Protein AF-0000000069312711 (afdb_homodimer)

Solvent-accessible surface area (backbone atoms only — not comparable to full-atom values): 31338 Å² total; per-residue (Å²): 134,88,83,74,84,72,93,67,92,68,82,70,70,79,72,73,56,77,57,66,75,49,67,66,52,65,76,65,59,74,67,68,59,68,72,44,31,37,38,30,35,39,81,20,32,42,20,50,87,80,37,57,34,79,58,25,58,61,29,51,54,53,41,48,70,72,67,34,45,67,28,40,35,42,68,50,41,45,65,21,69,67,58,50,42,54,50,43,45,71,50,60,45,86,81,57,69,86,30,56,40,35,10,49,51,50,38,29,49,51,37,58,78,65,70,60,33,56,45,74,39,49,28,78,57,30,46,68,62,40,82,79,74,56,86,91,51,74,64,45,29,35,36,37,29,42,24,65,95,50,43,28,37,70,52,49,34,52,50,42,44,51,41,43,74,42,75,68,71,27,46,39,35,24,28,44,65,45,37,54,45,81,52,98,89,39,73,38,68,28,34,18,21,58,53,48,6,47,24,67,43,53,69,48,70,66,47,64,36,14,68,39,32,58,68,31,54,64,66,61,47,62,87,92,61,55,43,56,25,27,34,28,40,19,14,38,63,57,46,37,23,51,22,34,35,73,67,47,21,43,11,35,37,24,45,62,32,83,31,48,71,86,81,42,53,86,91,59,56,83,91,60,74,41,78,33,73,31,55,30,53,48,42,53,52,49,50,58,60,67,74,99,135,89,75,72,81,70,85,77,75,74,74,72,70,72,76,76,61,78,64,66,72,53,70,66,56,65,77,66,61,74,67,68,61,67,73,44,30,37,39,32,35,40,80,21,31,41,19,52,88,83,37,57,34,78,56,26,58,62,30,51,54,53,41,48,70,73,66,34,44,68,28,40,35,42,68,50,42,44,65,22,70,68,58,49,44,54,50,44,45,71,52,59,46,86,81,58,71,86,30,56,40,35,11,49,51,50,39,29,48,51,36,58,77,67,70,58,35,55,46,76,39,48,28,77,57,30,47,70,61,39,82,80,73,55,85,91,50,73,64,46,28,34,36,37,30,43,23,64,95,50,42,29,38,70,53,50,34,52,51,44,44,50,41,44,73,42,74,69,70,28,45,40,36,25,28,44,66,46,39,54,45,81,52,99,89,40,73,39,68,28,37,20,20,58,53,49,6,46,24,66,45,52,68,48,70,65,47,65,36,15,68,39,33,57,67,32,53,64,68,61,48,64,87,93,62,52,43,57,26,29,33,29,40,19,16,39,64,58,44,35,22,49,22,36,35,72,69,45,20,43,11,36,37,24,46,62,33,82,32,49,69,88,81,41,53,86,92,60,57,82,92,57,75,39,77,33,72,32,54,30,53,47,41,53,52,48,50,59,60,66,75,98

Sequence (584 aa):
MVKRVMIRSVSVPIKAGPLLLRNIITKYSEMTPAVKAALIDLSGTLHVEDQPTDGAVEALERLRGLGVSIKFVTNTTKESVSSLYARLIKIGFHLDQNEIYSSLTAASRFVQSNALNPYYILTDDARKDFPVNDNARDYDSVVVGLAPERFSYEYLNEAFRILHNSKGAARLVAIHEGKFYKTNQGISLGPGCFVKGLEYSTGVKSVCIGKPNEYFFRSAMPDGLKPEECVMIGDDPNDDCFGAMAIGMKGFLVETGKFQPELYEKDALPKVSGIFKNFGAVVDHLSGMLNQMVKRVMIRSVSVPIKAGPLLLRNIITKYSEMTPAVKAALIDLSGTLHVEDQPTDGAVEALERLRGLGVSIKFVTNTTKESVSSLYARLIKIGFHLDQNEIYSSLTAASRFVQSNALNPYYILTDDARKDFPVNDNARDYDSVVVGLAPERFSYEYLNEAFRILHNSKGAARLVAIHEGKFYKTNQGISLGPGCFVKGLEYSTGVKSVCIGKPNEYFFRSAMPDGLKPEECVMIGDDPNDDCFGAMAIGMKGFLVETGKFQPELYEKDALPKVSGIFKNFGAVVDHLSGMLNQ

Structure (mmCIF, N/CA/C/O backbone):
data_AF-0000000069312711-model_v1
#
loop_
_entity.id
_entity.type
_entity.pdbx_description
1 polymer 'Uncharacterized protein'
#
loop_
_atom_site.group_PDB
_atom_site.id
_atom_site.type_symbol
_atom_site.label_atom_id
_atom_site.label_alt_id
_atom_site.label_comp_id
_atom_site.label_asym_id
_atom_site.label_entity_id
_atom_site.label_seq_id
_atom_site.pdbx_PDB_ins_code
_atom_site.Cartn_x
_atom_site.Ca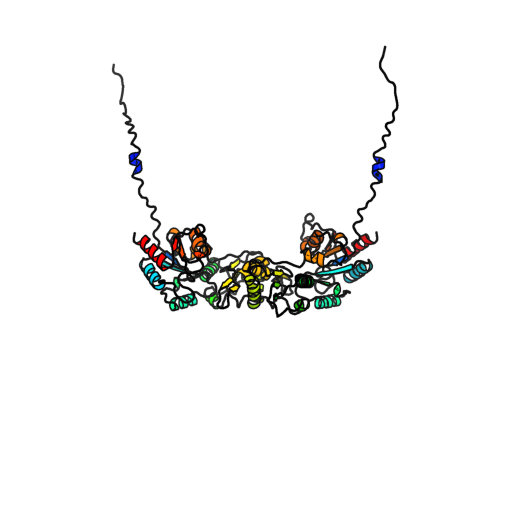rtn_y
_atom_site.Cartn_z
_atom_site.occupancy
_atom_site.B_iso_or_equiv
_atom_site.auth_seq_id
_atom_site.auth_comp_id
_atom_site.auth_asym_id
_atom_site.auth_atom_id
_atom_site.pdbx_PDB_model_num
ATOM 1 N N . MET A 1 1 ? -5.934 84.938 -62.031 1 22.67 1 MET A N 1
ATOM 2 C CA . MET A 1 1 ? -6.438 85.625 -60.844 1 22.67 1 MET A CA 1
ATOM 3 C C . MET A 1 1 ? -7.148 84.625 -59.906 1 22.67 1 MET A C 1
ATOM 5 O O . MET A 1 1 ? -8.055 83.938 -60.344 1 22.67 1 MET A O 1
ATOM 9 N N . VAL A 1 2 ? -6.59 84.375 -58.594 1 20.47 2 VAL A N 1
ATOM 10 C CA . VAL A 1 2 ? -6.332 83.188 -57.781 1 20.47 2 VAL A CA 1
ATOM 11 C C . VAL A 1 2 ? -7.555 82.875 -56.938 1 20.47 2 VAL A C 1
ATOM 13 O O . VAL A 1 2 ? -7.973 83.688 -56.094 1 20.47 2 VAL A O 1
ATOM 16 N N . LYS A 1 3 ? -8.68 82.312 -57.469 1 27.17 3 LYS A N 1
ATOM 17 C CA . LYS A 1 3 ? -10.047 82.438 -56.969 1 27.17 3 LYS A CA 1
ATOM 18 C C . LYS A 1 3 ? -10.148 82 -55.531 1 27.17 3 LYS A C 1
ATOM 20 O O . LYS A 1 3 ? -11.203 82.125 -54.875 1 27.17 3 LYS A O 1
ATOM 25 N N . ARG A 1 4 ? -9.367 81 -54.875 1 19.41 4 ARG A N 1
ATOM 26 C CA . ARG A 1 4 ? -9.82 79.875 -54.031 1 19.41 4 ARG A CA 1
ATOM 27 C C . ARG A 1 4 ? -10.078 80.375 -52.625 1 19.41 4 ARG A C 1
ATOM 29 O O . ARG A 1 4 ? -11.062 79.938 -52 1 19.41 4 ARG A O 1
ATOM 36 N N . VAL A 1 5 ? -9.234 81.125 -51.75 1 18.67 5 VAL A N 1
ATOM 37 C CA . VAL A 1 5 ? -8.75 80.312 -50.656 1 18.67 5 VAL A CA 1
ATOM 38 C C . VAL A 1 5 ? -9.82 80.25 -49.562 1 18.67 5 VAL A C 1
ATOM 40 O O . VAL A 1 5 ? -10.203 79.125 -49.156 1 18.67 5 VAL A O 1
ATOM 43 N N . MET A 1 6 ? -9.977 80.938 -48.312 1 20.8 6 MET A N 1
ATOM 44 C CA . MET A 1 6 ? -9.305 80.562 -47.062 1 20.8 6 MET A CA 1
ATOM 45 C C . MET A 1 6 ? -10.289 80.562 -45.906 1 20.8 6 MET A C 1
ATOM 47 O O . MET A 1 6 ? -9.984 80 -44.844 1 20.8 6 MET A O 1
ATOM 51 N N . ILE A 1 7 ? -11.633 81.125 -46 1 21.27 7 ILE A N 1
ATOM 52 C CA . ILE A 1 7 ? -11.781 81.562 -44.625 1 21.27 7 ILE A CA 1
ATOM 53 C C . ILE A 1 7 ? -11.797 80.375 -43.656 1 21.27 7 ILE A C 1
ATOM 55 O O . ILE A 1 7 ? -12.25 79.312 -44.031 1 21.27 7 ILE A O 1
ATOM 59 N N . ARG A 1 8 ? -11.508 80.625 -42.25 1 22.42 8 ARG A N 1
ATOM 60 C CA . ARG A 1 8 ? -10.805 80.5 -40.969 1 22.42 8 ARG A CA 1
ATOM 61 C C . ARG A 1 8 ? -11.742 79.938 -39.906 1 22.42 8 ARG A C 1
ATOM 63 O O . ARG A 1 8 ? -11.344 79.812 -38.75 1 22.42 8 ARG A O 1
ATOM 70 N N . SER A 1 9 ? -13.086 79.75 -40.156 1 21.84 9 SER A N 1
ATOM 71 C CA . SER A 1 9 ? -13.758 79.625 -38.875 1 21.84 9 SER A CA 1
ATOM 72 C C . SER A 1 9 ? -13.094 78.562 -37.969 1 21.84 9 SER A C 1
ATOM 74 O O . SER A 1 9 ? -12.695 77.5 -38.438 1 21.84 9 SER A O 1
ATOM 76 N N . VAL A 1 10 ? -12.641 78.875 -36.719 1 27.3 10 VAL A N 1
ATOM 77 C CA . VAL A 1 10 ? -11.812 78.625 -35.531 1 27.3 10 VAL A CA 1
ATOM 78 C C . VAL A 1 10 ? -12.469 77.562 -34.656 1 27.3 10 VAL A C 1
ATOM 80 O O . VAL A 1 10 ? -12.078 77.375 -33.5 1 27.3 10 VAL A O 1
ATOM 83 N N . SER A 1 11 ? -13.484 76.875 -35.094 1 26.83 11 SER A N 1
ATOM 84 C CA . SER A 1 11 ? -14.148 76.062 -34.062 1 26.83 11 SER A CA 1
ATOM 85 C C . SER A 1 11 ? -13.148 75.188 -33.312 1 26.83 11 SER A C 1
ATOM 87 O O . SER A 1 11 ? -12.438 74.375 -33.906 1 26.83 11 SER A O 1
ATOM 89 N N . VAL A 1 12 ? -12.562 75.75 -32.281 1 27.66 12 VAL A N 1
ATOM 90 C CA . VAL A 1 12 ? -11.562 75.062 -31.453 1 27.66 12 VAL A CA 1
ATOM 91 C C . VAL A 1 12 ? -12.156 73.812 -30.859 1 27.66 12 VAL A C 1
ATOM 93 O O . VAL A 1 12 ? -13.188 73.875 -30.188 1 27.66 12 VAL A O 1
ATOM 96 N N . PRO A 1 13 ? -12.242 72.75 -31.609 1 30.94 13 PRO A N 1
ATOM 97 C CA . PRO A 1 13 ? -12.758 71.562 -30.953 1 30.94 13 PRO A CA 1
ATOM 98 C C . PRO A 1 13 ? -12.109 71.312 -29.594 1 30.94 13 PRO A C 1
ATOM 100 O O . PRO A 1 13 ? -10.906 71.562 -29.438 1 30.94 13 PRO A O 1
ATOM 103 N N . ILE A 1 14 ? -12.703 71.688 -28.469 1 24.19 14 ILE A N 1
ATOM 104 C CA . ILE A 1 14 ? -12.172 71.438 -27.125 1 24.19 14 ILE A CA 1
ATOM 105 C C . ILE A 1 14 ? -11.586 70.062 -27.047 1 24.19 14 ILE A C 1
ATOM 107 O O . ILE A 1 14 ? -12.305 69.062 -27.234 1 24.19 14 ILE A O 1
ATOM 111 N N . LYS A 1 15 ? -10.336 69.875 -27.594 1 28.52 15 LYS A N 1
ATOM 112 C CA . LYS A 1 15 ? -9.438 68.75 -27.312 1 28.52 15 LYS A CA 1
ATOM 113 C C . LYS A 1 15 ? -9.383 68.438 -25.812 1 28.52 15 LYS A C 1
ATOM 115 O O . LYS A 1 15 ? -8.656 69.125 -25.078 1 28.52 15 LYS A O 1
ATOM 120 N N . ALA A 1 16 ? -10.727 68.438 -25.234 1 30.14 16 ALA A N 1
ATOM 121 C CA . ALA A 1 16 ? -10.547 68.062 -23.828 1 30.14 16 ALA A CA 1
ATOM 122 C C . ALA A 1 16 ? -9.594 66.938 -23.672 1 30.14 16 ALA A C 1
ATOM 124 O O . ALA A 1 16 ? -9.789 65.875 -24.266 1 30.14 16 ALA A O 1
ATOM 125 N N . GLY A 1 17 ? -8.359 67.125 -23.609 1 29.05 17 GLY A N 1
ATOM 126 C CA . GLY A 1 17 ? -7.234 66.188 -23.547 1 29.05 17 GLY A CA 1
ATOM 127 C C . GLY A 1 17 ? -7.465 65 -22.578 1 29.05 17 GLY A C 1
ATOM 128 O O . GLY A 1 17 ? -8.336 65.125 -21.719 1 29.05 17 GLY A O 1
ATOM 129 N N . PRO A 1 18 ? -7.008 63.75 -23.078 1 32.97 18 PRO A N 1
ATOM 130 C CA . PRO A 1 18 ? -7.055 62.5 -22.312 1 32.97 18 PRO A CA 1
ATOM 131 C C . PRO A 1 18 ? -6.695 62.719 -20.844 1 32.97 18 PRO A C 1
ATOM 133 O O . PRO A 1 18 ? -6.566 61.75 -20.094 1 32.97 18 PRO A O 1
ATOM 136 N N . LEU A 1 19 ? -6.418 63.969 -20.516 1 30.64 19 LEU A N 1
ATOM 137 C CA . LEU A 1 19 ? -5.836 64.188 -19.203 1 30.64 19 LEU A CA 1
ATOM 138 C C . LEU A 1 19 ? -6.812 63.781 -18.109 1 30.64 19 LEU A C 1
ATOM 140 O O . LEU A 1 19 ? -6.398 63.312 -17.047 1 30.64 19 LEU A O 1
ATOM 144 N N . LEU A 1 20 ? -8.031 64.25 -18.328 1 30.73 20 LEU A N 1
ATOM 145 C CA . LEU A 1 20 ? -8.844 64.125 -17.125 1 30.73 20 LEU A CA 1
ATOM 146 C C . LEU A 1 20 ? -9.055 62.688 -16.766 1 30.73 20 LEU A C 1
ATOM 148 O O . LEU A 1 20 ? -9.484 62.375 -15.641 1 30.73 20 LEU A O 1
ATOM 152 N N . LEU A 1 21 ? -9.266 61.938 -17.875 1 30.14 21 LEU A N 1
ATOM 153 C CA . LEU A 1 21 ? -9.555 60.562 -17.5 1 30.14 21 LEU A CA 1
ATOM 154 C C . LEU A 1 21 ? -8.398 59.969 -16.703 1 30.14 21 LEU A C 1
ATOM 156 O O . LEU A 1 21 ? -8.422 58.781 -16.359 1 30.14 21 LEU A O 1
ATOM 160 N N . ARG A 1 22 ? -7.301 60.688 -16.953 1 30.14 22 ARG A N 1
ATOM 161 C CA . ARG A 1 22 ? -6.129 60.062 -16.344 1 30.14 22 ARG A CA 1
ATOM 162 C C . ARG A 1 22 ? -6.316 59.875 -14.844 1 30.14 22 ARG A C 1
ATOM 164 O O . ARG A 1 22 ? -5.93 58.844 -14.273 1 30.14 22 ARG A O 1
ATOM 171 N N . ASN A 1 23 ? -6.469 61.125 -14.234 1 29.27 23 ASN A N 1
ATOM 172 C CA . ASN A 1 23 ? -6.031 61.125 -12.844 1 29.27 23 ASN A CA 1
ATOM 173 C C . ASN A 1 23 ? -7.016 60.344 -11.961 1 29.27 23 ASN A C 1
ATOM 175 O O . ASN A 1 23 ? -6.832 60.281 -10.742 1 29.27 23 ASN A O 1
ATOM 179 N N . ILE A 1 24 ? -8.305 60.469 -12.383 1 29.42 24 ILE A N 1
ATOM 180 C CA . ILE A 1 24 ? -9.086 59.781 -11.352 1 29.42 24 ILE A CA 1
ATOM 181 C C . ILE A 1 24 ? -8.711 58.312 -11.312 1 29.42 24 ILE A C 1
ATOM 183 O O . ILE A 1 24 ? -9.297 57.5 -12.031 1 29.42 24 ILE A O 1
ATOM 187 N N . ILE A 1 25 ? -7.738 57.938 -12.125 1 30.44 25 ILE A N 1
ATOM 188 C CA . ILE A 1 25 ? -7.391 56.562 -11.742 1 30.44 25 ILE A CA 1
ATOM 189 C C . ILE A 1 25 ? -7.426 56.438 -10.227 1 30.44 25 ILE A C 1
ATOM 191 O O . ILE A 1 25 ? -6.621 57.062 -9.516 1 30.44 25 ILE A O 1
ATOM 195 N N . THR A 1 26 ? -8.617 56.719 -9.664 1 30.31 26 THR A N 1
ATOM 196 C CA . THR A 1 26 ? -8.781 56.281 -8.281 1 30.31 26 THR A CA 1
ATOM 197 C C . THR A 1 26 ? -7.809 55.156 -7.941 1 30.31 26 THR A C 1
ATOM 199 O O . THR A 1 26 ? -7.754 54.156 -8.648 1 30.31 26 THR A O 1
ATOM 202 N N . LYS A 1 27 ? -6.703 55.531 -7.5 1 34.75 27 LYS A N 1
ATOM 203 C CA . LYS A 1 27 ? -5.895 54.594 -6.727 1 34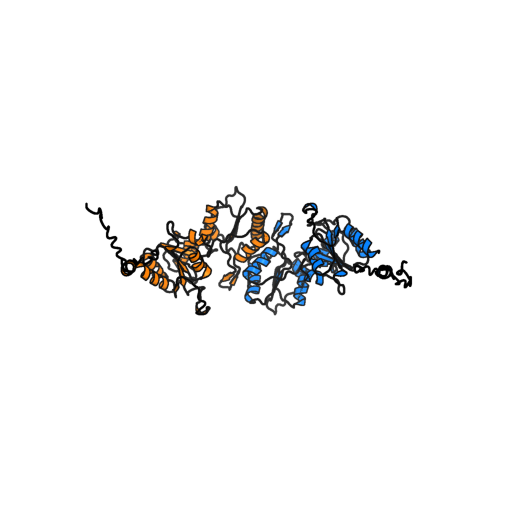.75 27 LYS A CA 1
ATOM 204 C C . LYS A 1 27 ? -6.77 53.594 -5.98 1 34.75 27 LYS A C 1
ATOM 206 O O . LYS A 1 27 ? -7.238 53.875 -4.875 1 34.75 27 LYS A O 1
ATOM 211 N N . TYR A 1 28 ? -7.895 53.188 -6.395 1 33.88 28 TYR A N 1
ATOM 212 C CA . TYR A 1 28 ? -8.242 51.906 -5.836 1 33.88 28 TYR A CA 1
ATOM 213 C C . TYR A 1 28 ? -7 51.031 -5.625 1 33.88 28 TYR A C 1
ATOM 215 O O . TYR A 1 28 ? -6.484 50.438 -6.574 1 33.88 28 TYR A O 1
ATOM 223 N N . SER A 1 29 ? -5.965 51.656 -5.199 1 34.34 29 SER A N 1
ATOM 224 C CA . SER A 1 29 ? -5.012 50.688 -4.648 1 34.34 29 SER A CA 1
ATOM 225 C C . SER A 1 29 ? -5.711 49.406 -4.199 1 34.34 29 SER A C 1
ATOM 227 O O . SER A 1 29 ? -6.617 49.438 -3.363 1 34.34 29 SER A O 1
ATOM 229 N N . GLU A 1 30 ? -6.25 48.656 -5.027 1 40.19 30 GLU A N 1
ATOM 230 C CA . GLU A 1 30 ? -6.641 47.312 -4.605 1 40.19 30 GLU A CA 1
ATOM 231 C C . GLU A 1 30 ? -6.043 46.969 -3.242 1 40.19 30 GLU A C 1
ATOM 233 O O . GLU A 1 30 ? -4.828 46.812 -3.111 1 40.19 30 GLU A O 1
ATOM 238 N N . MET A 1 31 ? -6.348 47.656 -2.221 1 42.12 31 MET A N 1
ATOM 239 C CA . MET A 1 31 ? -5.949 47.375 -0.845 1 42.12 31 MET A CA 1
ATOM 240 C C . MET A 1 31 ? -5.836 45.875 -0.615 1 42.12 31 MET A C 1
ATOM 242 O O . MET A 1 31 ? -6.824 45.156 -0.718 1 42.12 31 MET A O 1
ATOM 246 N N . THR A 1 32 ? -4.801 45.312 -1.032 1 55.19 32 THR A N 1
ATOM 247 C CA . THR A 1 32 ? -4.547 43.969 -0.559 1 55.19 32 THR A CA 1
ATOM 248 C C . THR A 1 32 ? -5.137 43.781 0.834 1 55.19 32 THR A C 1
ATOM 250 O O . THR A 1 32 ? -4.883 44.562 1.743 1 55.19 32 THR A O 1
ATOM 253 N N . PRO A 1 33 ? -6.277 43.062 0.912 1 63.12 33 PRO A N 1
ATOM 254 C CA . PRO A 1 33 ? -6.863 42.875 2.24 1 63.12 33 PRO A CA 1
ATOM 255 C C . PRO A 1 33 ? -5.812 42.719 3.336 1 63.12 33 PRO A C 1
ATOM 257 O O . PRO A 1 33 ? -4.762 42.125 3.109 1 63.12 33 PRO A O 1
ATOM 260 N N . ALA A 1 34 ? -5.988 43.562 4.34 1 85.31 34 ALA A N 1
ATOM 261 C CA . ALA A 1 34 ? -5.117 43.531 5.516 1 85.31 34 ALA A CA 1
ATOM 262 C C . ALA A 1 34 ? -5.023 42.125 6.082 1 85.31 34 ALA A C 1
ATOM 264 O O . ALA A 1 34 ? -6.035 41.406 6.199 1 85.31 34 ALA A O 1
ATOM 265 N N . VAL A 1 35 ? -3.828 41.625 6.273 1 94.44 35 VAL A N 1
ATOM 266 C CA . VAL A 1 35 ? -3.576 40.312 6.891 1 94.44 35 VAL A CA 1
ATOM 267 C C . VAL A 1 35 ? -4.117 40.312 8.32 1 94.44 35 VAL A C 1
ATOM 269 O O . VAL A 1 35 ? -3.738 41.156 9.133 1 94.44 35 VAL A O 1
ATOM 272 N N . LYS A 1 36 ? -5.031 39.375 8.531 1 96.94 36 LYS A N 1
ATOM 273 C CA . LYS A 1 36 ? -5.664 39.281 9.844 1 96.94 36 LYS A CA 1
ATOM 274 C C . LYS A 1 36 ? -5.25 38.031 10.586 1 96.94 36 LYS A C 1
ATOM 276 O O . LYS A 1 36 ? -5.371 37.938 11.805 1 96.94 36 LYS A O 1
ATOM 281 N N . ALA A 1 37 ? -4.801 37 9.891 1 98.25 37 ALA A N 1
ATOM 282 C CA . ALA A 1 37 ? -4.395 35.75 10.516 1 98.25 37 ALA A CA 1
ATOM 283 C C . ALA A 1 37 ? -3.203 35.125 9.781 1 98.25 37 ALA A C 1
ATOM 285 O O . ALA A 1 37 ? -3.029 35.344 8.578 1 98.25 37 ALA A O 1
ATOM 286 N N . ALA A 1 38 ? -2.432 34.469 10.523 1 98.56 38 ALA A N 1
ATOM 287 C CA . ALA A 1 38 ? -1.297 33.719 9.984 1 98.56 38 ALA A CA 1
ATOM 288 C C . ALA A 1 38 ? -1.359 32.25 10.383 1 98.56 38 ALA A C 1
ATOM 290 O O . ALA A 1 38 ? -1.431 31.922 11.57 1 98.56 38 ALA A O 1
ATOM 291 N N . LEU A 1 39 ? -1.479 31.375 9.398 1 98.69 39 LEU A N 1
ATOM 292 C CA . LEU A 1 39 ? -1.209 29.953 9.586 1 98.69 39 LEU A CA 1
ATOM 293 C C . LEU A 1 39 ? 0.284 29.672 9.477 1 98.69 39 LEU A C 1
ATOM 295 O O . LEU A 1 39 ? 0.921 30.031 8.492 1 98.69 39 LEU A O 1
ATOM 299 N N . ILE A 1 40 ? 0.843 29.094 10.508 1 98.69 40 ILE A N 1
ATOM 300 C CA . ILE A 1 40 ? 2.293 28.953 10.586 1 98.69 40 ILE A CA 1
ATOM 301 C C . ILE A 1 40 ? 2.656 27.469 10.719 1 98.69 40 ILE A C 1
ATOM 303 O O . ILE A 1 40 ? 2.23 26.812 11.672 1 98.69 40 ILE A O 1
ATOM 307 N N . ASP A 1 41 ? 3.393 26.953 9.82 1 97.88 41 ASP A N 1
ATOM 308 C CA . ASP A 1 41 ? 3.971 25.609 9.914 1 97.88 41 ASP A CA 1
ATOM 309 C C . ASP A 1 41 ? 4.938 25.516 11.094 1 97.88 41 ASP A C 1
ATOM 311 O O . ASP A 1 41 ? 5.395 26.531 11.617 1 97.88 41 ASP A O 1
ATOM 315 N N . LEU A 1 42 ? 5.195 24.312 11.508 1 96.38 42 LEU A N 1
ATOM 316 C CA . LEU A 1 42 ? 6.035 24.125 12.688 1 96.38 42 LEU A CA 1
ATOM 317 C C . LEU A 1 42 ? 7.426 23.641 12.289 1 96.38 42 LEU A C 1
ATOM 319 O O . LEU A 1 42 ? 8.32 24.438 12.031 1 96.38 42 LEU A O 1
ATOM 323 N N . SER A 1 43 ? 7.578 22.328 11.992 1 92.62 43 SER A N 1
ATOM 324 C CA . SER A 1 43 ? 8.883 21.75 11.68 1 92.62 43 SER A CA 1
ATOM 325 C C . SER A 1 43 ? 9.453 22.344 10.391 1 92.62 43 SER A C 1
ATOM 327 O O . SER A 1 43 ? 8.758 22.406 9.375 1 92.62 43 SER A O 1
ATOM 329 N N . GLY A 1 44 ? 10.68 22.859 10.477 1 94.19 44 GLY A N 1
ATOM 330 C CA . GLY A 1 44 ? 11.352 23.453 9.336 1 94.19 44 GLY A CA 1
ATOM 331 C C . GLY A 1 44 ? 11.031 24.922 9.156 1 94.19 44 GLY A C 1
ATOM 332 O O . GLY A 1 44 ? 11.656 25.609 8.336 1 94.19 44 GLY A O 1
ATOM 333 N N . THR A 1 45 ? 10.062 25.391 9.922 1 97.44 45 THR A N 1
ATOM 334 C CA . THR A 1 45 ? 9.633 26.781 9.844 1 97.44 45 THR A CA 1
ATOM 335 C C . THR A 1 45 ? 9.898 27.516 11.156 1 97.44 45 THR A C 1
ATOM 337 O O . THR A 1 45 ? 10.781 28.375 11.234 1 97.44 45 THR A O 1
ATOM 340 N N . LEU A 1 46 ? 9.289 27.109 12.266 1 97.81 46 LEU A N 1
ATOM 341 C CA . LEU A 1 46 ? 9.5 27.734 13.57 1 97.81 46 LEU A CA 1
ATOM 342 C C . LEU A 1 46 ? 10.664 27.062 14.305 1 97.81 46 LEU A C 1
ATOM 344 O O . LEU A 1 46 ? 11.344 27.703 15.109 1 97.81 46 LEU A O 1
ATOM 348 N N . HIS A 1 47 ? 10.828 25.75 13.984 1 96.19 47 HIS A N 1
ATOM 349 C CA . HIS A 1 47 ? 11.883 25.031 14.672 1 96.19 47 HIS A CA 1
ATOM 350 C C . HIS A 1 47 ? 12.438 23.906 13.797 1 96.19 47 HIS A C 1
ATOM 352 O O . HIS A 1 47 ? 11.781 23.484 12.844 1 96.19 47 HIS A O 1
ATOM 358 N N . VAL A 1 48 ? 13.586 23.469 14.023 1 91.25 48 VAL A N 1
ATOM 359 C CA . VAL A 1 48 ? 14.219 22.266 13.5 1 91.25 48 VAL A CA 1
ATOM 360 C C . VAL A 1 48 ? 14.633 21.359 14.656 1 91.25 48 VAL A C 1
ATOM 362 O O . VAL A 1 48 ? 15.367 21.766 15.555 1 91.25 48 VAL A O 1
ATOM 365 N N . GLU A 1 49 ? 14.086 20.188 14.625 1 88 49 GLU A N 1
ATOM 366 C CA . GLU A 1 49 ? 14.195 19.344 15.82 1 88 49 GLU A CA 1
ATOM 367 C C . GLU A 1 49 ? 13.727 20.094 17.062 1 88 49 GLU A C 1
ATOM 369 O O . GLU A 1 49 ? 12.617 20.641 17.078 1 88 49 GLU A O 1
ATOM 374 N N . ASP A 1 50 ? 14.492 20.141 18.094 1 92.31 50 ASP A N 1
ATOM 375 C CA . ASP A 1 50 ? 14.047 20.781 19.328 1 92.31 50 ASP A CA 1
ATOM 376 C C . ASP A 1 50 ? 14.688 22.156 19.5 1 92.31 50 ASP A C 1
ATOM 378 O O . ASP A 1 50 ? 14.852 22.641 20.625 1 92.31 50 ASP A O 1
ATOM 382 N N . GLN A 1 51 ? 15.039 22.766 18.375 1 95.62 51 GLN A N 1
ATOM 383 C CA . GLN A 1 51 ? 15.625 24.109 18.422 1 95.62 51 GLN A CA 1
ATOM 384 C C . GLN A 1 51 ? 14.82 25.094 17.562 1 95.62 51 GLN A C 1
ATOM 386 O O . GLN A 1 51 ? 14.461 24.781 16.422 1 95.62 51 GLN A O 1
ATOM 391 N N . PRO A 1 52 ? 14.547 26.234 18.141 1 97.5 52 PRO A N 1
ATOM 392 C CA . PRO A 1 52 ? 13.883 27.234 17.312 1 97.5 52 PRO A CA 1
ATOM 393 C C . PRO A 1 52 ? 14.758 27.719 16.156 1 97.5 52 PRO A C 1
ATOM 395 O O . PRO A 1 52 ? 15.984 27.75 16.281 1 97.5 52 PRO A O 1
ATOM 398 N N . THR A 1 53 ? 14.164 27.984 15.07 1 97.06 53 THR A N 1
ATOM 399 C CA . THR A 1 53 ? 14.93 28.641 14.016 1 97.06 53 THR A CA 1
ATOM 400 C C . THR A 1 53 ? 15.352 30.047 14.445 1 97.06 53 THR A C 1
ATOM 402 O O . THR A 1 53 ? 14.836 30.578 15.43 1 97.06 53 THR A O 1
ATOM 405 N N . ASP A 1 54 ? 16.234 30.625 13.703 1 96.94 54 ASP A N 1
ATOM 406 C CA . ASP A 1 54 ? 16.859 31.875 14.102 1 96.94 54 ASP A CA 1
ATOM 407 C C . ASP A 1 54 ? 15.812 32.969 14.289 1 96.94 54 ASP A C 1
ATOM 409 O O . ASP A 1 54 ? 15.078 33.312 13.352 1 96.94 54 ASP A O 1
ATOM 413 N N . GLY A 1 55 ? 15.695 33.5 15.539 1 97.25 55 GLY A N 1
ATOM 414 C CA . GLY A 1 55 ? 14.852 34.625 15.875 1 97.25 55 GLY A CA 1
ATOM 415 C C . GLY A 1 55 ? 13.375 34.281 15.914 1 97.25 55 GLY A C 1
ATOM 416 O O . GLY A 1 55 ? 12.531 35.156 16.062 1 97.25 55 GLY A O 1
ATOM 417 N N . ALA A 1 56 ? 13.039 33.031 15.867 1 98.5 56 ALA A N 1
ATOM 418 C CA . ALA A 1 56 ? 11.648 32.625 15.688 1 98.5 56 ALA A CA 1
ATOM 419 C C . ALA A 1 56 ? 10.812 32.969 16.922 1 98.5 56 ALA A C 1
ATOM 421 O O . ALA A 1 56 ? 9.672 33.406 16.797 1 98.5 56 ALA A O 1
ATOM 422 N N . VAL A 1 57 ? 11.367 32.781 18.094 1 98.31 57 VAL A N 1
ATOM 423 C CA . VAL A 1 57 ? 10.625 33 19.328 1 98.31 57 VAL A CA 1
ATOM 424 C C . VAL A 1 57 ? 10.25 34.5 19.422 1 98.31 57 VAL A C 1
ATOM 426 O O . VAL A 1 57 ? 9.078 34.812 19.641 1 98.31 57 VAL A O 1
ATOM 429 N N . GLU A 1 58 ? 11.227 35.344 19.188 1 98 58 GLU A N 1
ATOM 430 C CA . GLU A 1 58 ? 10.992 36.781 19.25 1 98 58 GLU A CA 1
ATOM 431 C C . GLU A 1 58 ? 10.062 37.219 18.125 1 98 58 GLU A C 1
ATOM 433 O O . GLU A 1 58 ? 9.211 38.094 18.312 1 98 58 GLU A O 1
ATOM 438 N N . ALA A 1 59 ? 10.266 36.656 16.984 1 98.38 59 ALA A N 1
ATOM 439 C CA . ALA A 1 59 ? 9.453 37.031 15.82 1 98.38 59 ALA A CA 1
ATOM 440 C C . ALA A 1 59 ? 7.984 36.688 16.062 1 98.38 59 ALA A C 1
ATOM 442 O O . ALA A 1 59 ? 7.094 37.438 15.648 1 98.38 59 ALA A O 1
ATOM 443 N N . LEU A 1 60 ? 7.723 35.562 16.719 1 98.44 60 LEU A N 1
ATOM 444 C CA . LEU A 1 60 ? 6.352 35.156 17.016 1 98.44 60 LEU A CA 1
ATOM 445 C C . LEU A 1 60 ? 5.676 36.188 17.922 1 98.44 60 LEU A C 1
ATOM 447 O O . LEU A 1 60 ? 4.512 36.531 17.719 1 98.44 60 LEU A O 1
ATOM 451 N N . GLU A 1 61 ? 6.379 36.656 18.875 1 97.38 61 GLU A N 1
ATOM 452 C CA . GLU A 1 61 ? 5.848 37.656 19.781 1 97.38 61 GLU A CA 1
ATOM 453 C C . GLU A 1 61 ? 5.578 38.969 19.031 1 97.38 61 GLU A C 1
ATOM 455 O O . GLU A 1 61 ? 4.578 39.656 19.297 1 97.38 61 GLU A O 1
ATOM 460 N N . ARG A 1 62 ? 6.488 39.312 18.156 1 96.94 62 ARG A N 1
ATOM 461 C CA . ARG A 1 62 ? 6.297 40.5 17.344 1 96.94 62 ARG A CA 1
ATOM 462 C C . ARG A 1 62 ? 5.051 40.406 16.469 1 96.94 62 ARG A C 1
ATOM 464 O O . ARG A 1 62 ? 4.289 41.344 16.344 1 96.94 62 ARG A O 1
ATOM 471 N N . LEU A 1 63 ? 4.844 39.281 15.922 1 97.38 63 LEU A N 1
ATOM 472 C CA . LEU A 1 63 ? 3.68 39.031 15.062 1 97.38 63 LEU A CA 1
ATOM 473 C C . LEU A 1 63 ? 2.387 39.188 15.859 1 97.38 63 LEU A C 1
ATOM 475 O O . LEU A 1 63 ? 1.424 39.781 15.383 1 97.38 63 LEU A O 1
ATOM 479 N N . ARG A 1 64 ? 2.369 38.594 17.031 1 96.06 64 ARG A N 1
ATOM 480 C CA . ARG A 1 64 ? 1.222 38.75 17.922 1 96.06 64 ARG A CA 1
ATOM 481 C C . ARG A 1 64 ? 0.942 40.219 18.219 1 96.06 64 ARG A C 1
ATOM 483 O O . ARG A 1 64 ? -0.216 40.625 18.281 1 96.06 64 ARG A O 1
ATOM 490 N N . GLY A 1 65 ? 1.986 40.906 18.391 1 95 65 GLY A N 1
ATOM 491 C CA . GLY A 1 65 ? 1.879 42.312 18.703 1 95 65 GLY A CA 1
ATOM 492 C C . GLY A 1 65 ? 1.262 43.125 17.578 1 95 65 GLY A C 1
ATOM 493 O O . GLY A 1 65 ? 0.754 44.219 17.797 1 95 65 GLY A O 1
ATOM 494 N N . LEU A 1 66 ? 1.24 42.656 16.375 1 94.31 66 LEU A N 1
ATOM 495 C CA . LEU A 1 66 ? 0.677 43.344 15.219 1 94.31 66 LEU A CA 1
ATOM 496 C C . LEU A 1 66 ? -0.831 43.125 15.141 1 94.31 66 LEU A C 1
ATOM 498 O O . LEU A 1 66 ? -1.492 43.656 14.242 1 94.31 66 LEU A O 1
ATOM 502 N N . GLY A 1 67 ? -1.354 42.344 16.078 1 94.25 67 GLY A N 1
ATOM 503 C CA . GLY A 1 67 ? -2.783 42.094 16.094 1 94.25 67 GLY A CA 1
ATOM 504 C C . GLY A 1 67 ? -3.189 40.969 15.148 1 94.25 67 GLY A C 1
ATOM 505 O O . GLY A 1 67 ? -4.367 40.844 14.805 1 94.25 67 GLY A O 1
ATOM 506 N N . VAL A 1 68 ? -2.309 40.188 14.688 1 95.88 68 VAL A N 1
ATOM 507 C CA . VAL A 1 68 ? -2.555 39.062 13.773 1 95.88 68 VAL A CA 1
ATOM 508 C C . VAL A 1 68 ? -2.891 37.812 14.57 1 95.88 68 VAL A C 1
ATOM 510 O O . VAL A 1 68 ? -2.172 37.438 15.508 1 95.88 68 VAL A O 1
ATOM 513 N N . SER A 1 69 ? -4.043 37.188 14.25 1 97.06 69 SER A N 1
ATOM 514 C CA . SER A 1 69 ? -4.379 35.875 14.852 1 97.06 69 SER A CA 1
ATOM 515 C C . SER A 1 69 ? -3.441 34.781 14.367 1 97.06 69 SER A C 1
ATOM 517 O O . SER A 1 69 ? -3.092 34.75 13.188 1 97.06 69 SER A O 1
ATOM 519 N N . ILE A 1 70 ? -3.074 33.938 15.32 1 97.88 70 ILE A N 1
ATOM 520 C CA . ILE A 1 70 ? -2.078 32.906 14.969 1 97.88 70 ILE A CA 1
ATOM 521 C C . ILE A 1 70 ? -2.691 31.531 15.086 1 97.88 70 ILE A C 1
ATOM 523 O O . ILE A 1 70 ? -3.406 31.234 16.047 1 97.88 70 ILE A O 1
ATOM 527 N N . LYS A 1 71 ? -2.449 30.672 14.094 1 98.06 71 LYS A N 1
ATOM 528 C CA . LYS A 1 71 ? -2.717 29.234 14.117 1 98.06 71 LYS A CA 1
ATOM 529 C C . LYS A 1 71 ? -1.478 28.438 13.719 1 98.06 71 LYS A C 1
ATOM 531 O O . LYS A 1 71 ? -0.903 28.672 12.648 1 98.06 71 LYS A O 1
ATOM 536 N N . PHE A 1 72 ? -1.058 27.609 14.602 1 98.19 72 PHE A N 1
ATOM 537 C CA . PHE A 1 72 ? 0.037 26.703 14.273 1 98.19 72 PHE A CA 1
ATOM 538 C C . PHE A 1 72 ? -0.482 25.469 13.547 1 98.19 72 PHE A C 1
ATOM 540 O O . PHE A 1 72 ? -1.288 24.703 14.102 1 98.19 72 PHE A O 1
ATOM 547 N N . VAL A 1 73 ? 0 25.234 12.32 1 97.31 73 VAL A N 1
ATOM 548 C CA . VAL A 1 73 ? -0.545 24.156 11.516 1 97.31 73 VAL A CA 1
ATOM 549 C C . VAL A 1 73 ? 0.558 23.141 11.195 1 97.31 73 VAL A C 1
ATOM 551 O O . VAL A 1 73 ? 1.677 23.531 10.852 1 97.31 73 VAL A O 1
ATOM 554 N N . THR A 1 74 ? 0.299 21.891 11.352 1 94.56 74 THR A N 1
ATOM 555 C CA . THR A 1 74 ? 1.291 20.859 11.109 1 94.56 74 THR A CA 1
ATOM 556 C C . THR A 1 74 ? 0.628 19.594 10.57 1 94.56 74 THR A C 1
ATOM 558 O O . THR A 1 74 ? -0.528 19.312 10.891 1 94.56 74 THR A O 1
ATOM 561 N N . ASN A 1 75 ? 1.328 18.828 9.703 1 89.62 75 ASN A N 1
ATOM 562 C CA . ASN A 1 75 ? 0.885 17.516 9.211 1 89.62 75 ASN A CA 1
ATOM 563 C C . ASN A 1 75 ? 1.313 16.391 10.148 1 89.62 75 ASN A C 1
ATOM 565 O O . ASN A 1 75 ? 1.321 15.227 9.75 1 89.62 75 ASN A O 1
ATOM 569 N N . THR A 1 76 ? 1.509 16.688 11.391 1 83.5 76 THR A N 1
ATOM 570 C CA . THR A 1 76 ? 1.879 15.602 12.289 1 83.5 76 THR A CA 1
ATOM 571 C C . THR A 1 76 ? 0.737 14.602 12.422 1 83.5 76 THR A C 1
ATOM 573 O O . THR A 1 76 ? -0.435 14.984 12.438 1 83.5 76 THR A O 1
ATOM 576 N N . THR A 1 77 ? 1.125 13.312 12.406 1 82.06 77 THR A N 1
ATOM 577 C CA . THR A 1 77 ? 0.117 12.266 12.5 1 82.06 77 THR A CA 1
ATOM 578 C C . THR A 1 77 ? 0.415 11.328 13.672 1 82.06 77 THR A C 1
ATOM 580 O O . THR A 1 77 ? -0.271 10.32 13.859 1 82.06 77 THR A O 1
ATOM 583 N N . LYS A 1 78 ? 1.367 11.68 14.484 1 83.62 78 LYS A N 1
ATOM 584 C CA . LYS A 1 78 ? 1.829 10.758 15.516 1 83.62 78 LYS A CA 1
ATOM 585 C C . LYS A 1 78 ? 1.545 11.305 16.906 1 83.62 78 LYS A C 1
ATOM 587 O O . LYS A 1 78 ? 1.192 10.547 17.812 1 83.62 78 LYS A O 1
ATOM 592 N N . GLU A 1 79 ? 1.694 12.664 17.125 1 89.38 79 GLU A N 1
ATOM 593 C CA . GLU A 1 79 ? 1.604 13.281 18.453 1 89.38 79 GLU A CA 1
ATOM 594 C C . GLU A 1 79 ? 0.3 14.062 18.609 1 89.38 79 GLU A C 1
ATOM 596 O O . GLU A 1 79 ? -0.119 14.773 17.688 1 89.38 79 GLU A O 1
ATOM 601 N N . SER A 1 80 ? -0.213 13.984 19.797 1 91.5 80 SER A N 1
ATOM 602 C CA . SER A 1 80 ? -1.435 14.719 20.109 1 91.5 80 SER A CA 1
ATOM 603 C C . SER A 1 80 ? -1.166 16.219 20.234 1 91.5 80 SER A C 1
ATOM 605 O O . SER A 1 80 ? -0.011 16.641 20.312 1 91.5 80 SER A O 1
ATOM 607 N N . VAL A 1 81 ? -2.23 16.922 20.297 1 93.06 81 VAL A N 1
ATOM 608 C CA . VAL A 1 81 ? -2.152 18.375 20.484 1 93.06 81 VAL A CA 1
ATOM 609 C C . VAL A 1 81 ? -1.462 18.688 21.812 1 93.06 81 VAL A C 1
ATOM 611 O O . VAL A 1 81 ? -0.602 19.578 21.875 1 93.06 81 VAL A O 1
ATOM 614 N N . SER A 1 82 ? -1.808 17.938 22.844 1 94.38 82 SER A N 1
ATOM 615 C CA . SER A 1 82 ? -1.215 18.172 24.156 1 94.38 82 SER A CA 1
ATOM 616 C C . SER A 1 82 ? 0.286 17.906 24.141 1 94.38 82 SER A C 1
ATOM 618 O O . SER A 1 82 ? 1.063 18.672 24.719 1 94.38 82 SER A O 1
ATOM 620 N N . SER A 1 83 ? 0.677 16.828 23.5 1 93.69 83 SER A N 1
ATOM 621 C CA . SER A 1 83 ? 2.094 16.5 23.406 1 93.69 83 SER A CA 1
ATOM 622 C C . SER A 1 83 ? 2.855 17.531 22.578 1 93.69 83 SER A C 1
ATOM 624 O O . SER A 1 83 ? 3.969 17.906 22.938 1 93.69 83 SER A O 1
ATOM 626 N N . LEU A 1 84 ? 2.281 17.953 21.547 1 93.5 84 LEU A N 1
ATOM 627 C CA . LEU A 1 84 ? 2.887 18.969 20.688 1 93.5 84 LEU A CA 1
ATOM 628 C C . LEU A 1 84 ? 3.006 20.312 21.422 1 93.5 84 LEU A C 1
ATOM 630 O O . LEU A 1 84 ? 4.031 20.984 21.328 1 93.5 84 LEU A O 1
ATOM 634 N N . TYR A 1 85 ? 1.974 20.688 22.156 1 96.62 85 TYR A N 1
ATOM 635 C CA . TYR A 1 85 ? 1.979 21.891 22.969 1 96.62 85 TYR A CA 1
ATOM 636 C C . TYR A 1 85 ? 3.143 21.875 23.953 1 96.62 85 TYR A C 1
ATOM 638 O O . TYR A 1 85 ? 3.916 22.828 24.031 1 96.62 85 TYR A O 1
ATOM 646 N N . ALA A 1 86 ? 3.26 20.781 24.672 1 96.5 86 ALA A N 1
ATOM 647 C CA . ALA A 1 86 ? 4.324 20.656 25.656 1 96.5 86 ALA A CA 1
ATOM 648 C C . ALA A 1 86 ? 5.699 20.781 25.016 1 96.5 86 ALA A C 1
ATOM 650 O O . ALA A 1 86 ? 6.598 21.422 25.562 1 96.5 86 ALA A O 1
ATOM 651 N N . ARG A 1 87 ? 5.844 20.219 23.875 1 95.25 87 ARG A N 1
ATOM 652 C CA . ARG A 1 87 ? 7.113 20.281 23.156 1 95.25 87 ARG A CA 1
ATOM 653 C C . ARG A 1 87 ? 7.434 21.703 22.719 1 95.25 87 ARG A C 1
ATOM 655 O O . ARG A 1 87 ? 8.57 22.156 22.859 1 95.25 87 ARG A O 1
ATOM 662 N N . LEU A 1 88 ? 6.457 22.422 22.188 1 97.06 88 LEU A N 1
ATOM 663 C CA . LEU A 1 88 ? 6.664 23.781 21.719 1 97.06 88 LEU A CA 1
ATOM 664 C C . LEU A 1 88 ? 7.004 24.719 22.875 1 97.06 88 LEU A C 1
ATOM 666 O O . LEU A 1 88 ? 7.852 25.594 22.75 1 97.06 88 LEU A O 1
ATOM 670 N N . ILE A 1 89 ? 6.398 24.469 24.047 1 97.81 89 ILE A N 1
ATOM 671 C CA . ILE A 1 89 ? 6.711 25.234 25.25 1 97.81 89 ILE A CA 1
ATOM 672 C C . ILE A 1 89 ? 8.148 24.953 25.672 1 97.81 89 ILE A C 1
ATOM 674 O O . ILE A 1 89 ? 8.898 25.875 26 1 97.81 89 ILE A O 1
ATOM 678 N N . LYS A 1 90 ? 8.508 23.734 25.578 1 97.5 90 LYS A N 1
ATOM 679 C CA . LYS A 1 90 ? 9.859 23.344 25.953 1 97.5 90 LYS A CA 1
ATOM 680 C C . LYS A 1 90 ? 10.891 23.984 25.031 1 97.5 90 LYS A C 1
ATOM 682 O O . LYS A 1 90 ? 11.992 24.344 25.453 1 97.5 90 LYS A O 1
ATOM 687 N N . ILE A 1 91 ? 10.586 24.094 23.781 1 96.5 91 ILE A N 1
ATOM 688 C CA . ILE A 1 91 ? 11.477 24.703 22.797 1 96.5 91 ILE A CA 1
ATOM 689 C C . ILE A 1 91 ? 11.641 26.188 23.109 1 96.5 91 ILE A C 1
ATOM 691 O O . ILE A 1 91 ? 12.68 26.781 22.797 1 96.5 91 ILE A O 1
ATOM 695 N N . GLY A 1 92 ? 10.555 26.844 23.688 1 97.31 92 GLY A N 1
ATOM 696 C CA . GLY A 1 92 ? 10.68 28.234 24.094 1 97.31 92 GLY A CA 1
ATOM 697 C C . GLY A 1 92 ? 9.578 29.125 23.562 1 97.31 92 GLY A C 1
ATOM 698 O O . GLY A 1 92 ? 9.578 30.344 23.797 1 97.31 92 GLY A O 1
ATOM 699 N N . PHE A 1 93 ? 8.672 28.484 22.906 1 98.06 93 PHE A N 1
ATOM 700 C CA . PHE A 1 93 ? 7.594 29.297 22.344 1 98.06 93 PHE A CA 1
ATOM 701 C C . PHE A 1 93 ? 6.5 29.531 23.375 1 98.06 93 PHE A C 1
ATOM 703 O O . PHE A 1 93 ? 6.32 28.719 24.297 1 98.06 93 PHE A O 1
ATOM 710 N N . HIS A 1 94 ? 5.82 30.656 23.203 1 96.5 94 HIS A N 1
ATOM 711 C CA . HIS A 1 94 ? 4.617 30.953 23.969 1 96.5 94 HIS A CA 1
ATOM 712 C C . HIS A 1 94 ? 3.369 30.891 23.094 1 96.5 94 HIS A C 1
ATOM 714 O O . HIS A 1 94 ? 3.264 31.609 22.109 1 96.5 94 HIS A O 1
ATOM 720 N N . LEU A 1 95 ? 2.51 30.016 23.469 1 96.81 95 LEU A N 1
ATOM 721 C CA . LEU A 1 95 ? 1.284 29.844 22.703 1 96.81 95 LEU A CA 1
ATOM 722 C C . LEU A 1 95 ? 0.187 29.219 23.547 1 96.81 95 LEU A C 1
ATOM 724 O O . LEU A 1 95 ? 0.442 28.781 24.672 1 96.81 95 LEU A O 1
ATOM 728 N N . ASP A 1 96 ? -1.034 29.312 23.062 1 96.69 96 ASP A N 1
ATOM 729 C CA . ASP A 1 96 ? -2.17 28.609 23.641 1 96.69 96 ASP A CA 1
ATOM 730 C C . ASP A 1 96 ? -2.426 27.297 22.906 1 96.69 96 ASP A C 1
ATOM 732 O O . ASP A 1 96 ? -2.299 27.219 21.688 1 96.69 96 ASP A O 1
ATOM 736 N N . GLN A 1 97 ? -2.779 26.297 23.656 1 96 97 GLN A N 1
ATOM 737 C CA . GLN A 1 97 ? -3.021 24.984 23.078 1 96 97 GLN A CA 1
ATOM 738 C C . GLN A 1 97 ? -4.059 25.062 21.953 1 96 97 GLN A C 1
ATOM 740 O O . GLN A 1 97 ? -3.973 24.328 20.969 1 96 97 GLN A O 1
ATOM 745 N N . ASN A 1 98 ? -5.027 25.922 22.031 1 95.25 98 ASN A N 1
ATOM 746 C CA . ASN A 1 98 ? -6.105 26.062 21.062 1 95.25 98 ASN A CA 1
ATOM 747 C C . ASN A 1 98 ? -5.617 26.672 19.766 1 95.25 98 ASN A C 1
ATOM 749 O O . ASN A 1 98 ? -6.34 26.688 18.766 1 95.25 98 ASN A O 1
ATOM 753 N N . GLU A 1 99 ? -4.383 27.141 19.734 1 97.06 99 GLU A N 1
ATOM 754 C CA . GLU A 1 99 ? -3.789 27.703 18.531 1 97.06 99 GLU A CA 1
ATOM 755 C C . GLU A 1 99 ? -3.18 26.609 17.656 1 97.06 99 GLU A C 1
ATOM 757 O O . GLU A 1 99 ? -2.797 26.875 16.516 1 97.06 99 GLU A O 1
ATOM 762 N N . ILE A 1 100 ? -3.139 25.453 18.219 1 96.38 100 ILE A N 1
ATOM 763 C CA . ILE A 1 100 ? -2.557 24.344 17.469 1 96.38 100 ILE A CA 1
ATOM 764 C C . ILE A 1 100 ? -3.641 23.656 16.641 1 96.38 100 ILE A C 1
ATOM 766 O O . ILE A 1 100 ? -4.711 23.328 17.156 1 96.38 100 ILE A O 1
ATOM 770 N N . TYR A 1 101 ? -3.379 23.531 15.367 1 95.44 101 TYR A N 1
ATOM 771 C CA . TYR A 1 101 ? -4.234 22.797 14.438 1 95.44 101 TYR A CA 1
ATOM 772 C C . TYR A 1 101 ? -3.424 21.797 13.625 1 95.44 101 TYR A C 1
ATOM 774 O O . TYR A 1 101 ? -2.691 22.172 12.711 1 95.44 101 TYR A O 1
ATOM 782 N N . SER A 1 102 ? -3.596 20.578 13.977 1 93.81 102 SER A N 1
ATOM 783 C CA . SER A 1 102 ? -2.842 19.516 13.336 1 93.81 102 SER A CA 1
ATOM 784 C C . SER A 1 102 ? -3.719 18.719 12.375 1 93.81 102 SER A C 1
ATOM 786 O O . SER A 1 102 ? -4.941 18.891 12.359 1 93.81 102 SER A O 1
ATOM 788 N N . SER A 1 103 ? -3.031 17.906 11.594 1 93.88 103 SER A N 1
ATOM 789 C CA . SER A 1 103 ? -3.781 16.984 10.75 1 93.88 103 SER A CA 1
ATOM 790 C C . SER A 1 103 ? -4.641 16.047 11.586 1 93.88 103 SER A C 1
ATOM 792 O O . SER A 1 103 ? -5.727 15.648 11.156 1 93.88 103 SER A O 1
ATOM 794 N N . LEU A 1 104 ? -4.211 15.773 12.797 1 95.12 104 LEU A N 1
ATOM 795 C CA . LEU A 1 104 ? -5.02 14.977 13.703 1 95.12 104 LEU A CA 1
ATOM 796 C C . LEU A 1 104 ? -6.297 15.711 14.086 1 95.12 104 LEU A C 1
ATOM 798 O O . LEU A 1 104 ? -7.387 15.133 14.07 1 95.12 104 LEU A O 1
ATOM 802 N N . THR A 1 105 ? -6.16 16.984 14.398 1 93.81 105 THR A N 1
ATOM 803 C CA . THR A 1 105 ? -7.316 17.797 14.742 1 93.81 105 THR A CA 1
ATOM 804 C C . THR A 1 105 ? -8.305 17.859 13.586 1 93.81 105 THR A C 1
ATOM 806 O O . THR A 1 105 ? -9.508 17.703 13.781 1 93.81 105 THR A O 1
ATOM 809 N N . ALA A 1 106 ? -7.754 18.125 12.453 1 94.12 106 ALA A N 1
ATOM 810 C CA . ALA A 1 106 ? -8.586 18.203 11.25 1 94.12 106 ALA A CA 1
ATOM 811 C C . ALA A 1 106 ? -9.328 16.891 11.016 1 94.12 106 ALA A C 1
ATOM 813 O O . ALA A 1 106 ? -10.523 16.891 10.703 1 94.12 106 ALA A O 1
ATOM 814 N N . ALA A 1 107 ? -8.633 15.789 11.164 1 96.06 107 ALA A N 1
ATOM 815 C CA . ALA A 1 107 ? -9.227 14.477 10.953 1 96.06 107 ALA A CA 1
ATOM 816 C C . ALA A 1 107 ? -10.305 14.188 12 1 96.06 107 ALA A C 1
ATOM 818 O O . ALA A 1 107 ? -11.359 13.633 11.68 1 96.06 107 ALA A O 1
ATOM 819 N N . SER A 1 108 ? -10 14.531 13.203 1 96.25 108 SER A N 1
ATOM 820 C CA . SER A 1 108 ? -10.984 14.367 14.273 1 96.25 108 SER A CA 1
ATOM 821 C C . SER A 1 108 ? -12.266 15.141 13.961 1 96.25 108 SER A C 1
ATOM 823 O O . SER A 1 108 ? -13.367 14.617 14.141 1 96.25 108 SER A O 1
ATOM 825 N N . ARG A 1 109 ? -12.117 16.359 13.539 1 93.94 109 ARG A N 1
ATOM 826 C CA . ARG A 1 109 ? -13.266 17.188 13.164 1 93.94 109 ARG A CA 1
ATOM 827 C C . ARG A 1 109 ? -14.031 16.547 12.008 1 93.94 109 ARG A C 1
ATOM 829 O O . ARG A 1 109 ? -15.258 16.578 11.977 1 93.94 109 ARG A O 1
ATOM 836 N N . PHE A 1 110 ? -13.297 16.062 11.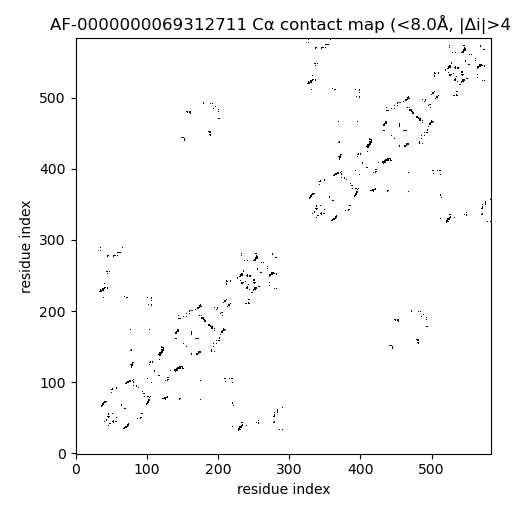055 1 94.5 110 PHE A N 1
ATOM 837 C CA . PHE A 1 110 ? -13.914 15.367 9.922 1 94.5 110 PHE A CA 1
ATOM 838 C C . PHE A 1 110 ? -14.773 14.203 10.398 1 94.5 110 PHE A C 1
ATOM 840 O O . PHE A 1 110 ? -15.906 14.039 9.953 1 94.5 110 PHE A O 1
ATOM 847 N N . VAL A 1 111 ? -14.25 13.398 11.312 1 96.94 111 VAL A N 1
ATOM 848 C CA . VAL A 1 111 ? -14.961 12.25 11.883 1 96.94 111 VAL A CA 1
ATOM 849 C C . VAL A 1 111 ? -16.234 12.727 12.57 1 96.94 111 VAL A C 1
ATOM 851 O O . VAL A 1 111 ? -17.312 12.164 12.359 1 96.94 111 VAL A O 1
ATOM 854 N N . GLN A 1 112 ? -16.109 13.781 13.328 1 96.12 112 GLN A N 1
ATOM 855 C CA . GLN A 1 112 ? -17.234 14.312 14.078 1 96.12 112 GLN A CA 1
ATOM 856 C C . GLN A 1 112 ? -18.281 14.906 13.156 1 96.12 112 GLN A C 1
ATOM 858 O O . GLN A 1 112 ? -19.469 14.609 13.281 1 96.12 112 GLN A O 1
ATOM 863 N N . SER A 1 113 ? -17.875 15.719 12.25 1 94.38 113 SER A N 1
ATOM 864 C CA . SER A 1 113 ? -18.797 16.438 11.367 1 94.38 113 SER A CA 1
ATOM 865 C C . SER A 1 113 ? -19.562 15.477 10.461 1 94.38 113 SER A C 1
ATOM 867 O O . SER A 1 113 ? -20.672 15.773 10.031 1 94.38 113 SER A O 1
ATOM 869 N N . ASN A 1 114 ? -19.016 14.328 10.188 1 95.25 114 ASN A N 1
ATOM 870 C CA . ASN A 1 114 ? -19.656 13.344 9.32 1 95.25 114 ASN A CA 1
ATOM 871 C C . ASN A 1 114 ? -20.281 12.203 10.125 1 95.25 114 ASN A C 1
ATOM 873 O O . ASN A 1 114 ? -20.719 11.203 9.555 1 95.25 114 ASN A O 1
ATOM 877 N N . ALA A 1 115 ? -20.266 12.289 11.438 1 96.56 115 ALA A N 1
ATOM 878 C CA . ALA A 1 115 ? -20.859 11.336 12.367 1 96.56 115 ALA A CA 1
ATOM 879 C C . ALA A 1 115 ? -20.344 9.922 12.109 1 96.56 115 ALA A C 1
ATOM 881 O O . ALA A 1 115 ? -21.109 8.969 12.055 1 96.56 115 ALA A O 1
ATOM 882 N N . LEU A 1 116 ? -19.047 9.82 11.898 1 97.69 116 LEU A N 1
ATOM 883 C CA . LEU A 1 116 ? -18.422 8.531 11.602 1 97.69 116 LEU A CA 1
ATOM 884 C C . LEU A 1 116 ? -18.125 7.766 12.883 1 97.69 116 LEU A C 1
ATOM 886 O O . LEU A 1 116 ? -17.984 8.359 13.953 1 97.69 116 LEU A O 1
ATOM 890 N N . ASN A 1 117 ? -18 6.422 12.781 1 98.56 117 ASN A N 1
ATOM 891 C CA . ASN A 1 117 ? -17.516 5.512 13.812 1 98.56 117 ASN A CA 1
ATOM 892 C C . ASN A 1 117 ? -16.344 4.676 13.312 1 98.56 117 ASN A C 1
ATOM 894 O O . ASN A 1 117 ? -16.5 3.49 13.023 1 98.56 117 ASN A O 1
ATOM 898 N N . PRO A 1 118 ? -15.172 5.266 13.359 1 98.56 118 PRO A N 1
ATOM 899 C CA . PRO A 1 118 ? -14.039 4.688 12.633 1 98.56 118 PRO A CA 1
ATOM 900 C C . PRO A 1 118 ? -13.336 3.582 13.414 1 98.56 118 PRO A C 1
ATOM 902 O O . PRO A 1 118 ? -13.344 3.596 14.648 1 98.56 118 PRO A O 1
ATOM 905 N N . TYR A 1 119 ? -12.758 2.592 12.688 1 98.75 119 TYR A N 1
ATOM 906 C CA . TYR A 1 119 ? -11.617 1.82 13.164 1 98.75 119 TYR A CA 1
ATOM 907 C C . TYR A 1 119 ? -10.328 2.633 13.062 1 98.75 119 TYR A C 1
ATOM 909 O O . TYR A 1 119 ? -9.953 3.08 11.977 1 98.75 119 TYR A O 1
ATOM 917 N N . TYR A 1 120 ? -9.672 2.865 14.195 1 98.5 120 TYR A N 1
ATOM 918 C CA . TYR A 1 120 ? -8.523 3.77 14.234 1 98.5 120 TYR A CA 1
ATOM 919 C C . TYR A 1 120 ? -7.215 2.996 14.156 1 98.5 120 TYR A C 1
ATOM 921 O O . TYR A 1 120 ? -6.965 2.104 14.969 1 98.5 120 TYR A O 1
ATOM 929 N N . ILE A 1 121 ? -6.441 3.34 13.156 1 98.38 121 ILE A N 1
ATOM 930 C CA . ILE A 1 121 ? -5.035 2.955 13.156 1 98.38 121 ILE A CA 1
ATOM 931 C C . ILE A 1 121 ? -4.172 4.156 13.523 1 98.38 121 ILE A C 1
ATOM 933 O O . ILE A 1 121 ? -3.602 4.812 12.648 1 98.38 121 ILE A O 1
ATOM 937 N N . LEU A 1 122 ? -4.078 4.395 14.773 1 97.38 122 LEU A N 1
ATOM 938 C CA . LEU A 1 122 ? -3.406 5.535 15.391 1 97.38 122 LEU A CA 1
ATOM 939 C C . LEU A 1 122 ? -2.578 5.094 16.594 1 97.38 122 LEU A C 1
ATOM 941 O O . LEU A 1 122 ? -2.855 4.055 17.188 1 97.38 122 LEU A O 1
ATOM 945 N N . THR A 1 123 ? -1.575 5.906 16.906 1 95.94 123 THR A N 1
ATOM 946 C CA . THR A 1 123 ? -0.914 5.699 18.203 1 95.94 123 THR A CA 1
ATOM 947 C C . THR A 1 123 ? -1.879 5.957 19.344 1 95.94 123 THR A C 1
ATOM 949 O O . THR A 1 123 ? -2.902 6.621 19.172 1 95.94 123 THR A O 1
ATOM 952 N N . ASP A 1 124 ? -1.48 5.469 20.531 1 95.19 124 ASP A N 1
ATOM 953 C CA . ASP A 1 124 ? -2.289 5.742 21.719 1 95.19 124 ASP A CA 1
ATOM 954 C C . ASP A 1 124 ? -2.369 7.242 21.984 1 95.19 124 ASP A C 1
ATOM 956 O O . ASP A 1 124 ? -3.416 7.746 22.406 1 95.19 124 ASP A O 1
ATOM 960 N N . ASP A 1 125 ? -1.256 7.895 21.781 1 94.44 125 ASP A N 1
ATOM 961 C CA . ASP A 1 125 ? -1.224 9.336 22.016 1 94.44 125 ASP A CA 1
ATOM 962 C C . ASP A 1 125 ? -2.129 10.07 21.031 1 94.44 125 ASP A C 1
ATOM 964 O O . ASP A 1 125 ? -2.926 10.922 21.422 1 94.44 125 ASP A O 1
ATOM 968 N N . ALA A 1 126 ? -2.053 9.789 19.75 1 94.12 126 ALA A N 1
ATOM 969 C CA . ALA A 1 126 ? -2.873 10.43 18.734 1 94.12 126 ALA A CA 1
ATOM 970 C C . ALA A 1 126 ? -4.355 10.164 18.969 1 94.12 126 ALA A C 1
ATOM 972 O O . ALA A 1 126 ? -5.199 11.016 18.688 1 94.12 126 ALA A O 1
ATOM 973 N N . ARG A 1 127 ? -4.672 8.984 19.516 1 95.5 127 ARG A N 1
ATOM 974 C CA . ARG A 1 127 ? -6.051 8.578 19.75 1 95.5 127 ARG A CA 1
ATOM 975 C C . ARG A 1 127 ? -6.746 9.523 20.719 1 95.5 127 ARG A C 1
ATOM 977 O O . ARG A 1 127 ? -7.965 9.695 20.656 1 95.5 127 ARG A O 1
ATOM 984 N N . LYS A 1 128 ? -6.02 10.188 21.516 1 93.62 128 LYS A N 1
ATOM 985 C CA . LYS A 1 128 ? -6.57 11.102 22.516 1 93.62 128 LYS A CA 1
ATOM 986 C C . LYS A 1 128 ? -7.297 12.266 21.859 1 93.62 128 LYS A C 1
ATOM 988 O O . LYS A 1 128 ? -8.172 12.883 22.469 1 93.62 128 LYS A O 1
ATOM 993 N N . ASP A 1 129 ? -6.988 12.602 20.641 1 94.12 129 ASP A N 1
ATOM 994 C CA . ASP A 1 129 ? -7.555 13.75 19.938 1 94.12 129 ASP A CA 1
ATOM 995 C C . ASP A 1 129 ? -8.867 13.383 19.25 1 94.12 129 ASP A C 1
ATOM 997 O O . ASP A 1 129 ? -9.523 14.234 18.656 1 94.12 129 ASP A O 1
ATOM 1001 N N . PHE A 1 130 ? -9.305 12.117 19.375 1 96.69 130 PHE A N 1
ATOM 1002 C CA . PHE A 1 130 ? -10.438 11.648 18.578 1 96.69 130 PHE A CA 1
ATOM 1003 C C . PHE A 1 130 ? -11.594 11.242 19.484 1 96.69 130 PHE A C 1
ATOM 1005 O O . PHE A 1 130 ? -11.383 10.867 20.641 1 96.69 130 PHE A O 1
ATOM 1012 N N . PRO A 1 131 ? -12.789 11.289 18.922 1 96.38 131 PRO A N 1
ATOM 1013 C CA . PRO A 1 131 ? -13.93 10.797 19.703 1 96.38 131 PRO A CA 1
ATOM 1014 C C . PRO A 1 131 ? -13.836 9.305 20.016 1 96.38 131 PRO A C 1
ATOM 1016 O O . PRO A 1 131 ? -13.281 8.539 19.219 1 96.38 131 PRO A O 1
ATOM 1019 N N . VAL A 1 132 ? -14.453 8.938 21.156 1 96.06 132 VAL A N 1
ATOM 1020 C CA . VAL A 1 132 ? -14.547 7.527 21.516 1 96.06 132 VAL A CA 1
ATOM 1021 C C . VAL A 1 132 ? -15.516 6.812 20.578 1 96.06 132 VAL A C 1
ATOM 1023 O O . VAL A 1 132 ? -16.453 7.422 20.078 1 96.06 132 VAL A O 1
ATOM 1026 N N . ASN A 1 133 ? -15.219 5.566 20.391 1 97.38 133 ASN A N 1
ATOM 1027 C CA . ASN A 1 133 ? -16.078 4.777 19.531 1 97.38 133 ASN A CA 1
ATOM 1028 C C . ASN A 1 133 ? -17.453 4.535 20.156 1 97.38 133 ASN A C 1
ATOM 1030 O O . ASN A 1 133 ? -17.562 4.41 21.375 1 97.38 133 ASN A O 1
ATOM 1034 N N . ASP A 1 134 ? -18.453 4.594 19.281 1 97.06 134 ASP A N 1
ATOM 1035 C CA . ASP A 1 134 ? -19.781 4.105 19.672 1 97.06 134 ASP A CA 1
ATOM 1036 C C . ASP A 1 134 ? -19.859 2.586 19.562 1 97.06 134 ASP A C 1
ATOM 1038 O O . ASP A 1 134 ? -20.031 2.045 18.469 1 97.06 134 ASP A O 1
ATOM 1042 N N . ASN A 1 135 ? -19.875 1.879 20.609 1 95.75 135 ASN A N 1
ATOM 1043 C CA . ASN A 1 135 ? -19.812 0.421 20.625 1 95.75 135 ASN A CA 1
ATOM 1044 C C . ASN A 1 135 ? -21.125 -0.204 20.172 1 95.75 135 ASN A C 1
ATOM 1046 O O . ASN A 1 135 ? -21.172 -1.4 19.875 1 95.75 135 ASN A O 1
ATOM 1050 N N . ALA A 1 136 ? -22.141 0.56 20.031 1 95.69 136 ALA A N 1
ATOM 1051 C CA . ALA A 1 136 ? -23.453 0.068 19.594 1 95.69 136 ALA A CA 1
ATOM 1052 C C . ALA A 1 136 ? -23.531 0.035 18.062 1 95.69 136 ALA A C 1
ATOM 1054 O O . ALA A 1 136 ? -24.484 -0.521 17.5 1 95.69 136 ALA A O 1
ATOM 1055 N N . ARG A 1 137 ? -22.578 0.647 17.453 1 95.12 137 ARG A N 1
ATOM 1056 C CA . ARG A 1 137 ? -22.562 0.736 16 1 95.12 137 ARG A CA 1
ATOM 1057 C C . ARG A 1 137 ? -21.375 -0.032 15.43 1 95.12 137 ARG A C 1
ATOM 1059 O O . ARG A 1 137 ? -20.312 -0.104 16.047 1 95.12 137 ARG A O 1
ATOM 1066 N N . ASP A 1 138 ? -21.547 -0.587 14.195 1 96.25 138 ASP A N 1
ATOM 1067 C CA . ASP A 1 138 ? -20.422 -1.142 13.453 1 96.25 138 ASP A CA 1
ATOM 1068 C C . ASP A 1 138 ? -19.469 -0.038 12.984 1 96.25 138 ASP A C 1
ATOM 1070 O O . ASP A 1 138 ? -19.875 1.121 12.859 1 96.25 138 ASP A O 1
ATOM 1074 N N . TYR A 1 139 ? -18.281 -0.434 12.82 1 98.12 139 TYR A N 1
ATOM 1075 C CA . TYR A 1 139 ? -17.359 0.499 12.172 1 98.12 139 TYR A CA 1
ATOM 1076 C C . TYR A 1 139 ? -17.828 0.837 10.766 1 98.12 139 TYR A C 1
ATOM 1078 O O . TYR A 1 139 ? -18.297 -0.037 10.031 1 98.12 139 TYR A O 1
ATOM 1086 N N . ASP A 1 140 ? -17.703 2.105 10.398 1 98.06 140 ASP A N 1
ATOM 1087 C CA . ASP A 1 140 ? -18.141 2.539 9.078 1 98.06 140 ASP A CA 1
ATOM 1088 C C . ASP A 1 140 ? -17.031 3.277 8.344 1 98.06 140 ASP A C 1
ATOM 1090 O O . ASP A 1 140 ? -17.266 3.879 7.293 1 98.06 140 ASP A O 1
ATOM 1094 N N . SER A 1 141 ? -15.844 3.273 8.875 1 98.62 141 SER A N 1
ATOM 1095 C CA . SER A 1 141 ? -14.688 3.973 8.32 1 98.62 141 SER A CA 1
ATOM 1096 C C . SER A 1 141 ? -13.391 3.508 8.977 1 98.62 141 SER A C 1
ATOM 1098 O O . SER A 1 141 ? -13.422 2.791 9.984 1 98.62 141 SER A O 1
ATOM 1100 N N . VAL A 1 142 ? -12.336 3.848 8.32 1 98.81 142 VAL A N 1
ATOM 1101 C CA . VAL A 1 142 ? -10.984 3.611 8.828 1 98.81 142 VAL A CA 1
ATOM 1102 C C . VAL A 1 142 ? -10.188 4.914 8.812 1 98.81 142 VAL A C 1
ATOM 1104 O O . VAL A 1 142 ? -10.18 5.625 7.801 1 98.81 142 VAL A O 1
ATOM 1107 N N . VAL A 1 143 ? -9.602 5.277 9.906 1 98.5 143 VAL A N 1
ATOM 1108 C CA . VAL A 1 143 ? -8.719 6.434 10.008 1 98.5 143 VAL A CA 1
ATOM 1109 C C . VAL A 1 143 ? -7.273 5.965 10.195 1 98.5 143 VAL A C 1
ATOM 1111 O O . VAL A 1 143 ? -6.98 5.199 11.109 1 98.5 143 VAL A O 1
ATOM 1114 N N . VAL A 1 144 ? -6.426 6.414 9.328 1 98.5 144 VAL A N 1
ATOM 1115 C CA . VAL A 1 144 ? -5.043 5.945 9.359 1 98.5 144 VAL A CA 1
ATOM 1116 C C . VAL A 1 144 ? -4.102 7.125 9.586 1 98.5 144 VAL A C 1
ATOM 1118 O O . VAL A 1 144 ? -4.117 8.094 8.828 1 98.5 144 VAL A O 1
ATOM 1121 N N . GLY A 1 145 ? -3.326 7.117 10.625 1 97 145 GLY A N 1
ATOM 1122 C CA . GLY A 1 145 ? -2.191 7.992 10.883 1 97 145 GLY A CA 1
ATOM 1123 C C . GLY A 1 145 ? -0.862 7.258 10.883 1 97 145 GLY A C 1
ATOM 1124 O O . GLY A 1 145 ? -0.765 6.137 10.383 1 97 145 GLY A O 1
ATOM 1125 N N . LEU A 1 146 ? 0.161 7.934 11.312 1 95.94 146 LEU A N 1
ATOM 1126 C CA . LEU A 1 146 ? 1.439 7.25 11.484 1 95.94 146 LEU A CA 1
ATOM 1127 C C . LEU A 1 146 ? 1.473 6.484 12.805 1 95.94 146 LEU A C 1
ATOM 1129 O O . LEU A 1 146 ? 1.565 7.082 13.875 1 95.94 146 LEU A O 1
ATOM 1133 N N . ALA A 1 147 ? 1.406 5.227 12.703 1 96.94 147 ALA A N 1
ATOM 1134 C CA . ALA A 1 147 ? 1.345 4.363 13.883 1 96.94 147 ALA A CA 1
ATOM 1135 C C . ALA A 1 147 ? 2.123 3.07 13.656 1 96.94 147 ALA A C 1
ATOM 1137 O O . ALA A 1 147 ? 1.531 1.996 13.531 1 96.94 147 ALA A O 1
ATOM 1138 N N . PRO A 1 148 ? 3.449 3.131 13.688 1 96.31 148 PRO A N 1
ATOM 1139 C CA . PRO A 1 148 ? 4.266 1.947 13.414 1 96.31 148 PRO A CA 1
ATOM 1140 C C . PRO A 1 148 ? 3.838 0.735 14.242 1 96.31 148 PRO A C 1
ATOM 1142 O O . PRO A 1 148 ? 3.789 -0.383 13.719 1 96.31 148 PRO A O 1
ATOM 1145 N N . GLU A 1 149 ? 3.477 0.92 15.492 1 96.12 149 GLU A N 1
ATOM 1146 C CA . GLU A 1 149 ? 3.129 -0.183 16.375 1 96.12 149 GLU A CA 1
ATOM 1147 C C . GLU A 1 149 ? 1.798 -0.814 15.984 1 96.12 149 GLU A C 1
ATOM 1149 O O . GLU A 1 149 ? 1.454 -1.899 16.453 1 96.12 149 GLU A O 1
ATOM 1154 N N . ARG A 1 150 ? 1.067 -0.162 15.047 1 97 150 ARG A N 1
ATOM 1155 C CA . ARG A 1 150 ? -0.229 -0.683 14.625 1 97 150 ARG A CA 1
ATOM 1156 C C . ARG A 1 150 ? -0.205 -1.086 13.156 1 97 150 ARG A C 1
ATOM 1158 O O . ARG A 1 150 ? -1.231 -1.481 12.594 1 97 150 ARG A O 1
ATOM 1165 N N . PHE A 1 151 ? 0.902 -0.935 12.539 1 98 151 PHE A N 1
ATOM 1166 C CA . PHE A 1 151 ? 1.056 -1.395 11.164 1 98 151 PHE A CA 1
ATOM 1167 C C . PHE A 1 151 ? 1.502 -2.852 11.125 1 98 151 PHE A C 1
ATOM 1169 O O . PHE A 1 151 ? 2.641 -3.148 10.758 1 98 151 PHE A O 1
ATOM 1176 N N . SER A 1 152 ? 0.595 -3.699 11.453 1 98.06 152 SER A N 1
ATOM 1177 C CA . SER A 1 152 ? 0.747 -5.148 11.398 1 98.06 152 SER A CA 1
ATOM 1178 C C . SER A 1 152 ? -0.383 -5.793 10.602 1 98.06 152 SER A C 1
ATOM 1180 O O . SER A 1 152 ? -1.404 -5.156 10.336 1 98.06 152 SER A O 1
ATOM 1182 N N . TYR A 1 153 ? -0.137 -7.055 10.258 1 98.38 153 TYR A N 1
ATOM 1183 C CA . TYR A 1 153 ? -1.138 -7.754 9.461 1 98.38 153 TYR A CA 1
ATOM 1184 C C . TYR A 1 153 ? -2.492 -7.754 10.156 1 98.38 153 TYR A C 1
ATOM 1186 O O . TYR A 1 153 ? -3.527 -7.562 9.516 1 98.38 153 TYR A O 1
ATOM 1194 N N . GLU A 1 154 ? -2.512 -7.992 11.43 1 97.69 154 GLU A N 1
ATOM 1195 C CA . GLU A 1 154 ? -3.752 -8.078 12.195 1 97.69 154 GLU A CA 1
ATOM 1196 C C . GLU A 1 154 ? -4.57 -6.801 12.07 1 97.69 154 GLU A C 1
ATOM 1198 O O . GLU A 1 154 ? -5.75 -6.844 11.711 1 97.69 154 GLU A O 1
ATOM 1203 N N . TYR A 1 155 ? -3.98 -5.68 12.312 1 98.44 155 TYR A N 1
ATOM 1204 C CA . TYR A 1 155 ? -4.684 -4.398 12.258 1 98.44 155 TYR A CA 1
ATOM 1205 C C . TYR A 1 155 ? -5.07 -4.047 10.828 1 98.44 155 TYR A C 1
ATOM 1207 O O . TYR A 1 155 ? -6.191 -3.602 10.57 1 98.44 155 TYR A O 1
ATOM 1215 N N . LEU A 1 156 ? -4.152 -4.266 9.922 1 98.75 156 LEU A N 1
ATOM 1216 C CA . LEU A 1 156 ? -4.41 -3.92 8.523 1 98.75 156 LEU A CA 1
ATOM 1217 C C . LEU A 1 156 ? -5.48 -4.824 7.926 1 98.75 156 LEU A C 1
ATOM 1219 O O . LEU A 1 156 ? -6.293 -4.379 7.109 1 98.75 156 LEU A O 1
ATOM 1223 N N . ASN A 1 157 ? -5.449 -6.102 8.328 1 98.5 157 ASN A N 1
ATOM 1224 C CA . ASN A 1 157 ? -6.484 -7.016 7.848 1 98.5 157 ASN A CA 1
ATOM 1225 C C . ASN A 1 157 ? -7.863 -6.617 8.367 1 98.5 157 ASN A C 1
ATOM 1227 O O . ASN A 1 157 ? -8.859 -6.742 7.648 1 98.5 157 ASN A O 1
ATOM 1231 N N . GLU A 1 158 ? -7.988 -6.199 9.617 1 98.12 158 GLU A N 1
ATOM 1232 C CA . GLU A 1 158 ? -9.258 -5.707 10.148 1 98.12 158 GLU A CA 1
ATOM 1233 C C . GLU A 1 158 ? -9.734 -4.477 9.383 1 98.12 158 GLU A C 1
ATOM 1235 O O . GLU A 1 158 ? -10.906 -4.387 9.008 1 98.12 158 GLU A O 1
ATOM 1240 N N . ALA A 1 159 ? -8.828 -3.562 9.125 1 98.75 159 ALA A N 1
ATOM 1241 C CA . ALA A 1 159 ? -9.156 -2.385 8.328 1 98.75 159 ALA A CA 1
ATOM 1242 C C . ALA A 1 159 ? -9.672 -2.785 6.945 1 98.75 159 ALA A C 1
ATOM 1244 O O . ALA A 1 159 ? -10.688 -2.262 6.48 1 98.75 159 ALA A O 1
ATOM 1245 N N . PHE A 1 160 ? -9.016 -3.707 6.359 1 98.62 160 PHE A N 1
ATOM 1246 C CA . PHE A 1 160 ? -9.383 -4.223 5.047 1 98.62 160 PHE A CA 1
ATOM 1247 C C . PHE A 1 160 ? -10.797 -4.797 5.066 1 98.62 160 PHE A C 1
ATOM 1249 O O . PHE A 1 160 ? -11.609 -4.488 4.195 1 98.62 160 PHE A O 1
ATOM 1256 N N . ARG A 1 161 ? -11.102 -5.609 6.012 1 97.5 161 ARG A N 1
ATOM 1257 C CA . ARG A 1 161 ? -12.406 -6.258 6.09 1 97.5 161 ARG A CA 1
ATOM 1258 C C . ARG A 1 161 ? -13.516 -5.227 6.25 1 97.5 161 ARG A C 1
ATOM 1260 O O . ARG A 1 161 ? -14.57 -5.344 5.625 1 97.5 161 ARG A O 1
ATOM 1267 N N . ILE A 1 162 ? -13.289 -4.242 7.086 1 98 162 ILE A N 1
ATOM 1268 C CA . ILE A 1 162 ? -14.273 -3.184 7.309 1 98 162 ILE A CA 1
ATOM 1269 C C . ILE A 1 162 ? -14.555 -2.463 5.992 1 98 162 ILE A C 1
ATOM 1271 O O . ILE A 1 162 ? -15.719 -2.271 5.625 1 98 162 ILE A O 1
ATOM 1275 N N . LEU A 1 163 ? -13.539 -2.105 5.289 1 98.31 163 LEU A N 1
ATOM 1276 C CA . LEU A 1 163 ? -13.68 -1.378 4.035 1 98.31 163 LEU A CA 1
ATOM 1277 C C . LEU A 1 163 ? -14.32 -2.258 2.967 1 98.31 163 LEU A C 1
ATOM 1279 O O . LEU A 1 163 ? -15.219 -1.812 2.25 1 98.31 163 LEU A O 1
ATOM 1283 N N . HIS A 1 164 ? -13.82 -3.469 2.906 1 95.75 164 HIS A N 1
ATOM 1284 C CA . HIS A 1 164 ? -14.305 -4.391 1.885 1 95.75 164 HIS A CA 1
ATOM 1285 C C . HIS A 1 164 ? -15.766 -4.75 2.111 1 95.75 164 HIS A C 1
ATOM 1287 O O . HIS A 1 164 ? -16.562 -4.766 1.165 1 95.75 164 HIS A O 1
ATOM 1293 N N . ASN A 1 165 ? -16.125 -5.078 3.285 1 92.88 165 ASN A N 1
ATOM 1294 C CA . ASN A 1 165 ? -17.469 -5.551 3.623 1 92.88 165 ASN A CA 1
ATOM 1295 C C . ASN A 1 165 ? -18.5 -4.445 3.477 1 92.88 165 ASN A C 1
ATOM 1297 O O . ASN A 1 165 ? -19.703 -4.719 3.389 1 92.88 165 ASN A O 1
ATOM 1301 N N . SER A 1 166 ? -18.094 -3.236 3.447 1 93.44 166 SER A N 1
ATOM 1302 C CA . SER A 1 166 ? -19.016 -2.107 3.344 1 93.44 166 SER A CA 1
ATOM 1303 C C . SER A 1 166 ? -19.484 -1.911 1.909 1 93.44 166 SER A C 1
ATOM 1305 O O . SER A 1 166 ? -20.438 -1.168 1.661 1 93.44 166 SER A O 1
ATOM 1307 N N . LYS A 1 167 ? -18.875 -2.605 0.963 1 88.81 167 LYS A N 1
ATOM 1308 C CA . LYS A 1 167 ? -19.219 -2.514 -0.454 1 88.81 167 LYS A CA 1
ATOM 1309 C C . LYS A 1 167 ? -19.203 -1.062 -0.926 1 88.81 167 LYS A C 1
ATOM 1311 O O . LYS A 1 167 ? -20.156 -0.611 -1.57 1 88.81 167 LYS A O 1
ATOM 1316 N N . GLY A 1 168 ? -18.219 -0.298 -0.43 1 87.56 168 GLY A N 1
ATOM 1317 C CA . GLY A 1 168 ? -17.984 1.061 -0.9 1 87.56 168 GLY A CA 1
ATOM 1318 C C . GLY A 1 168 ? -18.594 2.113 0.008 1 87.56 168 GLY A C 1
ATOM 1319 O O . GLY A 1 168 ? -18.375 3.311 -0.182 1 87.56 168 GLY A O 1
ATOM 1320 N N . ALA A 1 169 ? -19.312 1.747 1.015 1 92.75 169 ALA A N 1
ATOM 1321 C CA . ALA A 1 169 ? -19.984 2.699 1.894 1 92.75 169 ALA A CA 1
ATOM 1322 C C . ALA A 1 169 ? -19.031 3.25 2.945 1 92.75 169 ALA A C 1
ATOM 1324 O O . ALA A 1 169 ? -19.156 4.395 3.381 1 92.75 169 ALA A O 1
ATOM 1325 N N . ALA A 1 170 ? -18.078 2.428 3.32 1 96.25 170 ALA A N 1
ATOM 1326 C CA . ALA A 1 170 ? -17.141 2.863 4.352 1 96.25 170 ALA A CA 1
ATOM 1327 C C . ALA A 1 170 ? -16.109 3.842 3.781 1 96.25 170 ALA A C 1
ATOM 1329 O O . ALA A 1 170 ? -15.742 3.75 2.609 1 96.25 170 ALA A O 1
ATOM 1330 N N . ARG A 1 171 ? -15.617 4.754 4.609 1 96.94 171 ARG A N 1
ATOM 1331 C CA . ARG A 1 171 ? -14.633 5.758 4.207 1 96.94 171 ARG A CA 1
ATOM 1332 C C . ARG A 1 171 ? -13.25 5.402 4.727 1 96.94 171 ARG A C 1
ATOM 1334 O O . ARG A 1 171 ? -13.102 4.91 5.848 1 96.94 171 ARG A O 1
ATOM 1341 N N . LEU A 1 172 ? -12.312 5.586 3.875 1 98.5 172 LEU A N 1
ATOM 1342 C CA . LEU A 1 172 ? -10.906 5.531 4.266 1 98.5 172 LEU A CA 1
ATOM 1343 C C . LEU A 1 172 ? -10.328 6.934 4.426 1 98.5 172 LEU A C 1
ATOM 1345 O O . LEU A 1 172 ? -10.227 7.684 3.449 1 98.5 172 LEU A O 1
ATOM 1349 N N . VAL A 1 173 ? -10.016 7.297 5.676 1 97.75 173 VAL A N 1
ATOM 1350 C CA . VAL A 1 173 ? -9.523 8.633 5.996 1 97.75 173 VAL A CA 1
ATOM 1351 C C . VAL A 1 173 ? -8.031 8.562 6.312 1 97.75 173 VAL A C 1
ATOM 1353 O O . VAL A 1 173 ? -7.621 7.938 7.293 1 97.75 173 VAL A O 1
ATOM 1356 N N . ALA A 1 174 ? -7.254 9.156 5.492 1 97.62 174 ALA A N 1
ATOM 1357 C CA . ALA A 1 174 ? -5.82 9.273 5.734 1 97.62 174 ALA A CA 1
ATOM 1358 C C . ALA A 1 174 ? -5.477 10.633 6.34 1 97.62 174 ALA A C 1
ATOM 1360 O O . ALA A 1 174 ? -5.711 11.672 5.723 1 97.62 174 ALA A O 1
ATOM 1361 N N . ILE A 1 175 ? -4.879 10.539 7.496 1 96.19 175 ILE A N 1
ATOM 1362 C CA . ILE A 1 175 ? -4.477 11.805 8.109 1 96.19 175 ILE A CA 1
ATOM 1363 C C . ILE A 1 175 ? -3.4 12.469 7.254 1 96.19 175 ILE A C 1
ATOM 1365 O O . ILE A 1 175 ? -3.426 13.68 7.047 1 96.19 175 ILE A O 1
ATOM 1369 N N . HIS A 1 176 ? -2.527 11.742 6.781 1 92.62 176 HIS A N 1
ATOM 1370 C CA . HIS A 1 176 ? -1.548 12.094 5.762 1 92.62 176 HIS A CA 1
ATOM 1371 C C . HIS A 1 176 ? -1.075 10.859 5 1 92.62 176 HIS A C 1
ATOM 1373 O O . HIS A 1 176 ? -1.185 9.742 5.5 1 92.62 176 HIS A O 1
ATOM 1379 N N . GLU A 1 177 ? -0.567 11.133 3.732 1 93.94 177 GLU A N 1
ATOM 1380 C CA . GLU A 1 177 ? -0.159 10.016 2.889 1 93.94 177 GLU A CA 1
ATOM 1381 C C . GLU A 1 177 ? 1.333 10.078 2.572 1 93.94 177 GLU A C 1
ATOM 1383 O O . GLU A 1 177 ? 1.759 9.688 1.483 1 93.94 177 GLU A O 1
ATOM 1388 N N . GLY A 1 178 ? 2.053 10.602 3.498 1 91.12 178 GLY A N 1
ATOM 1389 C CA . GLY A 1 178 ? 3.488 10.719 3.293 1 91.12 178 GLY A CA 1
ATOM 1390 C C . GLY A 1 178 ? 4.152 9.391 2.992 1 91.12 178 GLY A C 1
ATOM 1391 O O . GLY A 1 178 ? 3.811 8.367 3.594 1 91.12 178 GLY A O 1
ATOM 1392 N N . LYS A 1 179 ? 5.121 9.359 2.105 1 94.19 179 LYS A N 1
ATOM 1393 C CA . LYS A 1 179 ? 5.824 8.156 1.679 1 94.19 179 LYS A CA 1
ATOM 1394 C C . LYS A 1 179 ? 6.789 7.672 2.756 1 94.19 179 LYS A C 1
ATOM 1396 O O . LYS A 1 179 ? 6.898 6.469 3.008 1 94.19 179 LYS A O 1
ATOM 1401 N N . PHE A 1 180 ? 7.535 8.555 3.299 1 92.5 180 PHE A N 1
ATOM 1402 C CA . PHE A 1 180 ? 8.516 8.273 4.34 1 92.5 180 PHE A CA 1
ATOM 1403 C C . PHE A 1 180 ? 8.766 9.5 5.203 1 92.5 180 PHE A C 1
ATOM 1405 O O . PHE A 1 180 ? 8.25 10.586 4.91 1 92.5 180 PHE A O 1
ATOM 1412 N N . TYR A 1 181 ? 9.391 9.359 6.336 1 86 181 TYR A N 1
ATOM 1413 C CA . TYR A 1 181 ? 9.773 10.438 7.246 1 86 181 TYR A CA 1
ATOM 1414 C C . TYR A 1 181 ? 11.156 10.188 7.828 1 86 181 TYR A C 1
ATOM 1416 O O . TYR A 1 181 ? 11.648 9.055 7.836 1 86 181 TYR A O 1
ATOM 1424 N N . LYS A 1 182 ? 11.805 11.188 8.094 1 81.88 182 LYS A N 1
ATOM 1425 C CA . LYS A 1 182 ? 13.164 11.109 8.617 1 81.88 182 LYS A CA 1
ATOM 1426 C C . LYS A 1 182 ? 13.164 10.812 10.117 1 81.88 182 LYS A C 1
ATOM 1428 O O . LYS A 1 182 ? 12.359 11.367 10.867 1 81.88 182 LYS A O 1
ATOM 1433 N N . THR A 1 183 ? 14.008 9.875 10.539 1 83 183 THR A N 1
ATOM 1434 C CA . THR A 1 183 ? 14.266 9.562 11.938 1 83 183 THR A CA 1
ATOM 1435 C C . THR A 1 183 ? 15.758 9.633 12.234 1 83 183 THR A C 1
ATOM 1437 O O . THR A 1 183 ? 16.562 9.938 11.352 1 83 183 THR A O 1
ATOM 1440 N N . ASN A 1 184 ? 16.078 9.469 13.516 1 80.5 184 ASN A N 1
ATOM 1441 C CA . ASN A 1 184 ? 17.484 9.445 13.922 1 80.5 184 ASN A CA 1
ATOM 1442 C C . ASN A 1 184 ? 18.219 8.25 13.32 1 80.5 184 ASN A C 1
ATOM 1444 O O . ASN A 1 184 ? 19.453 8.242 13.266 1 80.5 184 ASN A O 1
ATOM 1448 N N . GLN A 1 185 ? 17.516 7.305 12.805 1 86 185 GLN A N 1
ATOM 1449 C CA . GLN A 1 185 ? 18.109 6.102 12.227 1 86 185 GLN A CA 1
ATOM 1450 C C . GLN A 1 185 ? 18.062 6.148 10.695 1 86 185 GLN A C 1
ATOM 1452 O O . GLN A 1 185 ? 18.406 5.172 10.031 1 86 185 GLN A O 1
ATOM 1457 N N . GLY A 1 186 ? 17.672 7.297 10.219 1 86.5 186 GLY A N 1
ATOM 1458 C CA . GLY A 1 186 ? 17.5 7.43 8.781 1 86.5 186 GLY A CA 1
ATOM 1459 C C . GLY A 1 186 ? 16.062 7.602 8.359 1 86.5 186 GLY A C 1
ATOM 1460 O O . GLY A 1 186 ? 15.25 8.156 9.102 1 86.5 186 GLY A O 1
ATOM 1461 N N . ILE A 1 187 ? 15.766 7.152 7.164 1 91.75 187 ILE A N 1
ATOM 1462 C CA . ILE A 1 187 ? 14.406 7.332 6.664 1 91.75 187 ILE A CA 1
ATOM 1463 C C . ILE A 1 187 ? 13.562 6.109 7.016 1 91.75 187 ILE A C 1
ATOM 1465 O O . ILE A 1 187 ? 14.055 4.98 7.012 1 91.75 187 ILE A O 1
ATOM 1469 N N . SER A 1 188 ? 12.328 6.371 7.359 1 95.06 188 SER A N 1
ATOM 1470 C CA . SER A 1 188 ? 11.398 5.312 7.734 1 95.06 188 SER A CA 1
ATOM 1471 C C . SER A 1 188 ? 10.102 5.418 6.941 1 95.06 188 SER A C 1
ATOM 1473 O O . SER A 1 188 ? 9.727 6.5 6.488 1 95.06 188 SER A O 1
ATOM 1475 N N . LEU A 1 189 ? 9.508 4.328 6.871 1 96.44 189 LEU A N 1
ATOM 1476 C CA . LEU A 1 189 ? 8.281 4.164 6.098 1 96.44 189 LEU A CA 1
ATOM 1477 C C . LEU A 1 189 ? 7.16 5.027 6.668 1 96.44 189 LEU A C 1
ATOM 1479 O O . LEU A 1 189 ? 6.953 5.059 7.883 1 96.44 189 LEU A O 1
ATOM 1483 N N . GLY A 1 190 ? 6.469 5.766 5.797 1 95.94 190 GLY A N 1
ATOM 1484 C CA . GLY A 1 190 ? 5.34 6.59 6.203 1 95.94 190 GLY A CA 1
ATOM 1485 C C . GLY A 1 190 ? 4.008 5.871 6.098 1 95.94 190 GLY A C 1
ATOM 1486 O O . GLY A 1 190 ? 3.949 4.727 5.641 1 95.94 190 GLY A O 1
ATOM 1487 N N . PRO A 1 191 ? 2.955 6.59 6.527 1 96.69 191 PRO A N 1
ATOM 1488 C CA . PRO A 1 191 ? 1.637 5.953 6.523 1 96.69 191 PRO A CA 1
ATOM 1489 C C . PRO A 1 191 ? 1.095 5.723 5.113 1 96.69 191 PRO A C 1
ATOM 1491 O O . PRO A 1 191 ? 0.18 4.918 4.926 1 96.69 191 PRO A O 1
ATOM 1494 N N . GLY A 1 192 ? 1.615 6.453 4.109 1 97.31 192 GLY A N 1
ATOM 1495 C CA . GLY A 1 192 ? 1.14 6.328 2.742 1 97.31 192 GLY A CA 1
ATOM 1496 C C . GLY A 1 192 ? 1.202 4.902 2.219 1 97.31 192 GLY A C 1
ATOM 1497 O O . GLY A 1 192 ? 0.345 4.484 1.438 1 97.31 192 GLY A O 1
ATOM 1498 N N . CYS A 1 193 ? 2.225 4.18 2.572 1 98.56 193 CYS A N 1
ATOM 1499 C CA . CYS A 1 193 ? 2.383 2.781 2.188 1 98.56 193 CYS A CA 1
ATOM 1500 C C . CYS A 1 193 ? 1.127 1.98 2.508 1 98.56 193 CYS A C 1
ATOM 1502 O O . CYS A 1 193 ? 0.607 1.263 1.65 1 98.56 193 CYS A O 1
ATOM 1504 N N . PHE A 1 194 ? 0.609 2.166 3.645 1 98.75 194 PHE A N 1
ATOM 1505 C CA . PHE A 1 194 ? -0.492 1.356 4.152 1 98.75 194 PHE A CA 1
ATOM 1506 C C . PHE A 1 194 ? -1.827 1.86 3.617 1 98.75 194 PHE A C 1
ATOM 1508 O O . PHE A 1 194 ? -2.713 1.065 3.295 1 98.75 194 PHE A O 1
ATOM 1515 N N . VAL A 1 195 ? -1.935 3.182 3.451 1 98.56 195 VAL A N 1
ATOM 1516 C CA . VAL A 1 195 ? -3.139 3.773 2.875 1 98.56 195 VAL A CA 1
ATOM 1517 C C . VAL A 1 195 ? -3.309 3.295 1.435 1 98.56 195 VAL A C 1
ATOM 1519 O O . VAL A 1 195 ? -4.383 2.82 1.056 1 98.56 195 VAL A O 1
ATOM 1522 N N . LYS A 1 196 ? -2.232 3.359 0.688 1 98.69 196 LYS A N 1
ATOM 1523 C CA . LYS A 1 196 ? -2.305 2.977 -0.719 1 98.69 196 LYS A CA 1
ATOM 1524 C C . LYS A 1 196 ? -2.508 1.473 -0.87 1 98.69 196 LYS A C 1
ATOM 1526 O O . LYS A 1 196 ? -3.178 1.021 -1.802 1 98.69 196 LYS A O 1
ATOM 1531 N N . GLY A 1 197 ? -1.852 0.748 0.016 1 98.75 197 GLY A N 1
ATOM 1532 C CA . GLY A 1 197 ? -2.121 -0.681 0.037 1 98.75 197 GLY A CA 1
ATOM 1533 C C . GLY A 1 197 ? -3.588 -1.009 0.246 1 98.75 197 GLY A C 1
ATOM 1534 O O . GLY A 1 197 ? -4.148 -1.842 -0.467 1 98.75 197 GLY A O 1
ATOM 1535 N N . LEU A 1 198 ? -4.219 -0.351 1.201 1 98.81 198 LEU A N 1
ATOM 1536 C CA . LEU A 1 198 ? -5.633 -0.571 1.481 1 98.81 198 LEU A CA 1
ATOM 1537 C C . LEU A 1 198 ? -6.496 -0.138 0.301 1 98.81 198 LEU A C 1
ATOM 1539 O O . LEU A 1 198 ? -7.469 -0.812 -0.043 1 98.81 198 LEU A O 1
ATOM 1543 N N . GLU A 1 199 ? -6.141 1.012 -0.332 1 98.69 199 GLU A N 1
ATOM 1544 C CA . GLU A 1 199 ? -6.855 1.434 -1.532 1 98.69 199 GLU A CA 1
ATOM 1545 C C . GLU A 1 199 ? -6.832 0.344 -2.602 1 98.69 199 GLU A C 1
ATOM 1547 O O . GLU A 1 199 ? -7.863 0.04 -3.207 1 98.69 199 GLU A O 1
ATOM 1552 N N . TYR A 1 200 ? -5.684 -0.177 -2.777 1 98.25 200 TYR A N 1
ATOM 1553 C CA . TYR A 1 200 ? -5.508 -1.205 -3.799 1 98.25 200 TYR A CA 1
ATOM 1554 C C . TYR A 1 200 ? -6.395 -2.412 -3.514 1 98.25 200 TYR A C 1
ATOM 1556 O O . TYR A 1 200 ? -7.105 -2.891 -4.402 1 98.25 200 TYR A O 1
ATOM 1564 N N . SER A 1 201 ? -6.371 -2.883 -2.305 1 97.44 201 SER A N 1
ATOM 1565 C CA . SER A 1 201 ? -7 -4.152 -1.955 1 97.44 201 SER A CA 1
ATOM 1566 C C . SER A 1 201 ? -8.516 -4.02 -1.885 1 97.44 201 SER A C 1
ATOM 1568 O O . SER A 1 201 ? -9.242 -5.004 -2.043 1 97.44 201 SER A O 1
ATOM 1570 N N . THR A 1 202 ? -9.062 -2.783 -1.649 1 97.56 202 THR A N 1
ATOM 1571 C CA . THR A 1 202 ? -10.484 -2.623 -1.381 1 97.56 202 THR A CA 1
ATOM 1572 C C . THR A 1 202 ? -11.172 -1.871 -2.52 1 97.56 202 THR A C 1
ATOM 1574 O O . THR A 1 202 ? -12.391 -1.922 -2.656 1 97.56 202 THR A O 1
ATOM 1577 N N . GLY A 1 203 ? -10.359 -1.083 -3.232 1 96.81 203 GLY A N 1
ATOM 1578 C CA . GLY A 1 203 ? -10.93 -0.199 -4.238 1 96.81 203 GLY A CA 1
ATOM 1579 C C . GLY A 1 203 ? -11.461 1.101 -3.66 1 96.81 203 GLY A C 1
ATOM 1580 O O . GLY A 1 203 ? -11.945 1.962 -4.395 1 96.81 203 GLY A O 1
ATOM 1581 N N . VAL A 1 204 ? -11.414 1.272 -2.375 1 97.44 204 VAL A N 1
ATOM 1582 C CA . VAL A 1 204 ? -11.875 2.492 -1.721 1 97.44 204 VAL A CA 1
ATOM 1583 C C . VAL A 1 204 ? -10.781 3.555 -1.77 1 97.44 204 VAL A C 1
ATOM 1585 O O . VAL A 1 204 ? -9.656 3.314 -1.333 1 97.44 204 VAL A O 1
ATOM 1588 N N . LYS A 1 205 ? -11.086 4.695 -2.34 1 97.12 205 LYS A N 1
ATOM 1589 C CA . LYS A 1 205 ? -10.125 5.797 -2.371 1 97.12 205 LYS A CA 1
ATOM 1590 C C . LYS A 1 205 ? -10.102 6.543 -1.039 1 97.12 205 LYS A C 1
ATOM 1592 O O . LYS A 1 205 ? -11.148 6.773 -0.432 1 97.12 205 LYS A O 1
ATOM 1597 N N . SER A 1 206 ? -8.945 6.918 -0.628 1 97.19 206 SER A N 1
ATOM 1598 C CA . SER A 1 206 ? -8.805 7.625 0.64 1 97.19 206 SER A CA 1
ATOM 1599 C C . SER A 1 206 ? -9.133 9.109 0.484 1 97.19 206 SER A C 1
ATOM 1601 O O . SER A 1 206 ? -8.969 9.672 -0.598 1 97.19 206 SER A O 1
ATOM 1603 N N . VAL A 1 207 ? -9.672 9.641 1.567 1 95.25 207 VAL A N 1
ATOM 1604 C CA . VAL A 1 207 ? -9.727 11.094 1.73 1 95.25 207 VAL A CA 1
ATOM 1605 C C . VAL A 1 207 ? -8.523 11.57 2.539 1 95.25 207 VAL A C 1
ATOM 1607 O O . VAL A 1 207 ? -8.375 11.211 3.709 1 95.25 207 VAL A O 1
ATOM 1610 N N . CYS A 1 208 ? -7.699 12.273 1.968 1 94 208 CYS A N 1
ATOM 1611 C CA . CYS A 1 208 ? -6.547 12.828 2.672 1 94 208 CYS A CA 1
ATOM 1612 C C . CYS A 1 208 ? -6.91 14.133 3.359 1 94 208 CYS A C 1
ATOM 1614 O O . CYS A 1 208 ? -7.41 15.062 2.719 1 94 208 CYS A O 1
ATOM 1616 N N . ILE A 1 209 ? -6.602 14.289 4.633 1 94.81 209 ILE A N 1
ATOM 1617 C CA . ILE A 1 209 ? -7.102 15.391 5.449 1 94.81 209 ILE A CA 1
ATOM 1618 C C . ILE A 1 209 ? -6.031 16.469 5.566 1 94.81 209 ILE A C 1
ATOM 1620 O O . ILE A 1 209 ? -6.332 17.672 5.477 1 94.81 209 ILE A O 1
ATOM 1624 N N . GLY A 1 210 ? -4.82 16.203 5.664 1 93.88 210 GLY A N 1
ATOM 1625 C CA . GLY A 1 210 ? -3.756 17.156 5.945 1 93.88 210 GLY A CA 1
ATOM 1626 C C . GLY A 1 210 ? -3.377 17.984 4.738 1 93.88 210 GLY A C 1
ATOM 1627 O O . GLY A 1 210 ? -4.059 17.953 3.711 1 93.88 210 GLY A O 1
ATOM 1628 N N . LYS A 1 211 ? -2.342 18.922 4.996 1 93.88 211 LYS A N 1
ATOM 1629 C CA . LYS A 1 211 ? -1.777 19.703 3.9 1 93.88 211 LYS A CA 1
ATOM 1630 C C . LYS A 1 211 ? -1.271 18.797 2.781 1 93.88 211 LYS A C 1
ATOM 1632 O O . LYS A 1 211 ? -0.787 17.688 3.039 1 93.88 211 LYS A O 1
ATOM 1637 N N . PRO A 1 212 ? -1.61 19.25 1.487 1 94.44 212 PRO A N 1
ATOM 1638 C CA . PRO A 1 212 ? -2.088 20.547 0.966 1 94.44 212 PRO A CA 1
ATOM 1639 C C . PRO A 1 212 ? -3.592 20.547 0.703 1 94.44 212 PRO A C 1
ATOM 1641 O O . PRO A 1 212 ? -4.082 21.375 -0.066 1 94.44 212 PRO A O 1
ATOM 1644 N N . ASN A 1 213 ? -4.27 19.625 1.265 1 91.5 213 ASN A N 1
ATOM 1645 C CA . ASN A 1 213 ? -5.707 19.547 1.033 1 91.5 213 ASN A CA 1
ATOM 1646 C C . ASN A 1 213 ? -6.414 20.828 1.462 1 91.5 213 ASN A C 1
ATOM 1648 O O . ASN A 1 213 ? -6.125 21.375 2.529 1 91.5 213 ASN A O 1
ATOM 1652 N N . GLU A 1 214 ? -7.363 21.266 0.604 1 93.75 214 GLU A N 1
ATOM 1653 C CA . GLU A 1 214 ? -8.062 22.5 0.886 1 93.75 214 GLU A CA 1
ATOM 1654 C C . GLU A 1 214 ? -8.852 22.422 2.191 1 93.75 214 GLU A C 1
ATOM 1656 O O . GLU A 1 214 ? -8.992 23.406 2.91 1 93.75 214 GLU A O 1
ATOM 1661 N N . TYR A 1 215 ? -9.391 21.266 2.482 1 90.19 215 TYR A N 1
ATOM 1662 C CA . TYR A 1 215 ? -10.148 21.078 3.715 1 90.19 215 TYR A CA 1
ATOM 1663 C C . TYR A 1 215 ? -9.312 21.469 4.934 1 90.19 215 TYR A C 1
ATOM 1665 O O . TYR A 1 215 ? -9.828 22.078 5.875 1 90.19 215 TYR A O 1
ATOM 1673 N N . PHE A 1 216 ? -8.133 21.094 4.891 1 95.31 216 PHE A N 1
ATOM 1674 C CA . PHE A 1 216 ? -7.25 21.391 6.008 1 95.31 216 PHE A CA 1
ATOM 1675 C C . PHE A 1 216 ? -7.164 22.906 6.238 1 95.31 216 PHE A C 1
ATOM 1677 O O . PHE A 1 216 ? -7.406 23.375 7.348 1 95.31 216 PHE A O 1
ATOM 1684 N N . PHE A 1 217 ? -6.883 23.641 5.23 1 96.69 217 PHE A N 1
ATOM 1685 C CA . PHE A 1 217 ? -6.664 25.078 5.34 1 96.69 217 PHE A CA 1
ATOM 1686 C C . PHE A 1 217 ? -7.957 25.797 5.699 1 96.69 217 PHE A C 1
ATOM 1688 O O . PHE A 1 217 ? -7.965 26.672 6.566 1 96.69 217 PHE A O 1
ATOM 1695 N N . ARG A 1 218 ? -9.016 25.422 5.074 1 94.56 218 ARG A N 1
ATOM 1696 C CA . ARG A 1 218 ? -10.305 26.062 5.355 1 94.56 218 ARG A CA 1
ATOM 1697 C C . ARG A 1 218 ? -10.734 25.812 6.797 1 94.56 218 ARG A C 1
ATOM 1699 O O . ARG A 1 218 ? -11.297 26.688 7.441 1 94.56 218 ARG A O 1
ATOM 1706 N N . SER A 1 219 ? -10.406 24.656 7.254 1 93.38 219 SER A N 1
ATOM 1707 C CA . SER A 1 219 ? -10.797 24.297 8.609 1 93.38 219 SER A CA 1
ATOM 1708 C C . SER A 1 219 ? -9.891 24.953 9.648 1 93.38 219 SER A C 1
ATOM 1710 O O . SER A 1 219 ? -10.297 25.172 10.789 1 93.38 219 SER A O 1
ATOM 1712 N N . ALA A 1 220 ? -8.711 25.25 9.305 1 95.81 220 ALA A N 1
ATOM 1713 C CA . ALA A 1 220 ? -7.738 25.828 10.227 1 95.81 220 ALA A CA 1
ATOM 1714 C C . ALA A 1 220 ? -7.949 27.328 10.375 1 95.81 220 ALA A C 1
ATOM 1716 O O . ALA A 1 220 ? -7.516 27.938 11.359 1 95.81 220 ALA A O 1
ATOM 1717 N N . MET A 1 221 ? -8.578 27.922 9.453 1 95.56 221 MET A N 1
ATOM 1718 C CA . MET A 1 221 ? -8.781 29.359 9.453 1 95.56 221 MET A CA 1
ATOM 1719 C C . MET A 1 221 ? -9.695 29.781 10.602 1 95.56 221 MET A C 1
ATOM 1721 O O . MET A 1 221 ? -10.664 29.094 10.914 1 95.56 221 MET A O 1
ATOM 1725 N N . PRO A 1 222 ? -9.336 30.922 11.164 1 94.69 222 PRO A N 1
ATOM 1726 C CA . PRO A 1 222 ? -10.281 31.469 12.141 1 94.69 222 PRO A CA 1
ATOM 1727 C C . PRO A 1 222 ? -11.664 31.734 11.547 1 94.69 222 PRO A C 1
ATOM 1729 O O . PRO A 1 222 ? -11.773 32.125 10.391 1 94.69 222 PRO A O 1
ATOM 1732 N N . ASP A 1 223 ? -12.641 31.531 12.367 1 92.38 223 ASP A N 1
ATOM 1733 C CA . ASP A 1 223 ? -14.023 31.734 11.93 1 92.38 223 ASP A CA 1
ATOM 1734 C C . ASP A 1 223 ? -14.242 33.156 11.453 1 92.38 223 ASP A C 1
ATOM 1736 O O . ASP A 1 223 ? -13.742 34.125 12.062 1 92.38 223 ASP A O 1
ATOM 1740 N N . GLY A 1 224 ? -14.844 33.312 10.32 1 93.75 224 GLY A N 1
ATOM 1741 C CA . GLY A 1 224 ? -15.258 34.625 9.852 1 93.75 224 GLY A CA 1
ATOM 1742 C C . GLY A 1 224 ? -14.258 35.281 8.93 1 93.75 224 GLY A C 1
ATOM 1743 O O . GLY A 1 224 ? -14.547 36.312 8.312 1 93.75 224 GLY A O 1
ATOM 1744 N N . LEU A 1 225 ? -13.141 34.719 8.836 1 96.38 225 LEU A N 1
ATOM 1745 C CA . LEU A 1 225 ? -12.141 35.312 7.965 1 96.38 225 LEU A CA 1
ATOM 1746 C C . LEU A 1 225 ? -12.18 34.688 6.574 1 96.38 225 LEU A C 1
ATOM 1748 O O . LEU A 1 225 ? -12.562 33.531 6.422 1 96.38 225 LEU A O 1
ATOM 1752 N N . LYS A 1 226 ? -11.82 35.469 5.617 1 96.75 226 LYS A N 1
ATOM 1753 C CA . LYS A 1 226 ? -11.664 35 4.246 1 96.75 226 LYS A CA 1
ATOM 1754 C C . LYS A 1 226 ? -10.219 34.594 3.969 1 96.75 226 LYS A C 1
ATOM 1756 O O . LYS A 1 226 ? -9.289 35.125 4.574 1 96.75 226 LYS A O 1
ATOM 1761 N N . PRO A 1 227 ? -10.031 33.656 3.049 1 97.69 227 PRO A N 1
ATOM 1762 C CA . PRO A 1 227 ? -8.672 33.188 2.74 1 97.69 227 PRO A CA 1
ATOM 1763 C C . PRO A 1 227 ? -7.734 34.344 2.391 1 97.69 227 PRO A C 1
ATOM 1765 O O . PRO A 1 227 ? -6.559 34.344 2.764 1 97.69 227 PRO A O 1
ATOM 1768 N N . GLU A 1 228 ? -8.234 35.375 1.803 1 96.69 228 GLU A N 1
ATOM 1769 C CA . GLU A 1 228 ? -7.422 36.531 1.359 1 96.69 228 GLU A CA 1
ATOM 1770 C C . GLU A 1 228 ? -6.902 37.312 2.545 1 96.69 228 GLU A C 1
ATOM 1772 O O . GLU A 1 228 ? -5.969 38.125 2.404 1 96.69 228 GLU A O 1
ATOM 1777 N N . GLU A 1 229 ? -7.547 37.125 3.648 1 97.12 229 GLU A N 1
ATOM 1778 C CA . GLU A 1 229 ? -7.148 37.812 4.863 1 97.12 229 GLU A CA 1
ATOM 1779 C C . GLU A 1 229 ? -6.137 37 5.664 1 97.12 229 GLU A C 1
ATOM 1781 O O . GLU A 1 229 ? -5.684 37.438 6.727 1 97.12 229 GLU A O 1
ATOM 1786 N N . CYS A 1 230 ? -5.773 35.812 5.199 1 97.88 230 CYS A N 1
ATOM 1787 C CA . CYS A 1 230 ? -4.875 34.906 5.891 1 97.88 230 CYS A CA 1
ATOM 1788 C C . CYS A 1 230 ? -3.609 34.656 5.078 1 97.88 230 CYS A C 1
ATOM 1790 O O . CYS A 1 230 ? -3.623 34.781 3.852 1 97.88 230 CYS A O 1
ATOM 1792 N N . VAL A 1 231 ? -2.51 34.406 5.754 1 98.31 231 VAL A N 1
ATOM 1793 C CA . VAL A 1 231 ? -1.265 34 5.105 1 98.31 231 VAL A CA 1
ATOM 1794 C C . VAL A 1 231 ? -0.81 32.656 5.645 1 98.31 231 VAL A C 1
ATOM 1796 O O . VAL A 1 231 ? -1.093 32.312 6.797 1 98.31 231 VAL A O 1
ATOM 1799 N N . MET A 1 232 ? -0.219 31.844 4.832 1 98.81 232 MET A N 1
ATOM 1800 C CA . MET A 1 232 ? 0.467 30.625 5.215 1 98.81 232 MET A CA 1
ATOM 1801 C C . MET A 1 232 ? 1.979 30.812 5.18 1 98.81 232 MET A C 1
ATOM 1803 O O . MET A 1 232 ? 2.527 31.281 4.18 1 98.81 232 MET A O 1
ATOM 1807 N N . ILE A 1 233 ? 2.619 30.578 6.234 1 98.75 233 ILE A N 1
ATOM 1808 C CA . ILE A 1 233 ? 4.074 30.609 6.328 1 98.75 233 ILE A CA 1
ATOM 1809 C C . ILE A 1 233 ? 4.617 29.203 6.531 1 98.75 233 ILE A C 1
ATOM 1811 O O . ILE A 1 233 ? 4.266 28.531 7.504 1 98.75 233 ILE A O 1
ATOM 1815 N N . GLY A 1 234 ? 5.414 28.719 5.641 1 98.25 234 GLY A N 1
ATOM 1816 C CA . GLY A 1 234 ? 5.93 27.375 5.793 1 98.25 234 GLY A CA 1
ATOM 1817 C C . GLY A 1 234 ? 7.168 27.109 4.957 1 98.25 234 GLY A C 1
ATOM 1818 O O . GLY A 1 234 ? 7.629 27.984 4.227 1 98.25 234 GLY A O 1
ATOM 1819 N N . ASP A 1 235 ? 7.734 25.891 5.055 1 97.06 235 ASP A N 1
ATOM 1820 C CA . ASP A 1 235 ? 8.992 25.562 4.395 1 97.06 235 ASP A CA 1
ATOM 1821 C C . ASP A 1 235 ? 8.773 24.578 3.248 1 97.06 235 ASP A C 1
ATOM 1823 O O . ASP A 1 235 ? 9.734 24.125 2.623 1 97.06 235 ASP A O 1
ATOM 1827 N N . ASP A 1 236 ? 7.543 24.203 2.934 1 94.94 236 ASP A N 1
ATOM 1828 C CA . ASP A 1 236 ? 7.207 23.281 1.842 1 94.94 236 ASP A CA 1
ATOM 1829 C C . ASP A 1 236 ? 6.398 24 0.762 1 94.94 236 ASP A C 1
ATOM 1831 O O . ASP A 1 236 ? 5.254 24.406 0.996 1 94.94 236 ASP A O 1
ATOM 1835 N N . PRO A 1 237 ? 6.996 24.125 -0.422 1 96.12 237 PRO A N 1
ATOM 1836 C CA . PRO A 1 237 ? 6.27 24.844 -1.47 1 96.12 237 PRO A CA 1
ATOM 1837 C C . PRO A 1 237 ? 4.914 24.219 -1.789 1 96.12 237 PRO A C 1
ATOM 1839 O O . PRO A 1 237 ? 3.934 24.922 -2.008 1 96.12 237 PRO A O 1
ATOM 1842 N N . ASN A 1 238 ? 4.863 22.969 -1.831 1 93.88 238 ASN A N 1
ATOM 1843 C CA . ASN A 1 238 ? 3.639 22.281 -2.213 1 93.88 238 ASN A CA 1
ATOM 1844 C C . ASN A 1 238 ? 2.639 22.234 -1.061 1 93.88 238 ASN A C 1
ATOM 1846 O O . ASN A 1 238 ? 1.538 22.781 -1.165 1 93.88 238 ASN A O 1
ATOM 1850 N N . ASP A 1 239 ? 3.033 21.609 0.083 1 93.81 239 ASP A N 1
ATOM 1851 C CA . ASP A 1 239 ? 2.102 21.328 1.171 1 93.81 239 ASP A CA 1
ATOM 1852 C C . ASP A 1 239 ? 1.655 22.609 1.862 1 93.81 239 ASP A C 1
ATOM 1854 O O . ASP A 1 239 ? 0.498 22.734 2.27 1 93.81 239 ASP A O 1
ATOM 1858 N N . ASP A 1 240 ? 2.553 23.562 1.979 1 96.94 240 ASP A N 1
ATOM 1859 C CA . ASP A 1 240 ? 2.236 24.797 2.699 1 96.94 240 ASP A CA 1
ATOM 1860 C C . ASP A 1 240 ? 1.726 25.875 1.747 1 96.94 240 ASP A C 1
ATOM 1862 O O . ASP A 1 240 ? 0.573 26.297 1.843 1 96.94 240 ASP A O 1
ATOM 1866 N N . CYS A 1 241 ? 2.512 26.188 0.775 1 97.75 241 CYS A N 1
ATOM 1867 C CA . CYS A 1 241 ? 2.244 27.406 0.016 1 97.75 241 CYS A CA 1
ATOM 1868 C C . CYS A 1 241 ? 1.233 27.156 -1.094 1 97.75 241 CYS A C 1
ATOM 1870 O O . CYS A 1 241 ? 0.164 27.766 -1.12 1 97.75 241 CYS A O 1
ATOM 1872 N N . PHE A 1 242 ? 1.48 26.203 -1.968 1 97.31 242 PHE A N 1
ATOM 1873 C CA . PHE A 1 242 ? 0.562 25.969 -3.074 1 97.31 242 PHE A CA 1
ATOM 1874 C C . PHE A 1 242 ? -0.805 25.531 -2.561 1 97.31 242 PHE A C 1
ATOM 1876 O O . PHE A 1 242 ? -1.835 25.953 -3.088 1 97.31 242 PHE A O 1
ATOM 1883 N N . GLY A 1 243 ? -0.819 24.719 -1.503 1 96.5 243 GLY A N 1
ATOM 1884 C CA . GLY A 1 243 ? -2.082 24.312 -0.902 1 96.5 243 GLY A CA 1
ATOM 1885 C C . GLY A 1 243 ? -2.895 25.484 -0.386 1 96.5 243 GLY A C 1
ATOM 1886 O O . GLY A 1 243 ? -4.086 25.594 -0.678 1 96.5 243 GLY A O 1
ATOM 1887 N N . ALA A 1 244 ? -2.264 26.344 0.299 1 97.94 244 ALA A N 1
ATOM 1888 C CA . ALA A 1 244 ? -2.934 27.516 0.865 1 97.94 244 ALA A CA 1
ATOM 1889 C C . ALA A 1 244 ? -3.348 28.5 -0.229 1 97.94 244 ALA A C 1
ATOM 1891 O O . ALA A 1 244 ? -4.457 29.031 -0.206 1 97.94 244 ALA A O 1
ATOM 1892 N N . MET A 1 245 ? -2.521 28.656 -1.189 1 97.94 245 MET A N 1
ATOM 1893 C CA . MET A 1 245 ? -2.766 29.609 -2.268 1 97.94 245 MET A CA 1
ATOM 1894 C C . MET A 1 245 ? -3.916 29.141 -3.154 1 97.94 245 MET A C 1
ATOM 1896 O O . MET A 1 245 ? -4.629 29.953 -3.736 1 97.94 245 MET A O 1
ATOM 1900 N N . ALA A 1 246 ? -4.094 27.891 -3.219 1 97.25 246 ALA A N 1
ATOM 1901 C CA . ALA A 1 246 ? -5.172 27.328 -4.031 1 97.25 246 ALA A CA 1
ATOM 1902 C C . ALA A 1 246 ? -6.535 27.797 -3.529 1 97.25 246 ALA A C 1
ATOM 1904 O O . ALA A 1 246 ? -7.5 27.844 -4.293 1 97.25 246 ALA A O 1
ATOM 1905 N N . ILE A 1 247 ? -6.613 28.188 -2.277 1 97.19 247 ILE A N 1
ATOM 1906 C CA . ILE A 1 247 ? -7.906 28.609 -1.757 1 97.19 247 ILE A CA 1
ATOM 1907 C C . ILE A 1 247 ? -7.926 30.125 -1.592 1 97.19 247 ILE A C 1
ATOM 1909 O O . ILE A 1 247 ? -8.875 30.688 -1.035 1 97.19 247 ILE A O 1
ATOM 1913 N N . GLY A 1 248 ? -6.797 30.781 -1.947 1 97.44 248 GLY A N 1
ATOM 1914 C CA . GLY A 1 248 ? -6.836 32.25 -2.002 1 97.44 248 GLY A CA 1
ATOM 1915 C C . GLY A 1 248 ? -5.941 32.906 -0.971 1 97.44 248 GLY A C 1
ATOM 1916 O O . GLY A 1 248 ? -5.852 34.125 -0.916 1 97.44 248 GLY A O 1
ATOM 1917 N N . MET A 1 249 ? -5.203 32.156 -0.174 1 98 249 MET A N 1
ATOM 1918 C CA . MET A 1 249 ? -4.266 32.719 0.794 1 98 249 MET A CA 1
ATOM 1919 C C . MET A 1 249 ? -2.982 33.156 0.107 1 98 249 MET A C 1
ATOM 1921 O O . MET A 1 249 ? -2.686 32.75 -1.011 1 98 249 MET A O 1
ATOM 1925 N N . LYS A 1 250 ? -2.273 34.031 0.749 1 97.75 250 LYS A N 1
ATOM 1926 C CA . LYS A 1 250 ? -0.873 34.219 0.391 1 97.75 250 LYS A CA 1
ATOM 1927 C C . LYS A 1 250 ? 0.011 33.156 1.017 1 97.75 250 LYS A C 1
ATOM 1929 O O . LYS A 1 250 ? -0.245 32.719 2.137 1 97.75 250 LYS A O 1
ATOM 1934 N N . GLY A 1 251 ? 0.961 32.719 0.328 1 98.56 251 GLY A N 1
ATOM 1935 C CA . GLY A 1 251 ? 1.911 31.719 0.797 1 98.56 251 GLY A CA 1
ATOM 1936 C C . GLY A 1 251 ? 3.336 32.219 0.859 1 98.56 251 GLY A C 1
ATOM 1937 O O . GLY A 1 251 ? 3.916 32.594 -0.167 1 98.56 251 GLY A O 1
ATOM 1938 N N . PHE A 1 252 ? 3.916 32.281 1.993 1 98.62 252 PHE A N 1
ATOM 1939 C CA . PHE A 1 252 ? 5.293 32.719 2.199 1 98.62 252 PHE A CA 1
ATOM 1940 C C . PHE A 1 252 ? 6.191 31.547 2.551 1 98.62 252 PHE A C 1
ATOM 1942 O O . PHE A 1 252 ? 5.953 30.859 3.543 1 98.62 252 PHE A O 1
ATOM 1949 N N . LEU A 1 253 ? 7.156 31.344 1.729 1 98.5 253 LEU A N 1
ATOM 1950 C CA . LEU A 1 253 ? 8.062 30.203 1.82 1 98.5 253 LEU A CA 1
ATOM 1951 C C . LEU A 1 253 ? 9.352 30.578 2.543 1 98.5 253 LEU A C 1
ATOM 1953 O O . LEU A 1 253 ? 9.914 31.641 2.285 1 98.5 253 LEU A O 1
ATOM 1957 N N . VAL A 1 254 ? 9.758 29.75 3.504 1 98.12 254 VAL A N 1
ATOM 1958 C CA . VAL A 1 254 ? 11.008 30.031 4.207 1 98.12 254 VAL A CA 1
ATOM 1959 C C . VAL A 1 254 ? 12.047 28.969 3.83 1 98.12 254 VAL A C 1
ATOM 1961 O O . VAL A 1 254 ? 11.695 27.875 3.385 1 98.12 254 VAL A O 1
ATOM 1964 N N . GLU A 1 255 ? 13.297 29.234 4.062 1 96.69 255 GLU A N 1
ATOM 1965 C CA . GLU A 1 255 ? 14.414 28.438 3.566 1 96.69 255 GLU A CA 1
ATOM 1966 C C . GLU A 1 255 ? 14.992 27.562 4.672 1 96.69 255 GLU A C 1
ATOM 1968 O O . GLU A 1 255 ? 16.047 26.938 4.496 1 96.69 255 GLU A O 1
ATOM 1973 N N . THR A 1 256 ? 14.367 27.438 5.773 1 94.25 256 THR A N 1
ATOM 1974 C CA . THR A 1 256 ? 14.977 26.859 6.973 1 94.25 256 THR A CA 1
ATOM 1975 C C . THR A 1 256 ? 14.648 25.375 7.082 1 94.25 256 THR A C 1
ATOM 1977 O O . THR A 1 256 ? 15.125 24.688 7.996 1 94.25 256 THR A O 1
ATOM 1980 N N . GLY A 1 257 ? 13.859 24.875 6.094 1 92.5 257 GLY A N 1
ATOM 1981 C CA . GLY A 1 257 ? 13.469 23.484 6.172 1 92.5 257 GLY A CA 1
ATOM 1982 C C . GLY A 1 257 ? 13.594 22.75 4.848 1 92.5 257 GLY A C 1
ATOM 1983 O O . GLY A 1 257 ? 14.656 22.766 4.227 1 92.5 257 GLY A O 1
ATOM 1984 N N . LYS A 1 258 ? 12.57 22.125 4.348 1 86.12 258 LYS A N 1
ATOM 1985 C CA . LYS A 1 258 ? 12.555 21.281 3.158 1 86.12 258 LYS A CA 1
ATOM 1986 C C . LYS A 1 258 ? 12.977 22.062 1.921 1 86.12 258 LYS A C 1
ATOM 1988 O O . LYS A 1 258 ? 13.672 21.531 1.053 1 86.12 258 LYS A O 1
ATOM 1993 N N . PHE A 1 259 ? 12.508 23.266 1.871 1 91.12 259 PHE A N 1
ATOM 1994 C CA . PHE A 1 259 ? 12.875 24.094 0.732 1 91.12 259 PHE A CA 1
ATOM 1995 C C . PHE A 1 259 ? 14.305 24.594 0.87 1 91.12 259 PHE A C 1
ATOM 1997 O O . PHE A 1 259 ? 14.648 25.25 1.856 1 91.12 259 PHE A O 1
ATOM 2004 N N . GLN A 1 260 ? 15.07 24.203 -0.091 1 91.19 260 GLN A N 1
ATOM 2005 C CA . GLN A 1 260 ? 16.453 24.656 -0.21 1 91.19 260 GLN A CA 1
ATOM 2006 C C . GLN A 1 260 ? 16.703 25.312 -1.559 1 91.19 260 GLN A C 1
ATOM 2008 O O . GLN A 1 260 ? 16.812 24.641 -2.582 1 91.19 260 GLN A O 1
ATOM 2013 N N . PRO A 1 261 ? 16.812 26.547 -1.467 1 90.44 261 PRO A N 1
ATOM 2014 C CA . PRO A 1 261 ? 16.922 27.281 -2.729 1 90.44 261 PRO A CA 1
ATOM 2015 C C . PRO A 1 261 ? 18.078 26.797 -3.6 1 90.44 261 PRO A C 1
ATOM 2017 O O . PRO A 1 261 ? 18 26.875 -4.828 1 90.44 261 PRO A O 1
ATOM 2020 N N . GLU A 1 262 ? 19.125 26.328 -2.998 1 89 262 GLU A N 1
ATOM 2021 C CA . GLU A 1 262 ? 20.312 25.891 -3.727 1 89 262 GLU A CA 1
ATOM 2022 C C . GLU A 1 262 ? 20.016 24.703 -4.621 1 89 262 GLU A C 1
ATOM 2024 O O . GLU A 1 262 ? 20.766 24.422 -5.562 1 89 262 GLU A O 1
ATOM 2029 N N . LEU A 1 263 ? 18.922 24 -4.34 1 84.62 263 LEU A N 1
ATOM 2030 C CA . LEU A 1 263 ? 18.547 22.812 -5.113 1 84.62 263 LEU A CA 1
ATOM 2031 C C . LEU A 1 263 ? 17.75 23.219 -6.355 1 84.62 263 LEU A C 1
ATOM 2033 O O . LEU A 1 263 ? 17.438 22.375 -7.191 1 84.62 263 LEU A O 1
ATOM 2037 N N . TYR A 1 264 ? 17.422 24.391 -6.512 1 87.06 264 TYR A N 1
ATOM 2038 C CA . TYR A 1 264 ? 16.625 24.906 -7.617 1 87.06 264 TYR A CA 1
ATOM 2039 C C . TYR A 1 264 ? 17.484 25.781 -8.539 1 87.06 264 TYR A C 1
ATOM 2041 O O . TYR A 1 264 ? 18.406 26.453 -8.094 1 87.06 264 TYR A O 1
ATOM 2049 N N . GLU A 1 265 ? 17.109 25.672 -9.781 1 85.81 265 GLU A N 1
ATOM 2050 C CA . GLU A 1 265 ? 17.625 26.672 -10.695 1 85.81 265 GLU A CA 1
ATOM 2051 C C . GLU A 1 265 ? 16.938 28.031 -10.469 1 85.81 265 GLU A C 1
ATOM 2053 O O . GLU A 1 265 ? 15.766 28.078 -10.117 1 85.81 265 GLU A O 1
ATOM 2058 N N . LYS A 1 266 ? 17.703 29.047 -10.688 1 81.31 266 LYS A N 1
ATOM 2059 C CA . LYS A 1 266 ? 17.203 30.391 -10.398 1 81.31 266 LYS A CA 1
ATOM 2060 C C . LYS A 1 266 ? 15.883 30.641 -11.094 1 81.31 266 LYS A C 1
ATOM 2062 O O . LYS A 1 266 ? 14.969 31.234 -10.516 1 81.31 266 LYS A O 1
ATOM 2067 N N . ASP A 1 267 ? 15.719 30.156 -12.242 1 83.94 267 ASP A N 1
ATOM 2068 C CA . ASP A 1 267 ? 14.516 30.406 -13.039 1 83.94 267 ASP A CA 1
ATOM 2069 C C . ASP A 1 267 ? 13.43 29.359 -12.734 1 83.94 267 ASP A C 1
ATOM 2071 O O . ASP A 1 267 ? 12.32 29.453 -13.25 1 83.94 267 ASP A O 1
ATOM 2075 N N . ALA A 1 268 ? 13.758 28.438 -11.797 1 89.19 268 ALA A N 1
ATOM 2076 C CA . ALA A 1 268 ? 12.812 27.359 -11.523 1 89.19 268 ALA A CA 1
ATOM 2077 C C . ALA A 1 268 ? 12.359 27.375 -10.07 1 89.19 268 ALA A C 1
ATOM 2079 O O . ALA A 1 268 ? 11.969 26.344 -9.516 1 89.19 268 ALA A O 1
ATOM 2080 N N . LEU A 1 269 ? 12.438 28.609 -9.516 1 91.12 269 LEU A N 1
ATOM 2081 C CA . LEU A 1 269 ? 11.969 28.734 -8.141 1 91.12 269 LEU A CA 1
ATOM 2082 C C . LEU A 1 269 ? 10.453 28.625 -8.062 1 91.12 269 LEU A C 1
ATOM 2084 O O . LEU A 1 269 ? 9.75 28.984 -9.016 1 91.12 269 LEU A O 1
ATOM 2088 N N . PRO A 1 270 ? 9.961 28.094 -6.859 1 94.12 270 PRO A N 1
ATOM 2089 C CA . PRO A 1 270 ? 8.508 27.984 -6.723 1 94.12 270 PRO A CA 1
ATOM 2090 C C . PRO A 1 270 ? 7.809 29.344 -6.82 1 94.12 270 PRO A C 1
ATOM 2092 O O . PRO A 1 270 ? 8.289 30.328 -6.254 1 94.12 270 PRO A O 1
ATOM 2095 N N . LYS A 1 271 ? 6.684 29.422 -7.531 1 95.06 271 LYS A N 1
ATOM 2096 C CA . LYS A 1 271 ? 5.918 30.641 -7.711 1 95.06 271 LYS A CA 1
ATOM 2097 C C . LYS A 1 271 ? 4.969 30.875 -6.539 1 95.06 271 LYS A C 1
ATOM 2099 O O . LYS A 1 271 ? 3.756 30.703 -6.668 1 95.06 271 LYS A O 1
ATOM 2104 N N . VAL A 1 272 ? 5.52 31.359 -5.457 1 97.81 272 VAL A N 1
ATOM 2105 C CA . VAL A 1 272 ? 4.758 31.656 -4.246 1 97.81 272 VAL A CA 1
ATOM 2106 C C . VAL A 1 272 ? 4.684 33.156 -4.039 1 97.81 272 VAL A C 1
ATOM 2108 O O . VAL A 1 272 ? 5.168 33.938 -4.871 1 97.81 272 VAL A O 1
ATOM 2111 N N . SER A 1 273 ? 4.004 33.656 -3.008 1 97.38 273 SER A N 1
ATOM 2112 C CA . SER A 1 273 ? 3.797 35.062 -2.758 1 97.38 273 SER A CA 1
ATOM 2113 C C . SER A 1 273 ? 5.094 35.75 -2.34 1 97.38 273 SER A C 1
ATOM 2115 O O . SER A 1 273 ? 5.246 36.969 -2.51 1 97.38 273 SER A O 1
ATOM 2117 N N . GLY A 1 274 ? 5.992 34.969 -1.753 1 97.56 274 GLY A N 1
ATOM 2118 C CA . GLY A 1 274 ? 7.301 35.438 -1.346 1 97.56 274 GLY A CA 1
ATOM 2119 C C . GLY A 1 274 ? 8.18 34.344 -0.756 1 97.56 274 GLY A C 1
ATOM 2120 O O . GLY A 1 274 ? 7.676 33.406 -0.153 1 97.56 274 GLY A O 1
ATOM 2121 N N . ILE A 1 275 ? 9.445 34.5 -0.933 1 98 275 ILE A N 1
ATOM 2122 C CA . ILE A 1 275 ? 10.438 33.594 -0.359 1 98 275 ILE A CA 1
ATOM 2123 C C . ILE A 1 275 ? 11.336 34.375 0.605 1 98 275 ILE A C 1
ATOM 2125 O O . ILE A 1 275 ? 11.852 35.438 0.268 1 98 275 ILE A O 1
ATOM 2129 N N . PHE A 1 276 ? 11.531 33.844 1.772 1 98.12 276 PHE A N 1
ATOM 2130 C CA . PHE A 1 276 ? 12.266 34.531 2.828 1 98.12 276 PHE A CA 1
ATOM 2131 C C . PHE A 1 276 ? 13.273 33.594 3.49 1 98.12 276 PHE A C 1
ATOM 2133 O O . PHE A 1 276 ? 13.086 32.375 3.492 1 98.12 276 PHE A O 1
ATOM 2140 N N . LYS A 1 277 ? 14.273 34.125 4.078 1 97.56 277 LYS A N 1
ATOM 2141 C CA . LYS A 1 277 ? 15.344 33.312 4.676 1 97.56 277 LYS A CA 1
ATOM 2142 C C . LYS A 1 277 ? 14.836 32.531 5.871 1 97.56 277 LYS A C 1
ATOM 2144 O O . LYS A 1 277 ? 15.305 31.406 6.125 1 97.56 277 LYS A O 1
ATOM 2149 N N . ASN A 1 278 ? 13.961 33.125 6.676 1 98.06 278 ASN A N 1
ATOM 2150 C CA . ASN A 1 278 ? 13.414 32.469 7.859 1 98.06 278 ASN A CA 1
ATOM 2151 C C . ASN A 1 278 ? 12.109 33.125 8.305 1 98.06 278 ASN A C 1
ATOM 2153 O O . ASN A 1 278 ? 11.641 34.062 7.672 1 98.06 278 ASN A O 1
ATOM 2157 N N . PHE A 1 279 ? 11.484 32.594 9.359 1 98.62 279 PHE A N 1
ATOM 2158 C CA . PHE A 1 279 ? 10.211 33.062 9.898 1 98.62 279 PHE A CA 1
ATOM 2159 C C . PHE A 1 279 ? 10.297 34.531 10.297 1 98.62 279 PHE A C 1
ATOM 2161 O O . PHE A 1 279 ? 9.375 35.312 10.023 1 98.62 279 PHE A O 1
ATOM 2168 N N . GLY A 1 280 ? 11.383 34.969 10.883 1 98.31 280 GLY A N 1
ATOM 2169 C CA . GLY A 1 280 ? 11.578 36.344 11.281 1 98.31 280 GLY A CA 1
ATOM 2170 C C . GLY A 1 280 ? 11.492 37.312 10.117 1 98.31 280 GLY A C 1
ATOM 2171 O O . GLY A 1 280 ? 10.891 38.375 10.234 1 98.31 280 GLY A O 1
ATOM 2172 N N . ALA A 1 281 ? 12.062 36.906 9.008 1 98.19 281 ALA A N 1
ATOM 2173 C CA . ALA A 1 281 ? 12.039 37.75 7.812 1 98.19 281 ALA A CA 1
ATOM 2174 C C . ALA A 1 281 ? 10.617 37.938 7.285 1 98.19 281 ALA A C 1
ATOM 2176 O O . ALA A 1 281 ? 10.273 39 6.758 1 98.19 281 ALA A O 1
ATOM 2177 N N . VAL A 1 282 ? 9.812 36.906 7.398 1 98.44 282 VAL A N 1
ATOM 2178 C CA . VAL A 1 282 ? 8.414 37 6.988 1 98.44 282 VAL A CA 1
ATOM 2179 C C . VAL A 1 282 ? 7.691 38 7.879 1 98.44 282 VAL A C 1
ATOM 2181 O O . VAL A 1 282 ? 6.926 38.844 7.391 1 98.44 282 VAL A O 1
ATOM 2184 N N . VAL A 1 283 ? 7.941 37.906 9.172 1 98.12 283 VAL A N 1
ATOM 2185 C CA . VAL A 1 283 ? 7.289 38.781 10.125 1 98.12 283 VAL A CA 1
ATOM 2186 C C . VAL A 1 283 ? 7.691 40.25 9.844 1 98.12 283 VAL A C 1
ATOM 2188 O O . VAL A 1 283 ? 6.859 41.156 9.914 1 98.12 283 VAL A O 1
ATOM 2191 N N . ASP A 1 284 ? 8.984 40.438 9.492 1 97.12 284 ASP A N 1
ATOM 2192 C CA . ASP A 1 284 ? 9.438 41.781 9.086 1 97.12 284 ASP A CA 1
ATOM 2193 C C . ASP A 1 284 ? 8.641 42.281 7.887 1 97.12 284 ASP A C 1
ATOM 2195 O O . ASP A 1 284 ? 8.227 43.438 7.855 1 97.12 284 ASP A O 1
ATOM 2199 N N . HIS A 1 285 ? 8.469 41.469 6.988 1 96.69 285 HIS A N 1
ATOM 2200 C CA . HIS A 1 285 ? 7.719 41.812 5.785 1 96.69 285 HIS A CA 1
ATOM 2201 C C . HIS A 1 285 ? 6.27 42.156 6.117 1 96.69 285 HIS A C 1
ATOM 2203 O O . HIS A 1 285 ? 5.738 43.156 5.621 1 96.69 285 HIS A O 1
ATOM 2209 N N . LEU A 1 286 ? 5.633 41.344 6.957 1 96 286 LEU A N 1
ATOM 2210 C CA . LEU A 1 286 ? 4.246 41.562 7.348 1 96 286 LEU A CA 1
ATOM 2211 C C . LEU A 1 286 ? 4.113 42.844 8.141 1 96 286 LEU A C 1
ATOM 2213 O O . LEU A 1 286 ? 3.121 43.562 7.996 1 96 286 LEU A O 1
ATOM 2217 N N . SER A 1 287 ? 5.086 43.094 8.969 1 93.94 287 SER A N 1
ATOM 2218 C CA . SER A 1 287 ? 5.094 44.312 9.742 1 93.94 287 SER A CA 1
ATOM 2219 C C . SER A 1 287 ? 5.086 45.531 8.828 1 93.94 287 SER A C 1
ATOM 2221 O O . SER A 1 287 ? 4.41 46.531 9.117 1 93.94 287 SER A O 1
ATOM 2223 N N . GLY A 1 288 ? 5.84 45.438 7.727 1 89.06 288 GLY A N 1
ATOM 2224 C CA . GLY A 1 288 ? 5.859 46.531 6.754 1 89.06 288 GLY A CA 1
ATOM 2225 C C . GLY A 1 288 ? 4.527 46.719 6.047 1 89.06 288 GLY A C 1
ATOM 2226 O O . GLY A 1 288 ? 4.137 47.844 5.742 1 89.06 288 GLY A O 1
ATOM 2227 N N . MET A 1 289 ? 3.836 45.688 5.848 1 84.25 289 MET A N 1
ATOM 2228 C CA . MET A 1 289 ? 2.557 45.688 5.141 1 84.25 289 MET A CA 1
ATOM 2229 C C . MET A 1 289 ? 1.452 46.25 6.039 1 84.25 289 MET A C 1
ATOM 2231 O O . MET A 1 289 ? 0.548 46.938 5.562 1 84.25 289 MET A O 1
ATOM 2235 N N . LEU A 1 290 ? 1.494 45.969 7.293 1 84.44 290 LEU A N 1
ATOM 2236 C CA . LEU A 1 290 ? 0.415 46.281 8.219 1 84.44 290 LEU A CA 1
ATOM 2237 C C . LEU A 1 290 ? 0.583 47.688 8.781 1 84.44 290 LEU A C 1
ATOM 2239 O O . LEU A 1 290 ? -0.395 48.312 9.188 1 84.44 290 LEU A O 1
ATOM 2243 N N . ASN A 1 291 ? 1.787 48.125 8.891 1 71.94 291 ASN A N 1
ATOM 2244 C CA . ASN A 1 291 ? 2.045 49.5 9.359 1 71.94 291 ASN A CA 1
ATOM 2245 C C . ASN A 1 291 ? 1.813 50.531 8.258 1 71.94 291 ASN A C 1
ATOM 2247 O O . ASN A 1 291 ? 1.86 51.719 8.508 1 71.94 291 ASN A O 1
ATOM 2251 N N . GLN A 1 292 ? 1.467 50.156 7.078 1 57.22 292 GLN A N 1
ATOM 2252 C CA . GLN A 1 292 ? 1.113 51.094 6.02 1 57.22 292 GLN A CA 1
ATOM 2253 C C . GLN A 1 292 ? -0.4 51.281 5.918 1 57.22 292 GLN A C 1
ATOM 2255 O O . GLN A 1 292 ? -1.152 50.312 6.172 1 57.22 292 GLN A O 1
ATOM 2260 N N . MET B 1 1 ? 12.133 -17.25 -105.688 1 21.38 1 MET B N 1
ATOM 2261 C CA . MET B 1 1 ? 12.57 -18.359 -104.812 1 21.38 1 MET B CA 1
ATOM 2262 C C . MET B 1 1 ? 12.109 -18.141 -103.375 1 21.38 1 MET B C 1
ATOM 2264 O O . MET B 1 1 ? 11.922 -17 -102.938 1 21.38 1 MET B O 1
ATOM 2268 N N . VAL B 1 2 ? 11.891 -19.312 -102.75 1 18.94 2 VAL B N 1
ATOM 2269 C CA . VAL B 1 2 ? 11.023 -19.672 -101.625 1 18.94 2 VAL B CA 1
ATOM 2270 C C . VAL B 1 2 ? 11.438 -18.891 -100.375 1 18.94 2 VAL B C 1
ATOM 2272 O O . VAL B 1 2 ? 12.617 -18.578 -100.188 1 18.94 2 VAL B O 1
ATOM 2275 N N . LYS B 1 3 ? 10.359 -18.297 -99.812 1 23.02 3 LYS B N 1
ATOM 2276 C CA . LYS B 1 3 ? 9.656 -17.703 -98.625 1 23.02 3 LYS B CA 1
ATOM 2277 C C . LYS B 1 3 ? 10.055 -18.375 -97.375 1 23.02 3 LYS B C 1
ATOM 2279 O O . LYS B 1 3 ? 9.953 -19.609 -97.25 1 23.02 3 LYS B O 1
ATOM 2284 N N . ARG B 1 4 ? 10.984 -17.938 -96.688 1 19.59 4 ARG B N 1
ATOM 2285 C CA . ARG B 1 4 ? 11.648 -18.422 -95.5 1 19.59 4 ARG B CA 1
ATOM 2286 C C . ARG B 1 4 ? 10.641 -18.891 -94.438 1 19.59 4 ARG B C 1
ATOM 2288 O O . ARG B 1 4 ? 11.008 -19.25 -93.312 1 19.59 4 ARG B O 1
ATOM 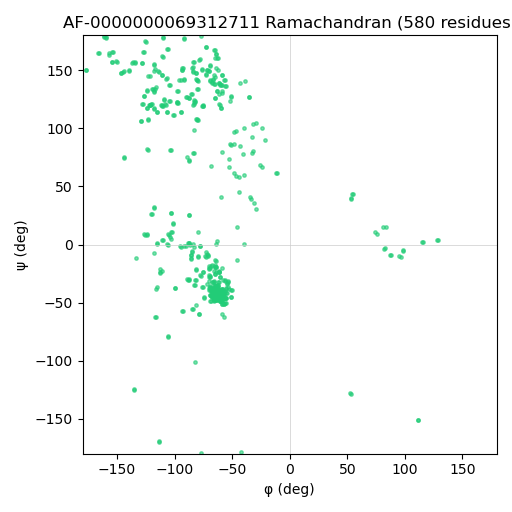2295 N N . VAL B 1 5 ? 9.242 -19.141 -94.75 1 22.11 5 VAL B N 1
ATOM 2296 C CA . VAL B 1 5 ? 8.523 -18.719 -93.562 1 22.11 5 VAL B CA 1
ATOM 2297 C C . VAL B 1 5 ? 8.836 -19.672 -92.438 1 22.11 5 VAL B C 1
ATOM 2299 O O . VAL B 1 5 ? 8.555 -20.875 -92.5 1 22.11 5 VAL B O 1
ATOM 2302 N N . MET B 1 6 ? 10.047 -19.703 -91.938 1 22.45 6 MET B N 1
ATOM 2303 C CA . MET B 1 6 ? 10.32 -20.672 -90.875 1 22.45 6 MET B CA 1
ATOM 2304 C C . MET B 1 6 ? 9.18 -20.719 -89.875 1 22.45 6 MET B C 1
ATOM 2306 O O . MET B 1 6 ? 8.391 -19.781 -89.75 1 22.45 6 MET B O 1
ATOM 2310 N N . ILE B 1 7 ? 9.25 -21.516 -88.812 1 21.66 7 ILE B N 1
ATOM 2311 C CA . ILE B 1 7 ? 8.562 -22.469 -87.938 1 21.66 7 ILE B CA 1
ATOM 2312 C C . ILE B 1 7 ? 7.734 -21.719 -86.875 1 21.66 7 ILE B C 1
ATOM 2314 O O . ILE B 1 7 ? 8.25 -20.828 -86.188 1 21.66 7 ILE B O 1
ATOM 2318 N N . ARG B 1 8 ? 6.445 -21.578 -87.125 1 23.86 8 ARG B N 1
ATOM 2319 C CA . ARG B 1 8 ? 5.219 -21.109 -86.438 1 23.86 8 ARG B CA 1
ATOM 2320 C C . ARG B 1 8 ? 5.074 -21.719 -85.062 1 23.86 8 ARG B C 1
ATOM 2322 O O . ARG B 1 8 ? 4.922 -22.922 -84.938 1 23.86 8 ARG B O 1
ATOM 2329 N N . SER B 1 9 ? 6.137 -21.391 -84.188 1 23.31 9 SER B N 1
ATOM 2330 C CA . SER B 1 9 ? 6.047 -22 -82.875 1 23.31 9 SER B CA 1
ATOM 2331 C C . SER B 1 9 ? 4.652 -21.828 -82.25 1 23.31 9 SER B C 1
ATOM 2333 O O . SER B 1 9 ? 4.109 -20.719 -82.25 1 23.31 9 SER B O 1
ATOM 2335 N N . VAL B 1 10 ? 3.752 -22.734 -82.562 1 28.38 10 VAL B N 1
ATOM 2336 C CA . VAL B 1 10 ? 2.355 -22.812 -82.125 1 28.38 10 VAL B CA 1
ATOM 2337 C C . VAL B 1 10 ? 2.268 -22.734 -80.625 1 28.38 10 VAL B C 1
ATOM 2339 O O . VAL B 1 10 ? 2.836 -23.562 -79.875 1 28.38 10 VAL B O 1
ATOM 2342 N N . SER B 1 11 ? 2.5 -21.5 -80.062 1 28.73 11 SER B N 1
ATOM 2343 C CA . SER B 1 11 ? 2.344 -21.281 -78.625 1 28.73 11 SER B CA 1
ATOM 2344 C C . SER B 1 11 ? 0.974 -21.734 -78.125 1 28.73 11 SER B C 1
ATOM 2346 O O . SER B 1 11 ? -0.054 -21.203 -78.562 1 28.73 11 SER B O 1
ATOM 2348 N N . VAL B 1 12 ? 0.773 -23.031 -78.188 1 27.62 12 VAL B N 1
ATOM 2349 C CA . VAL B 1 12 ? -0.509 -23.531 -77.75 1 27.62 12 VAL B CA 1
ATOM 2350 C C . VAL B 1 12 ? -0.822 -22.969 -76.375 1 27.62 12 VAL B C 1
ATOM 2352 O O . VAL B 1 12 ? -0.053 -23.156 -75.438 1 27.62 12 VAL B O 1
ATOM 2355 N N . PRO B 1 13 ? -1.393 -21.797 -76.312 1 32.44 13 PRO B N 1
ATOM 2356 C CA . PRO B 1 13 ? -1.679 -21.203 -75.062 1 32.44 13 PRO B CA 1
ATOM 2357 C C . PRO B 1 13 ? -2.609 -22.047 -74.188 1 32.44 13 PRO B C 1
ATOM 2359 O O . PRO B 1 13 ? -3.76 -22.297 -74.562 1 32.44 13 PRO B O 1
ATOM 2362 N N . ILE B 1 14 ? -2.475 -23.312 -74.125 1 25.31 14 ILE B N 1
ATOM 2363 C CA . ILE B 1 14 ? -3.596 -23.891 -73.375 1 25.31 14 ILE B CA 1
ATOM 2364 C C . ILE B 1 14 ? -3.811 -23.109 -72.062 1 25.31 14 ILE B C 1
ATOM 2366 O O . ILE B 1 14 ? -2.881 -22.953 -71.312 1 25.31 14 ILE B O 1
ATOM 2370 N N . LYS B 1 15 ? -4.77 -22.188 -72.188 1 31.58 15 LYS B N 1
ATOM 2371 C CA . LYS B 1 15 ? -5.508 -21.594 -71.062 1 31.58 15 LYS B CA 1
ATOM 2372 C C . LYS B 1 15 ? -5.988 -22.672 -70.062 1 31.58 15 LYS B C 1
ATOM 2374 O O . LYS B 1 15 ? -6.934 -23.406 -70.375 1 31.58 15 LYS B O 1
ATOM 2379 N N . ALA B 1 16 ? -4.977 -23.438 -69.5 1 28.27 16 ALA B N 1
ATOM 2380 C CA . ALA B 1 16 ? -5.34 -24.453 -68.5 1 28.27 16 ALA B CA 1
ATOM 2381 C C . ALA B 1 16 ? -6.422 -23.953 -67.562 1 28.27 16 ALA B C 1
ATOM 2383 O O . ALA B 1 16 ? -6.363 -22.812 -67.062 1 28.27 16 ALA B O 1
ATOM 2384 N N . GLY B 1 17 ? -7.699 -24.328 -67.75 1 30.77 17 GLY B N 1
ATOM 2385 C CA . GLY B 1 17 ? -8.945 -24.078 -67 1 30.77 17 GLY B CA 1
ATOM 2386 C C . GLY B 1 17 ? -8.789 -24.109 -65.5 1 30.77 17 GLY B C 1
ATOM 2387 O O . GLY B 1 17 ? -7.805 -24.641 -65 1 30.77 17 GLY B O 1
ATOM 2388 N N . PRO B 1 18 ? -9.555 -23.109 -64.812 1 33.97 18 PRO B N 1
ATOM 2389 C CA . PRO B 1 18 ? -9.531 -22.859 -63.375 1 33.97 18 PRO B CA 1
ATOM 2390 C C . PRO B 1 18 ? -9.625 -24.141 -62.562 1 33.97 18 PRO B C 1
ATOM 2392 O O . PRO B 1 18 ? -9.602 -24.094 -61.312 1 33.97 18 PRO B O 1
ATOM 2395 N N . LEU B 1 19 ? -9.984 -25.188 -63.25 1 31.64 19 LEU B N 1
ATOM 2396 C CA . LEU B 1 19 ? -10.367 -26.359 -62.469 1 31.64 19 LEU B CA 1
ATOM 2397 C C . LEU B 1 19 ? -9.18 -26.891 -61.656 1 31.64 19 LEU B C 1
ATOM 2399 O O . LEU B 1 19 ? -9.359 -27.422 -60.562 1 31.64 19 LEU B O 1
ATOM 2403 N N . LEU B 1 20 ? -8.07 -26.922 -62.312 1 31.56 20 LEU B N 1
ATOM 2404 C CA . LEU B 1 20 ? -7.012 -27.703 -61.688 1 31.56 20 LEU B CA 1
ATOM 2405 C C . LEU B 1 20 ? -6.582 -27.062 -60.375 1 31.56 20 LEU B C 1
ATOM 2407 O O . LEU B 1 20 ? -5.953 -27.719 -59.531 1 31.56 20 LEU B O 1
ATOM 2411 N N . LEU B 1 21 ? -6.586 -25.719 -60.469 1 30.44 21 LEU B N 1
ATOM 2412 C CA . LEU B 1 21 ? -5.992 -25.156 -59.281 1 30.44 21 LEU B CA 1
ATOM 2413 C C . LEU B 1 21 ? -6.844 -25.453 -58.031 1 30.44 21 LEU B C 1
ATOM 2415 O O . LEU B 1 21 ? -6.527 -25.016 -56.938 1 30.44 21 LEU B O 1
ATOM 2419 N N . ARG B 1 22 ? -8.109 -25.828 -58.375 1 30.66 22 ARG B N 1
ATOM 2420 C CA . ARG B 1 22 ? -8.969 -26 -57.188 1 30.66 22 ARG B CA 1
ATOM 2421 C C . ARG B 1 22 ? -8.406 -27.047 -56.25 1 30.66 22 ARG B C 1
ATOM 2423 O O . ARG B 1 22 ? -8.461 -26.875 -55.031 1 30.66 22 ARG B O 1
ATOM 2430 N N . ASN B 1 23 ? -8.289 -28.25 -56.844 1 30.08 23 ASN B N 1
ATOM 2431 C CA . ASN B 1 23 ? -8.305 -29.375 -55.906 1 30.08 23 ASN B CA 1
ATOM 2432 C C . ASN B 1 23 ? -7.023 -29.438 -55.062 1 30.08 23 ASN B C 1
ATOM 2434 O O . ASN B 1 23 ? -6.836 -30.359 -54.281 1 30.08 23 ASN B O 1
ATOM 2438 N N . ILE B 1 24 ? -5.949 -28.984 -55.688 1 29.61 24 ILE B N 1
ATOM 2439 C CA . ILE B 1 24 ? -4.797 -29.203 -54.812 1 29.61 24 ILE B CA 1
ATOM 2440 C C . ILE B 1 24 ? -4.938 -28.391 -53.562 1 29.61 24 ILE B C 1
ATOM 2442 O O . ILE B 1 24 ? -4.469 -27.25 -53.469 1 29.61 24 ILE B O 1
ATOM 2446 N N . ILE B 1 25 ? -6.023 -27.641 -53.438 1 30.75 25 ILE B N 1
ATOM 2447 C CA . ILE B 1 25 ? -6.016 -27.109 -52.062 1 30.75 25 ILE B CA 1
ATOM 2448 C C . ILE B 1 25 ? -5.648 -28.219 -51.094 1 30.75 25 ILE B C 1
ATOM 2450 O O . ILE B 1 25 ? -6.406 -29.172 -50.906 1 30.75 25 ILE B O 1
ATOM 2454 N N . THR B 1 26 ? -4.484 -28.812 -51.281 1 30.28 26 THR B N 1
ATOM 2455 C CA . THR B 1 26 ? -3.941 -29.656 -50.219 1 30.28 26 THR B CA 1
ATOM 2456 C C . THR B 1 26 ? -4.508 -29.25 -48.844 1 30.28 26 THR B C 1
ATOM 2458 O O . THR B 1 26 ? -4.527 -28.062 -48.5 1 30.28 26 THR B O 1
ATOM 2461 N N . LYS B 1 27 ? -5.469 -29.984 -48.406 1 34.34 27 LYS B N 1
ATOM 2462 C CA . LYS B 1 27 ? -5.844 -30.031 -47 1 34.34 27 LYS B CA 1
ATOM 2463 C C . LYS B 1 27 ? -4.637 -29.797 -46.094 1 34.34 27 LYS B C 1
ATOM 2465 O O . LYS B 1 27 ? -3.84 -30.703 -45.844 1 34.34 27 LYS B O 1
ATOM 2470 N N . TYR B 1 28 ? -3.684 -29 -46.375 1 34 28 TYR B N 1
ATOM 2471 C CA . TYR B 1 28 ? -2.969 -28.531 -45.219 1 34 28 TYR B CA 1
ATOM 2472 C C . TYR B 1 28 ? -3.916 -28.359 -44.031 1 34 28 TYR B C 1
ATOM 2474 O O . TYR B 1 28 ? -4.633 -27.359 -43.938 1 34 28 TYR B O 1
ATOM 2482 N N . SER B 1 29 ? -4.824 -29.266 -43.844 1 34.44 29 SER B N 1
ATOM 2483 C CA . SER B 1 29 ? -5.348 -29.219 -42.5 1 34.44 29 SER B CA 1
ATOM 2484 C C . SER B 1 29 ? -4.324 -28.625 -41.531 1 34.44 29 SER B C 1
ATOM 2486 O O . SER B 1 29 ? -3.201 -29.125 -41.438 1 34.44 29 SER B O 1
ATOM 2488 N N . GLU B 1 30 ? -3.998 -27.438 -41.594 1 40.06 30 GLU B N 1
ATOM 2489 C CA . GLU B 1 30 ? -3.258 -26.812 -40.469 1 40.06 30 GLU B CA 1
ATOM 2490 C C . GLU B 1 30 ? -3.258 -27.719 -39.25 1 40.06 30 GLU B C 1
ATOM 2492 O O . GLU B 1 30 ? -4.301 -27.922 -38.625 1 40.06 30 GLU B O 1
ATOM 2497 N N . MET B 1 31 ? -2.727 -28.875 -39.281 1 41.81 31 MET B N 1
ATOM 2498 C CA . MET B 1 31 ? -2.545 -29.781 -38.125 1 41.81 31 MET B CA 1
ATOM 2499 C C . MET B 1 31 ? -2.312 -29 -36.844 1 41.81 31 MET B C 1
ATOM 2501 O O . MET B 1 31 ? -1.321 -28.281 -36.719 1 41.81 31 MET B O 1
ATOM 2505 N N . THR B 1 32 ? -3.32 -28.531 -36.281 1 54.91 32 THR B N 1
ATOM 2506 C CA . THR B 1 32 ? -3.152 -28.047 -34.938 1 54.91 32 THR B CA 1
ATOM 2507 C C . THR B 1 32 ? -2.078 -28.859 -34.188 1 54.91 32 THR B C 1
ATOM 2509 O O . THR B 1 32 ? -2.113 -30.078 -34.188 1 54.91 32 THR B O 1
ATOM 2512 N N . PRO B 1 33 ? -0.888 -28.281 -34.031 1 63.09 33 PRO B N 1
ATOM 2513 C CA . PRO B 1 33 ? 0.162 -29.047 -33.344 1 63.09 33 PRO B CA 1
ATOM 2514 C C . PRO B 1 33 ? -0.383 -29.938 -32.219 1 63.09 33 PRO B C 1
ATOM 2516 O O . PRO B 1 33 ? -1.324 -29.547 -31.531 1 63.09 33 PRO B O 1
ATOM 2519 N N . ALA B 1 34 ? -0.009 -31.172 -32.344 1 85.31 34 ALA B N 1
ATOM 2520 C CA . ALA B 1 34 ? -0.375 -32.156 -31.328 1 85.31 34 ALA B CA 1
ATOM 2521 C C . ALA B 1 34 ? -0.015 -31.688 -29.922 1 85.31 34 ALA B C 1
ATOM 2523 O O . ALA B 1 34 ? 1.07 -31.141 -29.703 1 85.31 34 ALA B O 1
ATOM 2524 N N . VAL B 1 35 ? -0.976 -31.703 -29 1 94.38 35 VAL B N 1
ATOM 2525 C CA . VAL B 1 35 ? -0.765 -31.359 -27.594 1 94.38 35 VAL B CA 1
ATOM 2526 C C . VAL B 1 35 ? 0.248 -32.312 -26.969 1 94.38 35 VAL B C 1
ATOM 2528 O O . VAL B 1 35 ? 0.056 -33.531 -27 1 94.38 35 VAL B O 1
ATOM 2531 N N . LYS B 1 36 ? 1.333 -31.703 -26.484 1 96.94 36 LYS B N 1
ATOM 2532 C CA . LYS B 1 36 ? 2.402 -32.531 -25.922 1 96.94 36 LYS B CA 1
ATOM 2533 C C . LYS B 1 36 ? 2.506 -32.312 -24.406 1 96.94 36 LYS B C 1
ATOM 2535 O O . LYS B 1 36 ? 3.076 -33.156 -23.703 1 96.94 36 LYS B O 1
ATOM 2540 N N . ALA B 1 37 ? 2.012 -31.203 -23.875 1 98.19 37 ALA B N 1
ATOM 2541 C CA . ALA B 1 37 ? 2.078 -30.922 -22.453 1 98.19 37 ALA B CA 1
ATOM 2542 C C . ALA B 1 37 ? 0.829 -30.188 -21.969 1 98.19 37 ALA B C 1
ATOM 2544 O O . ALA B 1 37 ? 0.197 -29.469 -22.75 1 98.19 37 ALA B O 1
ATOM 2545 N N . ALA B 1 38 ? 0.509 -30.438 -20.781 1 98.56 38 ALA B N 1
ATOM 2546 C CA . ALA B 1 38 ? -0.603 -29.75 -20.125 1 98.56 38 ALA B CA 1
ATOM 2547 C C . ALA B 1 38 ? -0.15 -29.078 -18.844 1 98.56 38 ALA B C 1
ATOM 2549 O O . ALA B 1 38 ? 0.405 -29.734 -17.953 1 98.56 38 ALA B O 1
ATOM 2550 N N . LEU B 1 39 ? -0.256 -27.75 -18.797 1 98.69 39 LEU B N 1
ATOM 2551 C CA . LEU B 1 39 ? -0.19 -27.016 -17.531 1 98.69 39 LEU B CA 1
ATOM 2552 C C . LEU B 1 39 ? -1.549 -27.016 -16.844 1 98.69 39 LEU B C 1
ATOM 2554 O O . LEU B 1 39 ? -2.555 -26.625 -17.438 1 98.69 39 LEU B O 1
ATOM 2558 N N . ILE B 1 40 ? -1.583 -27.484 -15.633 1 98.69 40 ILE B N 1
ATOM 2559 C CA . ILE B 1 40 ? -2.855 -27.703 -14.953 1 98.69 40 ILE B CA 1
ATOM 2560 C C . ILE B 1 40 ? -2.889 -26.906 -13.656 1 98.69 40 ILE B C 1
ATOM 2562 O O . ILE B 1 40 ? -2.037 -27.094 -12.781 1 98.69 40 ILE B O 1
ATOM 2566 N N . ASP B 1 41 ? -3.814 -26.016 -13.523 1 97.88 41 ASP B N 1
ATOM 2567 C CA . ASP B 1 41 ? -4.082 -25.328 -12.266 1 97.88 41 ASP B CA 1
ATOM 2568 C C . ASP B 1 41 ? -4.52 -26.297 -11.18 1 97.88 41 ASP B C 1
ATOM 2570 O O . ASP B 1 41 ? -4.922 -27.422 -11.469 1 97.88 41 ASP B O 1
ATOM 2574 N N . LEU B 1 42 ? -4.398 -25.875 -9.953 1 96.38 42 LEU B N 1
ATOM 2575 C CA . LEU B 1 42 ? -4.707 -26.766 -8.836 1 96.38 42 LEU B CA 1
ATOM 2576 C C . LEU B 1 42 ? -6.039 -26.391 -8.195 1 96.38 42 LEU B C 1
ATOM 2578 O O . LEU B 1 42 ? -7.09 -26.891 -8.617 1 96.38 42 LEU B O 1
ATOM 2582 N N . SER B 1 43 ? -6.07 -25.344 -7.348 1 92.62 43 SER B N 1
ATOM 2583 C CA . SER B 1 43 ? -7.281 -24.969 -6.625 1 92.62 43 SER B CA 1
ATOM 2584 C C . SER B 1 43 ? -8.367 -24.5 -7.582 1 92.62 43 SER B C 1
ATOM 2586 O O . SER B 1 43 ? -8.117 -23.672 -8.461 1 92.62 43 SER B O 1
ATOM 2588 N N . GLY B 1 44 ? -9.555 -25.125 -7.477 1 94.25 44 GLY B N 1
ATOM 2589 C CA . GLY B 1 44 ? -10.688 -24.781 -8.32 1 94.25 44 GLY B CA 1
ATOM 2590 C C . GLY B 1 44 ? -10.703 -25.547 -9.633 1 94.25 44 GLY B C 1
ATOM 2591 O O . GLY B 1 44 ? -11.695 -25.5 -10.367 1 94.25 44 GLY B O 1
ATOM 2592 N N . THR B 1 45 ? -9.617 -26.25 -9.891 1 97.44 45 THR B N 1
ATOM 2593 C CA . THR B 1 45 ? -9.492 -27.031 -11.117 1 97.44 45 THR B CA 1
ATOM 2594 C C . THR B 1 45 ? -9.375 -28.516 -10.812 1 97.44 45 THR B C 1
ATOM 2596 O O . THR B 1 45 ? -10.305 -29.281 -11.086 1 97.44 45 THR B O 1
ATOM 2599 N N . LEU B 1 46 ? -8.344 -28.969 -10.109 1 97.81 46 LEU B N 1
ATOM 2600 C CA . LEU B 1 46 ? -8.164 -30.375 -9.75 1 97.81 46 LEU B CA 1
ATOM 2601 C C . LEU B 1 46 ? -8.859 -30.688 -8.43 1 97.81 46 LEU B C 1
ATOM 2603 O O . LEU B 1 46 ? -9.289 -31.828 -8.203 1 97.81 46 LEU B O 1
ATOM 2607 N N . HIS B 1 47 ? -8.898 -29.625 -7.582 1 96.19 47 HIS B N 1
ATOM 2608 C CA . HIS B 1 47 ? -9.492 -29.828 -6.27 1 96.19 47 HIS B CA 1
ATOM 2609 C C . HIS B 1 47 ? -10.133 -28.547 -5.738 1 96.19 47 HIS B C 1
ATOM 2611 O O . HIS B 1 47 ? -9.805 -27.453 -6.199 1 96.19 47 HIS B O 1
ATOM 2617 N N . VAL B 1 48 ? -11.031 -28.641 -4.867 1 91.19 48 VAL B N 1
ATOM 2618 C CA . VAL B 1 48 ? -11.602 -27.578 -4.043 1 91.19 48 VAL B CA 1
ATOM 2619 C C . VAL B 1 48 ? -11.406 -27.906 -2.566 1 91.19 48 VAL B C 1
ATOM 2621 O O . VAL B 1 48 ? -11.82 -28.984 -2.105 1 91.19 48 VAL B O 1
ATOM 2624 N N . GLU B 1 49 ? -10.711 -27.031 -1.913 1 88 49 GLU B N 1
ATOM 2625 C CA . GLU B 1 49 ? -10.234 -27.406 -0.58 1 88 49 GLU B CA 1
ATOM 2626 C C . GLU B 1 49 ? -9.477 -28.719 -0.603 1 88 49 GLU B C 1
ATOM 2628 O O . GLU B 1 49 ? -8.555 -28.906 -1.401 1 88 49 GLU B O 1
ATOM 2633 N N . ASP B 1 50 ? -9.805 -29.656 0.224 1 92.25 50 ASP B N 1
ATOM 2634 C CA . ASP B 1 50 ? -9.062 -30.906 0.289 1 92.25 50 ASP B CA 1
ATOM 2635 C C . ASP B 1 50 ? -9.82 -32.031 -0.401 1 92.25 50 ASP B C 1
ATOM 2637 O O . ASP B 1 50 ? -9.648 -33.219 -0.058 1 92.25 50 ASP B O 1
ATOM 2641 N N . GLN B 1 51 ? -10.656 -31.672 -1.381 1 95.62 51 GLN B N 1
ATOM 2642 C CA . GLN B 1 51 ? -11.406 -32.656 -2.135 1 95.62 51 GLN B CA 1
ATOM 2643 C C . GLN B 1 51 ? -11.148 -32.531 -3.633 1 95.62 51 GLN B C 1
ATOM 2645 O O . GLN B 1 51 ? -11.188 -31.422 -4.18 1 95.62 51 GLN B O 1
ATOM 2650 N N . PRO B 1 52 ? -10.875 -33.656 -4.242 1 97.5 52 PRO B N 1
ATOM 2651 C CA . PRO B 1 52 ? -10.734 -33.562 -5.699 1 97.5 52 PRO B CA 1
ATOM 2652 C C . PRO B 1 52 ? -12.039 -33.188 -6.395 1 97.5 52 PRO B C 1
ATOM 2654 O O . PRO B 1 52 ? -13.125 -33.531 -5.906 1 97.5 52 PRO B O 1
ATOM 2657 N N . THR B 1 53 ? -11.938 -32.469 -7.426 1 97.06 53 THR B N 1
ATOM 2658 C CA . THR B 1 53 ? -13.133 -32.25 -8.234 1 97.06 53 THR B CA 1
ATOM 2659 C C . THR B 1 53 ? -13.602 -33.531 -8.875 1 97.06 53 THR B C 1
ATOM 2661 O O . THR B 1 53 ? -12.859 -34.531 -8.906 1 97.06 53 THR B O 1
ATOM 2664 N N . ASP B 1 54 ? -14.781 -33.531 -9.406 1 96.88 54 ASP B N 1
ATOM 2665 C CA . ASP B 1 54 ? -15.414 -34.75 -9.891 1 96.88 54 ASP B CA 1
ATOM 2666 C C . ASP B 1 54 ? -14.578 -35.406 -10.969 1 96.88 54 ASP B C 1
ATOM 2668 O O . ASP B 1 54 ? -14.305 -34.812 -12.016 1 96.88 54 ASP B O 1
ATOM 2672 N N . GLY B 1 55 ? -14.094 -36.656 -10.688 1 97.25 55 GLY B N 1
ATOM 2673 C CA . GLY B 1 55 ? -13.391 -37.469 -11.648 1 97.25 55 GLY B CA 1
ATOM 2674 C C . GLY B 1 55 ? -11.961 -37.031 -11.898 1 97.25 55 GLY B C 1
ATOM 2675 O O . GLY B 1 55 ? -11.281 -37.562 -12.773 1 97.25 55 GLY B O 1
ATOM 2676 N N . ALA B 1 56 ? -11.461 -36.125 -11.117 1 98.5 56 ALA B N 1
ATOM 2677 C CA . ALA B 1 56 ? -10.18 -35.5 -11.406 1 98.5 56 ALA B CA 1
ATOM 2678 C C . ALA B 1 56 ? -9.031 -36.469 -11.273 1 98.5 56 ALA B C 1
ATOM 2680 O O . ALA B 1 56 ? -8.102 -36.469 -12.086 1 98.5 56 ALA B O 1
ATOM 2681 N N . VAL B 1 57 ? -9.078 -37.312 -10.258 1 98.31 57 VAL B N 1
ATOM 2682 C CA . VAL B 1 57 ? -7.992 -38.25 -10 1 98.31 57 VAL B CA 1
ATOM 2683 C C . VAL B 1 57 ? -7.859 -39.219 -11.18 1 98.31 57 VAL B C 1
ATOM 2685 O O . VAL B 1 57 ? -6.773 -39.406 -11.734 1 98.31 57 VAL B O 1
ATOM 2688 N N . GLU B 1 58 ? -8.984 -39.75 -11.586 1 98 58 GLU B N 1
ATOM 2689 C CA . GLU B 1 58 ? -8.992 -40.688 -12.703 1 98 58 GLU B CA 1
ATOM 2690 C C . GLU B 1 58 ? -8.633 -40 -14.016 1 98 58 GLU B C 1
ATOM 2692 O O . GLU B 1 58 ? -7.926 -40.562 -14.852 1 98 58 GLU B O 1
ATOM 2697 N N . ALA B 1 59 ? -9.133 -38.844 -14.164 1 98.38 59 ALA B N 1
ATOM 2698 C CA . ALA B 1 59 ? -8.867 -38.062 -15.383 1 98.38 59 ALA B CA 1
ATOM 2699 C C . ALA B 1 59 ? -7.379 -37.781 -15.523 1 98.38 59 ALA B C 1
ATOM 2701 O O . ALA B 1 59 ? -6.84 -37.812 -16.641 1 98.38 59 ALA B O 1
ATOM 2702 N N . LEU B 1 60 ? -6.707 -37.469 -14.422 1 98.44 60 LEU B N 1
ATOM 2703 C CA . LEU B 1 60 ? -5.273 -37.219 -14.453 1 98.44 60 LEU B CA 1
ATOM 2704 C C . LEU B 1 60 ? -4.496 -38.438 -14.938 1 98.44 60 LEU B C 1
ATOM 2706 O O . LEU B 1 60 ? -3.568 -38.281 -15.742 1 98.44 60 LEU B O 1
ATOM 2710 N N . GLU B 1 61 ? -4.871 -39.562 -14.492 1 97.31 61 GLU B N 1
ATOM 2711 C CA . GLU B 1 61 ? -4.234 -40.812 -14.93 1 97.31 61 GLU B CA 1
ATOM 2712 C C . GLU B 1 61 ? -4.48 -41.062 -16.422 1 97.31 61 GLU B C 1
ATOM 2714 O O . GLU B 1 61 ? -3.584 -41.5 -17.125 1 97.31 61 GLU B O 1
ATOM 2719 N N . ARG B 1 62 ? -5.691 -40.781 -16.844 1 96.88 62 ARG B N 1
ATOM 2720 C CA . ARG B 1 62 ? -6.016 -40.938 -18.25 1 96.88 62 ARG B CA 1
ATOM 2721 C C . ARG B 1 62 ? -5.172 -40 -19.109 1 96.88 62 ARG B C 1
ATOM 2723 O O . ARG B 1 62 ? -4.684 -40.375 -20.172 1 96.88 62 ARG B O 1
ATOM 2730 N N . LEU B 1 63 ? -4.988 -38.812 -18.656 1 97.31 63 LEU B N 1
ATOM 2731 C CA . LEU B 1 63 ? -4.195 -37.844 -19.391 1 97.31 63 LEU B CA 1
ATOM 2732 C C . LEU B 1 63 ? -2.744 -38.281 -19.516 1 97.31 63 LEU B C 1
ATOM 2734 O O . LEU B 1 63 ? -2.139 -38.156 -20.578 1 97.31 63 LEU B O 1
ATOM 2738 N N . ARG B 1 64 ? -2.207 -38.781 -18.422 1 96 64 ARG B N 1
ATOM 2739 C CA . ARG B 1 64 ? -0.857 -39.312 -18.453 1 96 64 ARG B CA 1
ATOM 2740 C C . ARG B 1 64 ? -0.744 -40.438 -19.469 1 96 64 ARG B C 1
ATOM 2742 O O . ARG B 1 64 ? 0.267 -40.562 -20.172 1 96 64 ARG B O 1
ATOM 2749 N N . GLY B 1 65 ? -1.76 -41.188 -19.5 1 95.06 65 GLY B N 1
ATOM 2750 C CA . GLY B 1 65 ? -1.788 -42.344 -20.406 1 95.06 65 GLY B CA 1
ATOM 2751 C C . GLY B 1 65 ? -1.771 -41.938 -21.875 1 95.06 65 GLY B C 1
ATOM 2752 O O . GLY B 1 65 ? -1.412 -42.719 -22.734 1 95.06 65 GLY B O 1
ATOM 2753 N N . LEU B 1 66 ? -2.115 -40.719 -22.203 1 94.31 66 LEU B N 1
ATOM 2754 C CA . LEU B 1 66 ? -2.139 -40.219 -23.578 1 94.31 66 LEU B CA 1
ATOM 2755 C C . LEU B 1 66 ? -0.75 -39.75 -24 1 94.31 66 LEU B C 1
ATOM 2757 O O . LEU B 1 66 ? -0.562 -39.312 -25.141 1 94.31 66 LEU B O 1
ATOM 2761 N N . GLY B 1 67 ? 0.212 -39.875 -23.094 1 94.25 67 GLY B N 1
ATOM 2762 C CA . GLY B 1 67 ? 1.571 -39.438 -23.406 1 94.25 67 GLY B CA 1
ATOM 2763 C C . GLY B 1 67 ? 1.789 -37.969 -23.25 1 94.25 67 GLY B C 1
ATOM 2764 O O . GLY B 1 67 ? 2.762 -37.406 -23.781 1 94.25 67 GLY B O 1
ATOM 2765 N N . VAL B 1 68 ? 0.941 -37.25 -22.609 1 95.75 68 VAL B N 1
ATOM 2766 C CA . VAL B 1 68 ? 1.021 -35.812 -22.391 1 95.75 68 VAL B CA 1
ATOM 2767 C C . VAL B 1 68 ? 1.831 -35.531 -21.141 1 95.75 68 VAL B C 1
ATOM 2769 O O . VAL B 1 68 ? 1.573 -36.094 -20.078 1 95.75 68 VAL B O 1
ATOM 2772 N N . SER B 1 69 ? 2.885 -34.688 -21.266 1 97.06 69 SER B N 1
ATOM 2773 C CA . SER B 1 69 ? 3.629 -34.219 -20.094 1 97.06 69 SER B CA 1
ATOM 2774 C C . SER B 1 69 ? 2.779 -33.312 -19.219 1 97.06 69 SER B C 1
ATOM 2776 O O . SER B 1 69 ? 2.035 -32.469 -19.719 1 97.06 69 SER B O 1
ATOM 2778 N N . ILE B 1 70 ? 2.939 -33.5 -17.906 1 97.81 70 ILE B N 1
ATOM 2779 C CA . ILE B 1 70 ? 2.07 -32.781 -16.984 1 97.81 70 ILE B CA 1
ATOM 2780 C C . ILE B 1 70 ? 2.908 -31.844 -16.109 1 97.81 70 ILE B C 1
ATOM 2782 O O . ILE B 1 70 ? 3.963 -32.25 -15.617 1 97.81 70 ILE B O 1
ATOM 2786 N N . LYS B 1 71 ? 2.471 -30.594 -15.953 1 98.06 71 LYS B N 1
ATOM 2787 C CA . LYS B 1 71 ? 2.965 -29.625 -14.969 1 98.06 71 LYS B CA 1
ATOM 2788 C C . LYS B 1 71 ? 1.817 -29.031 -14.156 1 98.06 71 LYS B C 1
ATOM 2790 O O . LYS B 1 71 ? 0.863 -28.5 -14.727 1 98.06 71 LYS B O 1
ATOM 2795 N N . PHE B 1 72 ? 1.897 -29.219 -12.891 1 98.12 72 PHE B N 1
ATOM 2796 C CA . PHE B 1 72 ? 0.927 -28.578 -12.016 1 98.12 72 PHE B CA 1
ATOM 2797 C C . PHE B 1 72 ? 1.349 -27.156 -11.695 1 98.12 72 PHE B C 1
ATOM 2799 O O . PHE B 1 72 ? 2.416 -26.922 -11.117 1 98.12 72 PHE B O 1
ATOM 2806 N N . VAL B 1 73 ? 0.493 -26.188 -12.055 1 97.25 73 VAL B N 1
ATOM 2807 C CA . VAL B 1 73 ? 0.885 -24.781 -11.906 1 97.25 73 VAL B CA 1
ATOM 2808 C C . VAL B 1 73 ? -0.073 -24.078 -10.945 1 97.25 73 VAL B C 1
ATOM 2810 O O . VAL B 1 73 ? -1.289 -24.266 -11.023 1 97.25 73 VAL B O 1
ATOM 2813 N N . THR B 1 74 ? 0.438 -23.328 -10.016 1 94.38 74 THR B N 1
ATOM 2814 C CA . THR B 1 74 ? -0.38 -22.641 -9.023 1 94.38 74 THR B CA 1
ATOM 2815 C C . THR B 1 74 ? 0.247 -21.312 -8.641 1 94.38 74 THR B C 1
ATOM 2817 O O . THR B 1 74 ? 1.471 -21.156 -8.672 1 94.38 74 THR B O 1
ATOM 2820 N N . ASN B 1 75 ? -0.586 -20.297 -8.312 1 89.44 75 ASN B N 1
ATOM 2821 C CA . ASN B 1 75 ? -0.136 -19.016 -7.793 1 89.44 75 ASN B CA 1
ATOM 2822 C C . ASN B 1 75 ? 0.005 -19.031 -6.273 1 89.44 75 ASN B C 1
ATOM 2824 O O . ASN B 1 75 ? 0.061 -17.984 -5.637 1 89.44 75 ASN B O 1
ATOM 2828 N N . THR B 1 76 ? 0.218 -20.172 -5.715 1 83.25 76 THR B N 1
ATOM 2829 C CA . THR B 1 76 ? 0.392 -20.188 -4.266 1 83.25 76 THR B CA 1
ATOM 2830 C C . THR B 1 76 ? 1.656 -19.438 -3.865 1 83.25 76 THR B C 1
ATOM 2832 O O . THR B 1 76 ? 2.67 -19.5 -4.562 1 83.25 76 THR B O 1
ATOM 2835 N N . THR B 1 77 ? 1.522 -18.656 -2.781 1 81.75 77 THR B N 1
ATOM 2836 C CA . THR B 1 77 ? 2.658 -17.875 -2.316 1 81.75 77 THR B CA 1
ATOM 2837 C C . THR B 1 77 ? 2.977 -18.188 -0.857 1 81.75 77 THR B C 1
ATOM 2839 O O . THR B 1 77 ? 3.855 -17.562 -0.258 1 81.75 77 THR B O 1
ATOM 2842 N N . LYS B 1 78 ? 2.332 -19.172 -0.318 1 83.5 78 LYS B N 1
ATOM 2843 C CA . LYS B 1 78 ? 2.447 -19.422 1.117 1 83.5 78 LYS B CA 1
ATOM 2844 C C . LYS B 1 78 ? 3.115 -20.766 1.395 1 83.5 78 LYS B C 1
ATOM 2846 O O . LYS B 1 78 ? 3.891 -20.891 2.346 1 83.5 78 LYS B O 1
ATOM 2851 N N . GLU B 1 79 ? 2.84 -21.828 0.548 1 89.25 79 GLU B N 1
ATOM 2852 C CA . GLU B 1 79 ? 3.287 -23.188 0.797 1 89.25 79 GLU B CA 1
ATOM 2853 C C . GLU B 1 79 ? 4.414 -23.594 -0.153 1 89.25 79 GLU B C 1
ATOM 2855 O O . GLU B 1 79 ? 4.352 -23.312 -1.352 1 89.25 79 GLU B O 1
ATOM 2860 N N . SER B 1 80 ? 5.328 -24.328 0.406 1 91.25 80 SER B N 1
ATOM 2861 C CA . SER B 1 80 ? 6.441 -24.828 -0.398 1 91.25 80 SER B CA 1
ATOM 2862 C C . SER B 1 80 ? 5.984 -25.938 -1.336 1 91.25 80 SER B C 1
ATOM 2864 O O . SER B 1 80 ? 4.887 -26.484 -1.185 1 91.25 80 SER B O 1
ATOM 2866 N N . VAL B 1 81 ? 6.863 -26.281 -2.215 1 92.81 81 VAL B N 1
ATOM 2867 C CA . VAL B 1 81 ? 6.613 -27.375 -3.148 1 92.81 81 VAL B CA 1
ATOM 2868 C C . VAL B 1 81 ? 6.41 -28.672 -2.379 1 92.81 81 VAL B C 1
ATOM 2870 O O . VAL B 1 81 ? 5.496 -29.438 -2.682 1 92.81 81 VAL B O 1
ATOM 2873 N N . SER B 1 82 ? 7.234 -28.875 -1.353 1 94.19 82 SER B N 1
ATOM 2874 C CA . SER B 1 82 ? 7.125 -30.094 -0.565 1 94.19 82 SER B CA 1
ATOM 2875 C C . SER B 1 82 ? 5.789 -30.172 0.164 1 94.19 82 SER B C 1
ATOM 2877 O O . SER B 1 82 ? 5.156 -31.234 0.205 1 94.19 82 SER B O 1
ATOM 2879 N N . SER B 1 83 ? 5.379 -29.078 0.738 1 93.38 83 SER B N 1
ATOM 2880 C CA . SER B 1 83 ? 4.102 -29.031 1.445 1 93.38 83 SER B CA 1
ATOM 2881 C C . SER B 1 83 ? 2.932 -29.234 0.489 1 93.38 83 SER B C 1
ATOM 2883 O O . SER B 1 83 ? 1.975 -29.938 0.808 1 93.38 83 SER B O 1
ATOM 2885 N N . LEU B 1 84 ? 3.006 -28.656 -0.631 1 93.38 84 LEU B N 1
ATOM 2886 C CA . LEU B 1 84 ? 1.969 -28.781 -1.648 1 93.38 84 LEU B CA 1
ATOM 2887 C C . LEU B 1 84 ? 1.902 -30.219 -2.174 1 93.38 84 LEU B C 1
ATOM 2889 O O . LEU B 1 84 ? 0.814 -30.766 -2.354 1 93.38 84 LEU B O 1
ATOM 2893 N N . TYR B 1 85 ? 3.059 -30.812 -2.416 1 96.56 85 TYR B N 1
ATOM 2894 C CA . TYR B 1 85 ? 3.146 -32.219 -2.842 1 96.56 85 TYR B CA 1
ATOM 2895 C C . TYR B 1 85 ? 2.443 -33.125 -1.851 1 96.56 85 TYR B C 1
ATOM 2897 O O . TYR B 1 85 ? 1.6 -33.938 -2.238 1 96.56 85 TYR B O 1
ATOM 2905 N N . ALA B 1 86 ? 2.773 -32.969 -0.595 1 96.38 86 ALA B N 1
ATOM 2906 C CA . ALA B 1 86 ? 2.182 -33.781 0.452 1 96.38 86 ALA B CA 1
ATOM 2907 C C . ALA B 1 86 ? 0.664 -33.625 0.485 1 96.38 86 ALA B C 1
ATOM 2909 O O . ALA B 1 86 ? -0.066 -34.625 0.647 1 96.38 86 ALA B O 1
ATOM 2910 N N . ARG B 1 87 ? 0.211 -32.469 0.301 1 95.12 87 ARG B N 1
ATOM 2911 C CA . ARG B 1 87 ? -1.223 -32.188 0.313 1 95.12 87 ARG B CA 1
ATOM 2912 C C . ARG B 1 87 ? -1.917 -32.844 -0.873 1 95.12 87 ARG B C 1
ATOM 2914 O O . ARG B 1 87 ? -2.98 -33.438 -0.719 1 95.12 87 ARG B O 1
ATOM 2921 N N . LEU B 1 88 ? -1.34 -32.75 -2.059 1 97 88 LEU B N 1
ATOM 2922 C CA . LEU B 1 88 ? -1.935 -33.344 -3.26 1 97 88 LEU B CA 1
ATOM 2923 C C . LEU B 1 88 ? -1.976 -34.844 -3.166 1 97 88 LEU B C 1
ATOM 2925 O O . LEU B 1 88 ? -2.951 -35.469 -3.588 1 97 88 LEU B O 1
ATOM 2929 N N . ILE B 1 89 ? -0.949 -35.438 -2.549 1 97.81 89 ILE B N 1
ATOM 2930 C CA . ILE B 1 89 ? -0.925 -36.875 -2.314 1 97.81 89 ILE B CA 1
ATOM 2931 C C . ILE B 1 89 ? -2.041 -37.281 -1.348 1 97.81 89 ILE B C 1
ATOM 2933 O O . ILE B 1 89 ? -2.756 -38.25 -1.571 1 97.81 89 ILE B O 1
ATOM 2937 N N . LYS B 1 90 ? -2.199 -36.469 -0.369 1 97.44 90 LYS B N 1
ATOM 2938 C CA . LYS B 1 90 ? -3.238 -36.719 0.625 1 97.44 90 LYS B CA 1
ATOM 2939 C C . LYS B 1 90 ? -4.629 -36.656 0.001 1 97.44 90 LYS B C 1
ATOM 2941 O O . LYS B 1 90 ? -5.535 -37.375 0.38 1 97.44 90 LYS B O 1
ATOM 2946 N N . ILE B 1 91 ? -4.832 -35.75 -0.9 1 96.44 91 ILE B N 1
ATOM 2947 C CA . ILE B 1 91 ? -6.105 -35.562 -1.59 1 96.44 91 ILE B CA 1
ATOM 2948 C C . ILE B 1 91 ? -6.395 -36.781 -2.453 1 96.44 91 ILE B C 1
ATOM 2950 O O . ILE B 1 91 ? -7.555 -37.125 -2.691 1 96.44 91 ILE B O 1
ATOM 2954 N N . GLY B 1 92 ? -5.289 -37.469 -3.008 1 97.25 92 GLY B N 1
ATOM 2955 C CA . GLY B 1 92 ? -5.496 -38.688 -3.756 1 97.25 92 GLY B CA 1
ATOM 2956 C C . GLY B 1 92 ? -4.836 -38.688 -5.121 1 97.25 92 GLY B C 1
ATOM 2957 O O . GLY B 1 92 ? -4.941 -39.656 -5.879 1 97.25 92 GLY B O 1
ATOM 2958 N N . PHE B 1 93 ? -4.137 -37.625 -5.344 1 98 93 PHE B N 1
ATOM 2959 C CA . PHE B 1 93 ? -3.488 -37.531 -6.648 1 98 93 PHE B CA 1
ATOM 2960 C C . PHE B 1 93 ? -2.15 -38.281 -6.633 1 98 93 PHE B C 1
ATOM 2962 O O . PHE B 1 93 ? -1.524 -38.406 -5.578 1 98 93 PHE B O 1
ATOM 2969 N N . HIS B 1 94 ? -1.776 -38.75 -7.824 1 96.5 94 HIS B N 1
ATOM 2970 C CA . HIS B 1 94 ? -0.445 -39.312 -8.031 1 96.5 94 HIS B CA 1
ATOM 2971 C C . HIS B 1 94 ? 0.394 -38.406 -8.93 1 96.5 94 HIS B C 1
ATOM 2973 O O . HIS B 1 94 ? 0.008 -38.125 -10.07 1 96.5 94 HIS B O 1
ATOM 2979 N N . LEU B 1 95 ? 1.465 -37.969 -8.367 1 96.81 95 LEU B N 1
ATOM 2980 C CA . LEU B 1 95 ? 2.336 -37.062 -9.125 1 96.81 95 LEU B CA 1
ATOM 2981 C C . LEU B 1 95 ? 3.758 -37.094 -8.578 1 96.81 95 LEU B C 1
ATOM 2983 O O . LEU B 1 95 ? 4.008 -37.688 -7.52 1 96.81 95 LEU B O 1
ATOM 2987 N N . ASP B 1 96 ? 4.688 -36.594 -9.375 1 96.69 96 ASP B N 1
ATOM 2988 C CA . ASP B 1 96 ? 6.055 -36.344 -8.93 1 96.69 96 ASP B CA 1
ATOM 2989 C C . ASP B 1 96 ? 6.242 -34.906 -8.469 1 96.69 96 ASP B C 1
ATOM 2991 O O . ASP B 1 96 ? 5.691 -33.969 -9.07 1 96.69 96 ASP B O 1
ATOM 2995 N N . GLN B 1 97 ? 7.004 -34.75 -7.438 1 95.88 97 GLN B N 1
ATOM 2996 C CA . GLN B 1 97 ? 7.234 -33.438 -6.879 1 95.88 97 GLN B CA 1
ATOM 2997 C C . GLN B 1 97 ? 7.758 -32.469 -7.945 1 95.88 97 GLN B C 1
ATOM 2999 O O . GLN B 1 97 ? 7.445 -31.281 -7.922 1 95.88 97 GLN B O 1
ATOM 3004 N N . ASN B 1 98 ? 8.531 -32.938 -8.898 1 95.19 98 ASN B N 1
ATOM 3005 C CA . ASN B 1 98 ? 9.141 -32.094 -9.938 1 95.19 98 ASN B CA 1
ATOM 3006 C C . ASN B 1 98 ? 8.102 -31.625 -10.953 1 95.19 98 ASN B C 1
ATOM 3008 O O . ASN B 1 98 ? 8.398 -30.766 -11.789 1 95.19 98 ASN B O 1
ATOM 3012 N N . GLU B 1 99 ? 6.895 -32.125 -10.852 1 97 99 GLU B N 1
ATOM 3013 C CA . GLU B 1 99 ? 5.812 -31.719 -11.734 1 97 99 GLU B CA 1
ATOM 3014 C C . GLU B 1 99 ? 5.117 -30.469 -11.203 1 97 99 GLU B C 1
ATOM 3016 O O . GLU B 1 99 ? 4.301 -29.859 -11.898 1 97 99 GLU B O 1
ATOM 3021 N N . ILE B 1 100 ? 5.488 -30.125 -10.016 1 96.31 100 ILE B N 1
ATOM 3022 C CA . ILE B 1 100 ? 4.867 -28.953 -9.414 1 96.31 100 ILE B CA 1
ATOM 3023 C C . ILE B 1 100 ? 5.676 -27.703 -9.766 1 96.31 100 ILE B C 1
ATOM 3025 O O . ILE B 1 100 ? 6.902 -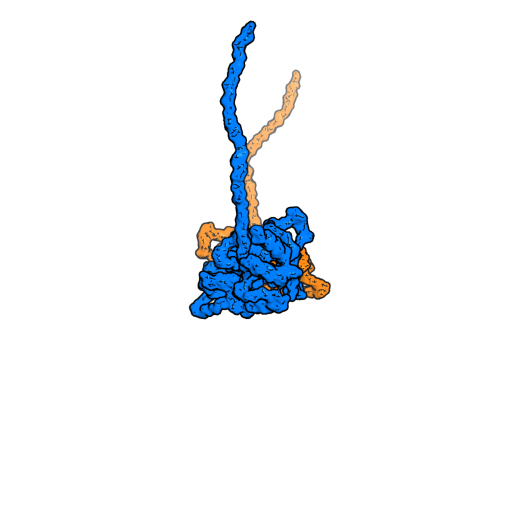27.688 -9.617 1 96.31 100 ILE B O 1
ATOM 3029 N N . TYR B 1 101 ? 4.988 -26.734 -10.297 1 95.31 101 TYR B N 1
ATOM 3030 C CA . TYR B 1 101 ? 5.555 -25.422 -10.594 1 95.31 101 TYR B CA 1
ATOM 3031 C C . TYR B 1 101 ? 4.691 -24.312 -10.016 1 95.31 101 TYR B C 1
ATOM 3033 O O . TYR B 1 101 ? 3.619 -24 -10.547 1 95.31 101 TYR B O 1
ATOM 3041 N N . SER B 1 102 ? 5.188 -23.75 -8.992 1 93.75 102 SER B N 1
ATOM 3042 C CA . SER B 1 102 ? 4.445 -22.703 -8.289 1 93.75 102 SER B CA 1
ATOM 3043 C C . SER B 1 102 ? 5.039 -21.328 -8.555 1 93.75 102 SER B C 1
ATOM 3045 O O . SER B 1 102 ? 6.117 -21.203 -9.141 1 93.75 102 SER B O 1
ATOM 3047 N N . SER B 1 103 ? 4.262 -20.344 -8.148 1 93.69 103 SER B N 1
ATOM 3048 C CA . SER B 1 103 ? 4.797 -18.984 -8.219 1 93.69 103 SER B CA 1
ATOM 3049 C C . SER B 1 103 ? 6.051 -18.844 -7.363 1 93.69 103 SER B C 1
ATOM 3051 O O . SER B 1 103 ? 6.953 -18.078 -7.703 1 93.69 103 SER B O 1
ATOM 3053 N N . LEU B 1 104 ? 6.145 -19.641 -6.316 1 95.06 104 LEU B N 1
ATOM 3054 C CA . LEU B 1 104 ? 7.355 -19.656 -5.504 1 95.06 104 LEU B CA 1
ATOM 3055 C C . LEU B 1 104 ? 8.539 -20.188 -6.297 1 95.06 104 LEU B C 1
ATOM 3057 O O . LEU B 1 104 ? 9.625 -19.609 -6.277 1 95.06 104 LEU B O 1
ATOM 3061 N N . THR B 1 105 ? 8.305 -21.266 -7.016 1 93.75 105 THR B N 1
ATOM 3062 C CA . THR B 1 105 ? 9.352 -21.859 -7.848 1 93.75 105 THR B CA 1
ATOM 3063 C C . THR B 1 105 ? 9.82 -20.859 -8.906 1 93.75 105 THR B C 1
ATOM 3065 O O . THR B 1 105 ? 11.023 -20.703 -9.117 1 93.75 105 THR B O 1
ATOM 3068 N N . ALA B 1 106 ? 8.852 -20.297 -9.539 1 93.88 106 ALA B N 1
ATOM 3069 C CA . ALA B 1 106 ? 9.156 -19.312 -10.578 1 93.88 106 ALA B CA 1
ATOM 3070 C C . ALA B 1 106 ? 9.977 -18.156 -10.008 1 93.88 106 ALA B C 1
ATOM 3072 O O . ALA B 1 106 ? 10.953 -17.719 -10.625 1 93.88 106 ALA B O 1
ATOM 3073 N N . ALA B 1 107 ? 9.586 -17.672 -8.852 1 95.94 107 ALA B N 1
ATOM 3074 C CA . ALA B 1 107 ? 10.281 -16.562 -8.219 1 95.94 107 ALA B CA 1
ATOM 3075 C C . ALA B 1 107 ? 11.695 -16.969 -7.805 1 95.94 107 ALA B C 1
ATOM 3077 O O . ALA B 1 107 ? 12.641 -16.188 -7.957 1 95.94 107 ALA B O 1
ATOM 3078 N N . SER B 1 108 ? 11.812 -18.125 -7.277 1 96.12 108 SER B N 1
ATOM 3079 C CA . SER B 1 108 ? 13.125 -18.641 -6.91 1 96.12 108 SER B CA 1
ATOM 3080 C C . SER B 1 108 ? 14.055 -18.688 -8.125 1 96.12 108 SER B C 1
ATOM 3082 O O . SER B 1 108 ? 15.211 -18.281 -8.039 1 96.12 108 SER B O 1
ATOM 3084 N N . ARG B 1 109 ? 13.539 -19.203 -9.211 1 93.88 109 ARG B N 1
ATOM 3085 C CA . ARG B 1 109 ? 14.312 -19.25 -10.445 1 93.88 109 ARG B CA 1
ATOM 3086 C C . ARG B 1 109 ? 14.695 -17.844 -10.906 1 93.88 109 ARG B C 1
ATOM 3088 O O . ARG B 1 109 ? 15.812 -17.641 -11.391 1 93.88 109 ARG B O 1
ATOM 3095 N N . PHE B 1 110 ? 13.773 -16.953 -10.82 1 94.38 110 PHE B N 1
ATOM 3096 C CA . PHE B 1 110 ? 14.039 -15.57 -11.172 1 94.38 110 PHE B CA 1
ATOM 3097 C C . PHE B 1 110 ? 15.203 -15.016 -10.352 1 94.38 110 PHE B C 1
ATOM 3099 O O . PHE B 1 110 ? 16.109 -14.383 -10.898 1 94.38 110 PHE B O 1
ATOM 3106 N N . VAL B 1 111 ? 15.195 -15.258 -9.047 1 96.88 111 VAL B N 1
ATOM 3107 C CA . VAL B 1 111 ? 16.25 -14.812 -8.141 1 96.88 111 VAL B CA 1
ATOM 3108 C C . VAL B 1 111 ? 17.578 -15.414 -8.562 1 96.88 111 VAL B C 1
ATOM 3110 O O . VAL B 1 111 ? 18.594 -14.703 -8.656 1 96.88 111 VAL B O 1
ATOM 3113 N N . GLN B 1 112 ? 17.547 -16.672 -8.875 1 96.06 112 GLN B N 1
ATOM 3114 C CA . GLN B 1 112 ? 18.781 -17.391 -9.25 1 96.06 112 GLN B CA 1
ATOM 3115 C C . GLN B 1 112 ? 19.297 -16.906 -10.602 1 96.06 112 GLN B C 1
ATOM 3117 O O . GLN B 1 112 ? 20.484 -16.594 -10.742 1 96.06 112 GLN B O 1
ATOM 3122 N N . SER B 1 113 ? 18.453 -16.844 -11.555 1 94.25 113 SER B N 1
ATOM 3123 C CA . SER B 1 113 ? 18.844 -16.516 -12.914 1 94.25 113 SER B CA 1
ATOM 3124 C C . SER B 1 113 ? 19.375 -15.086 -13.008 1 94.25 113 SER B C 1
ATOM 3126 O O . SER B 1 113 ? 20.188 -14.773 -13.875 1 94.25 113 SER B O 1
ATOM 3128 N N . ASN B 1 114 ? 18.984 -14.211 -12.125 1 95.12 114 ASN B N 1
ATOM 3129 C CA . ASN B 1 114 ? 19.438 -12.828 -12.125 1 95.12 114 ASN B CA 1
ATOM 3130 C C . ASN B 1 114 ? 20.484 -12.57 -11.047 1 95.12 114 ASN B C 1
ATOM 3132 O O . ASN B 1 114 ? 20.859 -11.43 -10.789 1 95.12 114 ASN B O 1
ATOM 3136 N N . ALA B 1 115 ? 20.938 -13.609 -10.359 1 96.5 115 ALA B N 1
ATOM 3137 C CA . ALA B 1 115 ? 21.984 -13.57 -9.336 1 96.5 115 ALA B CA 1
ATOM 3138 C C . ALA B 1 115 ? 21.656 -12.547 -8.25 1 96.5 115 ALA B C 1
ATOM 3140 O O . ALA B 1 115 ? 22.516 -11.758 -7.863 1 96.5 115 ALA B O 1
ATOM 3141 N N . LEU B 1 116 ? 20.406 -12.547 -7.828 1 97.62 116 LEU B N 1
ATOM 3142 C CA . LEU B 1 116 ? 19.953 -11.586 -6.82 1 97.62 116 LEU B CA 1
ATOM 3143 C C . LEU B 1 116 ? 20.266 -12.086 -5.414 1 97.62 116 LEU B C 1
ATOM 3145 O O . LEU B 1 116 ? 20.422 -13.289 -5.199 1 97.62 116 LEU B O 1
ATOM 3149 N N . ASN B 1 117 ? 20.359 -11.156 -4.438 1 98.5 117 ASN B N 1
ATOM 3150 C CA . ASN B 1 117 ? 20.453 -11.406 -3.002 1 98.5 117 ASN B CA 1
ATOM 3151 C C . ASN B 1 117 ? 19.328 -10.695 -2.242 1 98.5 117 ASN B C 1
ATOM 3153 O O . ASN B 1 117 ? 19.578 -9.68 -1.586 1 98.5 117 ASN B O 1
ATOM 3157 N N . PRO B 1 118 ? 18.172 -11.312 -2.229 1 98.56 118 PRO B N 1
ATOM 3158 C CA . PRO B 1 118 ? 16.969 -10.594 -1.801 1 98.56 118 PRO B CA 1
ATOM 3159 C C . PRO B 1 118 ? 16.797 -10.578 -0.284 1 98.56 118 PRO B C 1
ATOM 3161 O O . PRO B 1 118 ? 17.25 -11.5 0.402 1 98.56 118 PRO B O 1
ATOM 3164 N N . TYR B 1 119 ? 16.188 -9.492 0.248 1 98.75 119 TYR B N 1
ATOM 3165 C CA . TYR B 1 119 ? 15.453 -9.531 1.503 1 98.75 119 TYR B CA 1
ATOM 3166 C C . TYR B 1 119 ? 14.102 -10.211 1.313 1 98.75 119 TYR B C 1
ATOM 3168 O O . TYR B 1 119 ? 13.281 -9.766 0.501 1 98.75 119 TYR B O 1
ATOM 3176 N N . TYR B 1 120 ? 13.859 -11.305 2.029 1 98.5 120 TYR B N 1
ATOM 3177 C CA . TYR B 1 120 ? 12.68 -12.125 1.801 1 98.5 120 TYR B CA 1
ATOM 3178 C C . TYR B 1 120 ? 11.578 -11.789 2.803 1 98.5 120 TYR B C 1
ATOM 3180 O O . TYR B 1 120 ? 11.797 -11.844 4.016 1 98.5 120 TYR B O 1
ATOM 3188 N N . ILE B 1 121 ? 10.445 -11.414 2.268 1 98.31 121 ILE B N 1
ATOM 3189 C CA . ILE B 1 121 ? 9.227 -11.406 3.062 1 98.31 121 ILE B CA 1
ATOM 3190 C C . ILE B 1 121 ? 8.359 -12.609 2.693 1 98.31 121 ILE B C 1
ATOM 3192 O O . ILE B 1 121 ? 7.406 -12.484 1.921 1 98.31 121 ILE B O 1
ATOM 3196 N N . LEU B 1 122 ? 8.703 -13.695 3.264 1 97.38 122 LEU B N 1
ATOM 3197 C CA . LEU B 1 122 ? 8.109 -15.008 3.014 1 97.38 122 LEU B CA 1
ATOM 3198 C C . LEU B 1 122 ? 7.863 -15.75 4.32 1 97.38 122 LEU B C 1
ATOM 3200 O O . LEU B 1 122 ? 8.516 -15.469 5.332 1 97.38 122 LEU B O 1
ATOM 3204 N N . THR B 1 123 ? 6.918 -16.703 4.262 1 95.81 123 THR B N 1
ATOM 3205 C CA . THR B 1 123 ? 6.816 -17.625 5.383 1 95.81 123 THR B CA 1
ATOM 3206 C C . THR B 1 123 ? 8.078 -18.469 5.5 1 95.81 123 THR B C 1
ATOM 3208 O O . THR B 1 123 ? 8.836 -18.609 4.535 1 95.81 123 THR B O 1
ATOM 3211 N N . ASP B 1 124 ? 8.227 -19.094 6.672 1 95.06 124 ASP B N 1
ATOM 3212 C CA . ASP B 1 124 ? 9.352 -20.016 6.848 1 95.06 124 ASP B CA 1
ATOM 3213 C C . ASP B 1 124 ? 9.266 -21.172 5.867 1 95.06 124 ASP B C 1
ATOM 3215 O O . ASP B 1 124 ? 10.289 -21.625 5.348 1 95.06 124 ASP B O 1
ATOM 3219 N N . ASP B 1 125 ? 8.062 -21.641 5.664 1 94.25 125 ASP B N 1
ATOM 3220 C CA . ASP B 1 125 ? 7.871 -22.75 4.742 1 94.25 125 ASP B CA 1
ATOM 3221 C C . ASP B 1 125 ? 8.219 -22.344 3.309 1 94.25 125 ASP B C 1
ATOM 3223 O O . ASP B 1 125 ? 8.953 -23.062 2.617 1 94.25 125 ASP B O 1
ATOM 3227 N N . ALA B 1 126 ? 7.73 -21.234 2.822 1 93.88 126 ALA B N 1
ATOM 3228 C CA . ALA B 1 126 ? 8 -20.766 1.47 1 93.88 126 ALA B CA 1
ATOM 3229 C C . ALA B 1 126 ? 9.492 -20.5 1.265 1 93.88 126 ALA B C 1
ATOM 3231 O O . ALA B 1 126 ? 10.016 -20.719 0.169 1 93.88 126 ALA B O 1
ATOM 3232 N N . ARG B 1 127 ? 10.18 -20.078 2.332 1 95.38 127 ARG B N 1
ATOM 3233 C CA . ARG B 1 127 ? 11.602 -19.75 2.268 1 95.38 127 ARG B CA 1
ATOM 3234 C C . ARG B 1 127 ? 12.43 -20.969 1.867 1 95.38 127 ARG B C 1
ATOM 3236 O O . ARG B 1 127 ? 13.492 -20.828 1.259 1 95.38 127 ARG B O 1
ATOM 3243 N N . LYS B 1 128 ? 11.93 -22.109 2.084 1 93.56 128 LYS B N 1
ATOM 3244 C CA . LYS B 1 128 ? 12.648 -23.344 1.786 1 93.56 128 LYS B CA 1
ATOM 3245 C C . LYS B 1 128 ? 12.875 -23.5 0.285 1 93.56 128 LYS B C 1
ATOM 3247 O O . LYS B 1 128 ? 13.789 -24.203 -0.14 1 93.56 128 LYS B O 1
ATOM 3252 N N . ASP B 1 129 ? 12.094 -22.875 -0.544 1 94 129 ASP B N 1
ATOM 3253 C CA . ASP B 1 129 ? 12.164 -23.016 -1.996 1 94 129 ASP B CA 1
ATOM 3254 C C . ASP B 1 129 ? 13.172 -22.031 -2.592 1 94 129 ASP B C 1
ATOM 3256 O O . ASP B 1 129 ? 13.406 -22.031 -3.803 1 94 129 ASP B O 1
ATOM 3260 N N . PHE B 1 130 ? 13.836 -21.234 -1.745 1 96.56 130 PHE B N 1
ATOM 3261 C CA . PHE B 1 130 ? 14.664 -20.141 -2.262 1 96.56 130 PHE B CA 1
ATOM 3262 C C . PHE B 1 130 ? 16.125 -20.344 -1.871 1 96.56 130 PHE B C 1
ATOM 3264 O O . PHE B 1 130 ? 16.422 -21 -0.864 1 96.56 130 PHE B O 1
ATOM 3271 N N . PRO B 1 131 ? 17 -19.766 -2.666 1 96.38 131 PRO B N 1
ATOM 3272 C CA . PRO B 1 131 ? 18.406 -19.812 -2.279 1 96.38 131 PRO B CA 1
ATOM 3273 C C . PRO B 1 131 ? 18.688 -19.094 -0.966 1 96.38 131 PRO B C 1
ATOM 3275 O O . PRO B 1 131 ? 18.016 -18.109 -0.647 1 96.38 131 PRO B O 1
ATOM 3278 N N . VAL B 1 132 ? 19.734 -19.594 -0.257 1 96.06 132 VAL B N 1
ATOM 3279 C CA . VAL B 1 132 ? 20.188 -18.938 0.958 1 96.06 132 VAL B CA 1
ATOM 3280 C C . VAL B 1 132 ? 20.859 -17.609 0.602 1 96.06 132 VAL B C 1
ATOM 3282 O O . VAL B 1 132 ? 21.438 -17.469 -0.473 1 96.06 132 VAL B O 1
ATOM 3285 N N . ASN B 1 133 ? 20.734 -16.703 1.524 1 97.31 133 ASN B N 1
ATOM 3286 C CA . ASN B 1 133 ? 21.344 -15.391 1.301 1 97.31 133 ASN B CA 1
ATOM 3287 C C . ASN B 1 133 ? 22.859 -15.469 1.343 1 97.31 133 ASN B C 1
ATOM 3289 O O . ASN B 1 133 ? 23.422 -16.266 2.09 1 97.31 133 ASN B O 1
ATOM 3293 N N . ASP B 1 134 ? 23.469 -14.695 0.434 1 97.06 134 ASP B N 1
ATOM 3294 C CA . ASP B 1 134 ? 24.891 -14.43 0.531 1 97.06 134 ASP B CA 1
ATOM 3295 C C . ASP B 1 134 ? 25.188 -13.352 1.567 1 97.06 134 ASP B C 1
ATOM 3297 O O . ASP B 1 134 ? 25.031 -12.156 1.29 1 97.06 134 ASP B O 1
ATOM 3301 N N . ASN B 1 135 ? 25.703 -13.664 2.67 1 95.69 135 ASN B N 1
ATOM 3302 C CA . ASN B 1 135 ? 25.906 -12.742 3.785 1 95.69 135 ASN B CA 1
ATOM 3303 C C . ASN B 1 135 ? 27.047 -11.758 3.506 1 95.69 135 ASN B C 1
ATOM 3305 O O . ASN B 1 135 ? 27.188 -10.758 4.207 1 95.69 135 ASN B O 1
ATOM 3309 N N . ALA B 1 136 ? 27.797 -11.984 2.49 1 95.56 136 ALA B N 1
ATOM 3310 C CA . ALA B 1 136 ? 28.922 -11.109 2.131 1 95.56 136 ALA B CA 1
ATOM 3311 C C . ALA B 1 136 ? 28.438 -9.945 1.263 1 95.56 136 ALA B C 1
ATOM 3313 O O . ALA B 1 136 ? 29.203 -9.008 1.012 1 95.56 136 ALA B O 1
ATOM 3314 N N . ARG B 1 137 ? 27.25 -10.062 0.811 1 95.06 137 ARG B N 1
ATOM 3315 C CA . ARG B 1 137 ? 26.672 -9.047 -0.069 1 95.06 137 ARG B CA 1
ATOM 3316 C C . ARG B 1 137 ? 25.516 -8.328 0.604 1 95.06 137 ARG B C 1
ATOM 3318 O O . ARG B 1 137 ? 24.781 -8.922 1.397 1 95.06 137 ARG B O 1
ATOM 3325 N N . ASP B 1 138 ? 25.328 -7.027 0.257 1 96.19 138 ASP B N 1
ATOM 3326 C CA . ASP B 1 138 ? 24.125 -6.312 0.657 1 96.19 138 ASP B CA 1
ATOM 3327 C C . ASP B 1 138 ? 22.891 -6.848 -0.084 1 96.19 138 ASP B C 1
ATOM 3329 O O . ASP B 1 138 ? 23.016 -7.438 -1.157 1 96.19 138 ASP B O 1
ATOM 3333 N N . TYR B 1 139 ? 21.797 -6.66 0.562 1 98.12 139 TYR B N 1
ATOM 3334 C CA . TYR B 1 139 ? 20.562 -6.949 -0.161 1 98.12 139 TYR B CA 1
ATOM 3335 C C . TYR B 1 139 ? 20.422 -6.047 -1.381 1 98.12 139 TYR B C 1
ATOM 3337 O O . TYR B 1 139 ? 20.734 -4.855 -1.319 1 98.12 139 TYR B O 1
ATOM 3345 N N . ASP B 1 140 ? 19.969 -6.637 -2.486 1 98 140 ASP B N 1
ATOM 3346 C CA . ASP B 1 140 ? 19.812 -5.863 -3.717 1 98 140 ASP B CA 1
ATOM 3347 C C . ASP B 1 140 ? 18.391 -5.992 -4.27 1 98 140 ASP B C 1
ATOM 3349 O O . ASP B 1 140 ? 18.125 -5.566 -5.395 1 98 140 ASP B O 1
ATOM 3353 N N . SER B 1 141 ? 17.5 -6.594 -3.535 1 98.62 141 SER B N 1
ATOM 3354 C CA . SER B 1 141 ? 16.125 -6.832 -3.947 1 98.62 141 SER B CA 1
ATOM 3355 C C . SER B 1 141 ? 15.258 -7.238 -2.76 1 98.62 141 SER B C 1
ATOM 3357 O O . SER B 1 141 ? 15.773 -7.508 -1.672 1 98.62 141 SER B O 1
ATOM 3359 N N . VAL B 1 142 ? 13.992 -7.152 -3.002 1 98.81 142 VAL B N 1
ATOM 3360 C CA . VAL B 1 142 ? 12.984 -7.605 -2.047 1 98.81 142 VAL B CA 1
ATOM 3361 C C . VAL B 1 142 ? 12.023 -8.57 -2.73 1 98.81 142 VAL B C 1
ATOM 3363 O O . VAL B 1 142 ? 11.523 -8.297 -3.82 1 98.81 142 VAL B O 1
ATOM 3366 N N . VAL B 1 143 ? 11.828 -9.727 -2.158 1 98.5 143 VAL B N 1
ATOM 3367 C CA . VAL B 1 143 ? 10.852 -10.703 -2.637 1 98.5 143 VAL B CA 1
ATOM 3368 C C . VAL B 1 143 ? 9.68 -10.781 -1.66 1 98.5 143 VAL B C 1
ATOM 3370 O O . VAL B 1 143 ? 9.875 -11.016 -0.465 1 98.5 143 VAL B O 1
ATOM 3373 N N . VAL B 1 144 ? 8.508 -10.594 -2.176 1 98.44 144 VAL B N 1
ATOM 3374 C CA . VAL B 1 144 ? 7.336 -10.547 -1.31 1 98.44 144 VAL B CA 1
ATOM 3375 C C . VAL B 1 144 ? 6.355 -11.641 -1.71 1 98.44 144 VAL B C 1
ATOM 3377 O O . VAL B 1 144 ? 5.922 -11.711 -2.863 1 98.44 144 VAL B O 1
ATOM 3380 N N . GLY B 1 145 ? 6.031 -12.539 -0.824 1 97 145 GLY B N 1
ATOM 3381 C CA . GLY B 1 145 ? 4.934 -13.492 -0.913 1 97 145 GLY B CA 1
ATOM 3382 C C . GLY B 1 145 ? 3.846 -13.242 0.113 1 97 145 GLY B C 1
ATOM 3383 O O . GLY B 1 145 ? 3.766 -12.156 0.693 1 97 145 GLY B O 1
ATOM 3384 N N . LEU B 1 146 ? 2.953 -14.18 0.238 1 95.81 146 LEU B N 1
ATOM 3385 C CA . LEU B 1 146 ? 1.963 -14.078 1.305 1 95.81 146 LEU B CA 1
ATOM 3386 C C . LEU B 1 146 ? 2.545 -14.562 2.631 1 95.81 146 LEU B C 1
ATOM 3388 O O . LEU B 1 146 ? 2.742 -15.758 2.828 1 95.81 146 LEU B O 1
ATOM 3392 N N . ALA B 1 147 ? 2.787 -13.656 3.486 1 96.81 147 ALA B N 1
ATOM 3393 C CA . ALA B 1 147 ? 3.418 -13.953 4.77 1 96.81 147 ALA B CA 1
ATOM 3394 C C . ALA B 1 147 ? 2.844 -13.078 5.879 1 96.81 147 ALA B C 1
ATOM 3396 O O . ALA B 1 147 ? 3.527 -12.188 6.391 1 96.81 147 ALA B O 1
ATOM 3397 N N . PRO B 1 148 ? 1.632 -13.367 6.34 1 96.31 148 PRO B N 1
ATOM 3398 C CA . PRO B 1 148 ? 0.988 -12.539 7.363 1 96.31 148 PRO B CA 1
ATOM 3399 C C . PRO B 1 148 ? 1.89 -12.289 8.57 1 96.31 148 PRO B C 1
ATOM 3401 O O . PRO B 1 148 ? 1.935 -11.164 9.086 1 96.31 148 PRO B O 1
ATOM 3404 N N . GLU B 1 149 ? 2.646 -13.258 9 1 96.12 149 GLU B N 1
ATOM 3405 C CA . GLU B 1 149 ? 3.48 -13.141 10.195 1 96.12 149 GLU B CA 1
ATOM 3406 C C . GLU B 1 149 ? 4.66 -12.203 9.953 1 96.12 149 GLU B C 1
ATOM 3408 O O . GLU B 1 149 ? 5.336 -11.789 10.891 1 96.12 149 GLU B O 1
ATOM 3413 N N . ARG B 1 150 ? 4.875 -11.812 8.672 1 96.94 150 ARG B N 1
ATOM 3414 C CA . ARG B 1 150 ? 5.996 -10.938 8.336 1 96.94 150 ARG B CA 1
ATOM 3415 C C . ARG B 1 150 ? 5.504 -9.594 7.812 1 96.94 150 ARG B C 1
ATOM 3417 O O . ARG B 1 150 ? 6.309 -8.75 7.406 1 96.94 150 ARG B O 1
ATOM 3424 N N . PHE B 1 151 ? 4.238 -9.438 7.754 1 98 151 PHE B N 1
ATOM 3425 C CA . PHE B 1 151 ? 3.672 -8.148 7.371 1 98 151 PHE B CA 1
ATOM 3426 C C . PHE B 1 151 ? 3.5 -7.25 8.586 1 98 151 PHE B C 1
ATOM 3428 O O . PHE B 1 151 ? 2.375 -6.984 9.016 1 98 151 PHE B O 1
ATOM 3435 N N . SER B 1 152 ? 4.598 -6.781 9.078 1 98.06 152 SER B N 1
ATOM 3436 C CA . SER B 1 152 ? 4.684 -5.82 10.172 1 98.06 152 SER B CA 1
ATOM 3437 C C . SER B 1 152 ? 5.543 -4.617 9.781 1 98.06 152 SER B C 1
ATOM 3439 O O . SER B 1 152 ? 6.27 -4.664 8.789 1 98.06 152 SER B O 1
ATOM 3441 N N . TYR B 1 153 ? 5.41 -3.59 10.609 1 98.38 153 TYR B N 1
ATOM 3442 C CA . TYR B 1 153 ? 6.152 -2.373 10.312 1 98.38 153 TYR B CA 1
ATOM 3443 C C . TYR B 1 153 ? 7.648 -2.656 10.211 1 98.38 153 TYR B C 1
ATOM 3445 O O . TYR B 1 153 ? 8.328 -2.129 9.336 1 98.38 153 TYR B O 1
ATOM 3453 N N . GLU B 1 154 ? 8.172 -3.441 11.102 1 97.69 154 GLU B N 1
ATOM 3454 C CA . GLU B 1 154 ? 9.602 -3.738 11.156 1 97.69 154 GLU B CA 1
ATOM 3455 C C . GLU B 1 154 ? 10.086 -4.336 9.836 1 97.69 154 GLU B C 1
ATOM 3457 O O . GLU B 1 154 ? 11.039 -3.84 9.234 1 97.69 154 GLU B O 1
ATOM 3462 N N . TYR B 1 155 ? 9.438 -5.34 9.352 1 98.44 155 TYR B N 1
ATOM 3463 C CA . TYR B 1 155 ? 9.836 -6.012 8.117 1 98.44 155 TYR B CA 1
ATOM 3464 C C . TYR B 1 155 ? 9.609 -5.121 6.906 1 98.44 155 TYR B C 1
ATOM 3466 O O . TYR B 1 155 ? 10.469 -5.027 6.027 1 98.44 155 TYR B O 1
ATOM 3474 N N . LEU B 1 156 ? 8.477 -4.465 6.883 1 98.75 156 LEU B N 1
ATOM 3475 C CA . LEU B 1 156 ? 8.141 -3.613 5.746 1 98.75 156 LEU B CA 1
ATOM 3476 C C . LEU B 1 156 ? 9.062 -2.398 5.688 1 98.75 156 LEU B C 1
ATOM 3478 O O . LEU B 1 156 ? 9.43 -1.945 4.602 1 98.75 156 LEU B O 1
ATOM 3482 N N . ASN B 1 157 ? 9.406 -1.866 6.871 1 98.5 157 ASN B N 1
ATOM 3483 C CA . ASN B 1 157 ? 10.328 -0.741 6.902 1 98.5 157 ASN B CA 1
ATOM 3484 C C . ASN B 1 157 ? 11.719 -1.143 6.398 1 98.5 157 ASN B C 1
ATOM 3486 O O . ASN B 1 157 ? 12.383 -0.359 5.723 1 98.5 157 ASN B O 1
ATOM 3490 N N . GLU B 1 158 ? 12.219 -2.328 6.742 1 98.12 158 GLU B N 1
ATOM 3491 C CA . GLU B 1 158 ? 13.484 -2.822 6.215 1 98.12 158 GLU B CA 1
ATOM 3492 C C . GLU B 1 158 ? 13.438 -2.971 4.699 1 98.12 158 GLU B C 1
ATOM 3494 O O . GLU B 1 158 ? 14.359 -2.553 3.996 1 98.12 158 GLU B O 1
ATOM 3499 N N . ALA B 1 159 ? 12.352 -3.525 4.215 1 98.75 159 ALA B N 1
ATOM 3500 C CA . ALA B 1 159 ? 12.164 -3.645 2.771 1 98.75 159 ALA B CA 1
ATOM 3501 C C . ALA B 1 159 ? 12.203 -2.275 2.098 1 98.75 159 ALA B C 1
ATOM 3503 O O . ALA B 1 159 ? 12.875 -2.098 1.078 1 98.75 159 ALA B O 1
ATOM 3504 N N . PHE B 1 160 ? 11.539 -1.354 2.678 1 98.62 160 PHE B N 1
ATOM 3505 C CA . PHE B 1 160 ? 11.492 0.017 2.182 1 98.62 160 PHE B CA 1
ATOM 3506 C C . PHE B 1 160 ? 12.891 0.616 2.105 1 98.62 160 PHE B C 1
ATOM 3508 O O . PHE B 1 160 ? 13.266 1.199 1.087 1 98.62 160 PHE B O 1
ATOM 3515 N N . ARG B 1 161 ? 13.641 0.504 3.135 1 97.5 161 ARG B N 1
ATOM 3516 C CA . ARG B 1 161 ? 14.977 1.091 3.182 1 97.5 161 ARG B CA 1
ATOM 3517 C C . ARG B 1 161 ? 15.875 0.492 2.105 1 97.5 161 ARG B C 1
ATOM 3519 O O . ARG B 1 161 ? 16.641 1.211 1.457 1 97.5 161 ARG B O 1
ATOM 3526 N N . ILE B 1 162 ? 15.805 -0.803 1.931 1 98 162 ILE B N 1
ATOM 3527 C CA . ILE B 1 162 ? 16.609 -1.485 0.916 1 98 162 ILE B CA 1
ATOM 3528 C C . ILE B 1 162 ? 16.266 -0.932 -0.466 1 98 162 ILE B C 1
ATOM 3530 O O . ILE B 1 162 ? 17.156 -0.584 -1.239 1 98 162 ILE B O 1
ATOM 3534 N N . LEU B 1 163 ? 15.008 -0.824 -0.752 1 98.31 163 LEU B N 1
ATOM 3535 C CA . LEU B 1 163 ? 14.555 -0.341 -2.053 1 98.31 163 LEU B CA 1
ATOM 3536 C C . LEU B 1 163 ? 14.906 1.131 -2.24 1 98.31 163 LEU B C 1
ATOM 3538 O O . LEU B 1 163 ? 15.383 1.527 -3.303 1 98.31 163 LEU B O 1
ATOM 3542 N N . HIS B 1 164 ? 14.641 1.874 -1.197 1 95.81 164 HIS B N 1
ATOM 3543 C CA . HIS B 1 164 ? 14.867 3.312 -1.266 1 95.81 164 HIS B CA 1
ATOM 3544 C C . HIS B 1 164 ? 16.344 3.629 -1.411 1 95.81 164 HIS B C 1
ATOM 3546 O O . HIS B 1 164 ? 16.734 4.473 -2.223 1 95.81 164 HIS B O 1
ATOM 3552 N N . ASN B 1 165 ? 17.156 3.037 -0.629 1 92.88 165 ASN B N 1
ATOM 3553 C CA . ASN B 1 165 ? 18.594 3.322 -0.579 1 92.88 165 ASN B CA 1
ATOM 3554 C C . ASN B 1 165 ? 19.297 2.889 -1.861 1 92.88 165 ASN B C 1
ATOM 3556 O O . ASN B 1 165 ? 20.406 3.34 -2.148 1 92.88 165 ASN B O 1
ATOM 3560 N N . SER B 1 166 ? 18.703 2.061 -2.629 1 93.44 166 SER B N 1
ATOM 3561 C CA . SER B 1 166 ? 19.312 1.557 -3.857 1 93.44 166 SER B CA 1
ATOM 3562 C C . SER B 1 166 ? 19.188 2.57 -4.988 1 93.44 166 SER B C 1
ATOM 3564 O O . SER B 1 166 ? 19.844 2.436 -6.023 1 93.44 166 SER B O 1
ATOM 3566 N N . LYS B 1 167 ? 18.391 3.613 -4.789 1 88.56 167 LYS B N 1
ATOM 3567 C CA . LYS B 1 167 ? 18.172 4.656 -5.785 1 88.56 167 LYS B CA 1
ATOM 3568 C C . LYS B 1 167 ? 17.75 4.059 -7.121 1 88.56 167 LYS B C 1
ATOM 3570 O O . LYS B 1 167 ? 18.297 4.406 -8.172 1 88.56 167 LYS B O 1
ATOM 3575 N N . GLY B 1 168 ? 16.891 3.023 -7.043 1 87.31 168 GLY B N 1
ATOM 3576 C CA . GLY B 1 168 ? 16.281 2.447 -8.227 1 87.31 168 GLY B CA 1
ATOM 3577 C C . GLY B 1 168 ? 16.984 1.194 -8.711 1 87.31 168 GLY B C 1
ATOM 3578 O O . GLY B 1 168 ? 16.5 0.515 -9.625 1 87.31 168 GLY B O 1
ATOM 3579 N N . ALA B 1 169 ? 18.078 0.812 -8.133 1 92.44 169 ALA B N 1
ATOM 3580 C CA . ALA B 1 169 ? 18.844 -0.344 -8.586 1 92.44 169 ALA B CA 1
ATOM 3581 C C . ALA B 1 169 ? 18.25 -1.644 -8.047 1 92.44 169 ALA B C 1
ATOM 3583 O O . ALA B 1 169 ? 18.328 -2.686 -8.703 1 92.44 169 ALA B O 1
ATOM 3584 N N . ALA B 1 170 ? 17.656 -1.549 -6.875 1 95.94 170 ALA B N 1
ATOM 3585 C CA . ALA B 1 170 ? 17.094 -2.756 -6.273 1 95.94 170 ALA B CA 1
ATOM 3586 C C . ALA B 1 170 ? 15.789 -3.146 -6.949 1 95.94 170 ALA B C 1
ATOM 3588 O O . ALA B 1 170 ? 15.039 -2.283 -7.414 1 95.94 170 ALA B O 1
ATOM 3589 N N . ARG B 1 171 ? 15.484 -4.441 -6.961 1 96.81 171 ARG B N 1
ATOM 3590 C CA . ARG B 1 171 ? 14.266 -4.965 -7.574 1 96.81 171 ARG B CA 1
ATOM 3591 C C . ARG B 1 171 ? 13.25 -5.359 -6.508 1 96.81 171 ARG B C 1
ATOM 3593 O O . ARG B 1 171 ? 13.609 -5.891 -5.457 1 96.81 171 ARG B O 1
ATOM 3600 N N . LEU B 1 172 ? 12.047 -5.004 -6.785 1 98.5 172 LEU B N 1
ATOM 3601 C CA . LEU B 1 172 ? 10.914 -5.5 -6.012 1 98.5 172 LEU B CA 1
ATOM 3602 C C . LEU B 1 172 ? 10.203 -6.629 -6.75 1 98.5 172 LEU B C 1
ATOM 3604 O O . LEU B 1 172 ? 9.625 -6.414 -7.82 1 98.5 172 LEU B O 1
ATOM 3608 N N . VAL B 1 173 ? 10.312 -7.836 -6.191 1 97.75 173 VAL B N 1
ATOM 3609 C CA . VAL B 1 173 ? 9.75 -9.023 -6.812 1 97.75 173 VAL B CA 1
ATOM 3610 C C . VAL B 1 173 ? 8.508 -9.477 -6.043 1 97.75 173 VAL B C 1
ATOM 3612 O O . VAL B 1 173 ? 8.602 -9.852 -4.875 1 97.75 173 VAL B O 1
ATOM 3615 N N . ALA B 1 174 ? 7.395 -9.391 -6.668 1 97.5 174 ALA B N 1
ATOM 3616 C CA . ALA B 1 174 ? 6.148 -9.898 -6.098 1 97.5 174 ALA B CA 1
ATOM 3617 C C . ALA B 1 174 ? 5.828 -11.289 -6.633 1 97.5 174 ALA B C 1
ATOM 3619 O O . ALA B 1 174 ? 5.641 -11.477 -7.84 1 97.5 174 ALA B O 1
ATOM 3620 N N . ILE B 1 175 ? 5.715 -12.172 -5.695 1 96.06 175 ILE B N 1
ATOM 3621 C CA . ILE B 1 175 ? 5.352 -13.516 -6.137 1 96.06 175 ILE B CA 1
ATOM 3622 C C . ILE B 1 175 ? 3.941 -13.508 -6.723 1 96.06 175 ILE B C 1
ATOM 3624 O O . ILE B 1 175 ? 3.684 -14.141 -7.75 1 96.06 175 ILE B O 1
ATOM 3628 N N . HIS B 1 176 ? 3.104 -12.844 -6.129 1 92.69 176 HIS B N 1
ATOM 3629 C CA . HIS B 1 176 ? 1.773 -12.484 -6.613 1 92.69 176 HIS B CA 1
ATOM 3630 C C . HIS B 1 176 ? 1.274 -11.203 -5.961 1 92.69 176 HIS B C 1
ATOM 3632 O O . HIS B 1 176 ? 1.753 -10.82 -4.891 1 92.69 176 HIS B O 1
ATOM 3638 N N . GLU B 1 177 ? 0.293 -10.531 -6.703 1 93.88 177 GLU B N 1
ATOM 3639 C CA . GLU B 1 177 ? -0.194 -9.25 -6.207 1 93.88 177 GLU B CA 1
ATOM 3640 C C . GLU B 1 177 ? -1.687 -9.312 -5.891 1 93.88 177 GLU B C 1
ATOM 3642 O O . GLU B 1 177 ? -2.402 -8.32 -6.055 1 93.88 177 GLU B O 1
ATOM 3647 N N . GLY B 1 178 ? -2.1 -10.461 -5.484 1 91.12 178 GLY B N 1
ATOM 3648 C CA . GLY B 1 178 ? -3.508 -10.625 -5.16 1 91.12 178 GLY B CA 1
ATOM 3649 C C . GLY B 1 178 ? -3.994 -9.648 -4.102 1 91.12 178 GLY B C 1
ATOM 3650 O O . GLY B 1 178 ? -3.285 -9.375 -3.135 1 91.12 178 GLY B O 1
ATOM 3651 N N . LYS B 1 179 ? -5.207 -9.141 -4.242 1 94.19 179 LYS B N 1
ATOM 3652 C CA . LYS B 1 179 ? -5.797 -8.164 -3.332 1 94.19 179 LYS B CA 1
ATOM 3653 C C . LYS B 1 179 ? -6.207 -8.812 -2.014 1 94.19 179 LYS B C 1
ATOM 3655 O O . LYS B 1 179 ? -6.008 -8.234 -0.943 1 94.19 179 LYS B O 1
ATOM 3660 N N . PHE B 1 180 ? -6.832 -9.914 -2.08 1 92.5 180 PHE B N 1
ATOM 3661 C CA . PHE B 1 180 ? -7.305 -10.672 -0.924 1 92.5 180 PHE B CA 1
ATOM 3662 C C . PHE B 1 180 ? -7.426 -12.156 -1.256 1 92.5 180 PHE B C 1
ATOM 3664 O O . PHE B 1 180 ? -7.246 -12.555 -2.408 1 92.5 180 PHE B O 1
ATOM 3671 N N . TYR B 1 181 ? -7.562 -13.008 -0.277 1 86.06 181 TYR B N 1
ATOM 3672 C CA . TYR B 1 181 ? -7.77 -14.445 -0.417 1 86.06 181 TYR B CA 1
ATOM 3673 C C . TYR B 1 181 ? -8.789 -14.953 0.599 1 86.06 181 TYR B C 1
ATOM 3675 O O . TYR B 1 181 ? -9.023 -14.305 1.621 1 86.06 181 TYR B O 1
ATOM 3683 N N . LYS B 1 182 ? -9.445 -15.914 0.251 1 81.94 182 LYS B N 1
ATOM 3684 C CA . LYS B 1 182 ? -10.484 -16.484 1.105 1 81.94 182 LYS B CA 1
ATOM 3685 C C . LYS B 1 182 ? -9.891 -17.391 2.174 1 81.94 182 LYS B C 1
ATOM 3687 O O . LYS B 1 182 ? -8.977 -18.172 1.892 1 81.94 182 LYS B O 1
ATOM 3692 N N . THR B 1 183 ? -10.344 -17.234 3.412 1 83.06 183 THR B N 1
ATOM 3693 C CA . THR B 1 183 ? -10.016 -18.109 4.531 1 83.06 183 THR B CA 1
ATOM 3694 C C . THR B 1 183 ? -11.289 -18.641 5.191 1 83.06 183 THR B C 1
ATOM 3696 O O . THR B 1 183 ? -12.398 -18.312 4.762 1 83.06 183 THR B O 1
ATOM 3699 N N . ASN B 1 184 ? -11.078 -19.531 6.145 1 81.06 184 ASN B N 1
ATOM 3700 C CA . ASN B 1 184 ? -12.219 -20.062 6.895 1 81.06 184 ASN B CA 1
ATOM 3701 C C . ASN B 1 184 ? -12.906 -18.969 7.711 1 81.06 184 ASN B C 1
ATOM 3703 O O . ASN B 1 184 ? -14.055 -19.141 8.133 1 81.06 184 ASN B O 1
ATOM 3707 N N . GLN B 1 185 ? -12.297 -17.859 7.855 1 86.19 185 GLN B N 1
ATOM 3708 C CA . GLN B 1 185 ? -12.844 -16.75 8.633 1 86.19 185 GLN B CA 1
ATOM 3709 C C . GLN B 1 185 ? -13.359 -15.641 7.723 1 86.19 185 GLN B C 1
ATOM 3711 O O . GLN B 1 185 ? -13.75 -14.57 8.195 1 86.19 185 GLN B O 1
ATOM 3716 N N . GLY B 1 186 ? -13.391 -15.961 6.465 1 86.62 186 GLY B N 1
ATOM 3717 C CA . GLY B 1 186 ? -13.781 -14.953 5.492 1 86.62 186 GLY B CA 1
ATOM 3718 C C . GLY B 1 186 ? -12.641 -14.508 4.598 1 86.62 186 GLY B C 1
ATOM 3719 O O . GLY B 1 186 ? -11.727 -15.281 4.32 1 86.62 186 GLY B O 1
ATOM 3720 N N . ILE B 1 187 ? -12.719 -13.289 4.148 1 91.88 187 ILE B N 1
ATOM 3721 C CA . ILE B 1 187 ? -11.688 -12.797 3.24 1 91.88 187 ILE B CA 1
ATOM 3722 C C . ILE B 1 187 ? -10.578 -12.125 4.035 1 91.88 187 ILE B C 1
ATOM 3724 O O . ILE B 1 187 ? -10.836 -11.469 5.051 1 91.88 187 ILE B O 1
ATOM 3728 N N . SER B 1 188 ? -9.367 -12.328 3.576 1 95.06 188 SER B N 1
ATOM 3729 C CA . SER B 1 188 ? -8.195 -11.758 4.23 1 95.06 188 SER B CA 1
ATOM 3730 C C . SER B 1 188 ? -7.316 -11.008 3.234 1 95.06 188 SER B C 1
ATOM 3732 O O . SER B 1 188 ? -7.328 -11.312 2.039 1 95.06 188 SER B O 1
ATOM 3734 N N . LEU B 1 189 ? -6.613 -10.148 3.781 1 96.44 189 LEU B N 1
ATOM 3735 C CA . LEU B 1 189 ? -5.742 -9.258 3.02 1 96.44 189 LEU B CA 1
ATOM 3736 C C . LEU B 1 189 ? -4.66 -10.055 2.293 1 96.44 189 LEU B C 1
ATOM 3738 O O . LEU B 1 189 ? -4.039 -10.938 2.879 1 96.44 189 LEU B O 1
ATOM 3742 N N . GLY B 1 190 ? -4.473 -9.773 1.012 1 96 190 GLY B N 1
ATOM 3743 C CA . GLY B 1 190 ? -3.436 -10.414 0.221 1 96 190 GLY B CA 1
ATOM 3744 C C . GLY B 1 190 ? -2.131 -9.641 0.208 1 96 190 GLY B C 1
ATOM 3745 O O . GLY B 1 190 ? -2.047 -8.547 0.768 1 96 190 GLY B O 1
ATOM 3746 N N . PRO B 1 191 ? -1.14 -10.242 -0.474 1 96.62 191 PRO B N 1
ATOM 3747 C CA . PRO B 1 191 ? 0.177 -9.602 -0.483 1 96.62 191 PRO B CA 1
ATOM 3748 C C . PRO B 1 191 ? 0.203 -8.312 -1.308 1 96.62 191 PRO B C 1
ATOM 3750 O O . PRO B 1 191 ? 1.11 -7.496 -1.15 1 96.62 191 PRO B O 1
ATOM 3753 N N . GLY B 1 192 ? -0.753 -8.133 -2.23 1 97.25 192 GLY B N 1
ATOM 3754 C CA . GLY B 1 192 ? -0.791 -6.957 -3.082 1 97.25 192 GLY B CA 1
ATOM 3755 C C . GLY B 1 192 ? -0.796 -5.656 -2.303 1 97.25 192 GLY B C 1
ATOM 3756 O O . GLY B 1 192 ? -0.226 -4.656 -2.748 1 97.25 192 GLY B O 1
ATOM 3757 N N . CYS B 1 193 ? -1.472 -5.629 -1.193 1 98.56 193 CYS B N 1
ATOM 3758 C CA . CYS B 1 193 ? -1.52 -4.461 -0.318 1 98.56 193 CYS B CA 1
ATOM 3759 C C . CYS B 1 193 ? -0.116 -3.959 -0.001 1 98.56 193 CYS B C 1
ATOM 3761 O O . CYS B 1 193 ? 0.169 -2.77 -0.142 1 98.56 193 CYS B O 1
ATOM 3763 N N . PHE B 1 194 ? 0.73 -4.832 0.31 1 98.75 194 PHE B N 1
ATOM 3764 C CA . PHE B 1 194 ? 2.061 -4.488 0.796 1 98.75 194 PHE B CA 1
ATOM 3765 C C . PHE B 1 194 ? 3.002 -4.191 -0.365 1 98.75 194 PHE B C 1
ATOM 3767 O O . PHE B 1 194 ? 3.832 -3.283 -0.281 1 98.75 194 PHE B O 1
ATOM 3774 N N . VAL B 1 195 ? 2.812 -4.902 -1.464 1 98.56 195 VAL B N 1
ATOM 3775 C CA . VAL B 1 195 ? 3.604 -4.652 -2.666 1 98.56 195 VAL B CA 1
ATOM 3776 C C . VAL B 1 195 ? 3.318 -3.248 -3.191 1 98.56 195 VAL B C 1
ATOM 3778 O O . VAL B 1 195 ? 4.246 -2.477 -3.449 1 98.56 195 VAL B O 1
ATOM 3781 N N . LYS B 1 196 ? 2.053 -2.928 -3.275 1 98.69 196 LYS B N 1
ATOM 3782 C CA . LYS B 1 196 ? 1.672 -1.626 -3.818 1 98.69 196 LYS B CA 1
ATOM 3783 C C . LYS B 1 196 ? 2.061 -0.499 -2.865 1 98.69 196 LYS B C 1
ATOM 3785 O O . LYS B 1 196 ? 2.408 0.599 -3.303 1 98.69 196 LYS B O 1
ATOM 3790 N N . GLY B 1 197 ? 1.903 -0.807 -1.592 1 98.75 197 GLY B N 1
ATOM 3791 C CA . GLY B 1 197 ? 2.402 0.155 -0.622 1 98.75 197 GLY B CA 1
ATOM 3792 C C . GLY B 1 197 ? 3.877 0.466 -0.793 1 98.75 197 GLY B C 1
ATOM 3793 O O . GLY B 1 197 ? 4.277 1.632 -0.786 1 98.75 197 GLY B O 1
ATOM 3794 N N . LEU B 1 198 ? 4.691 -0.55 -0.967 1 98.81 198 LEU B N 1
ATOM 3795 C CA . LEU B 1 198 ? 6.125 -0.372 -1.161 1 98.81 198 LEU B CA 1
ATOM 3796 C C . LEU B 1 198 ? 6.41 0.367 -2.465 1 98.81 198 LEU B C 1
ATOM 3798 O O . LEU B 1 198 ? 7.293 1.228 -2.516 1 98.81 198 LEU B O 1
ATOM 3802 N N . GLU B 1 199 ? 5.656 0.022 -3.541 1 98.62 199 GLU B N 1
ATOM 3803 C CA . GLU B 1 199 ? 5.801 0.756 -4.793 1 98.62 199 GLU B CA 1
ATOM 3804 C C . GLU B 1 199 ? 5.578 2.252 -4.586 1 98.62 199 GLU B C 1
ATOM 3806 O O . GLU B 1 199 ? 6.352 3.074 -5.082 1 98.62 199 GLU B O 1
ATOM 3811 N N . TYR B 1 200 ? 4.555 2.521 -3.885 1 98.19 200 TYR B N 1
ATOM 3812 C CA . TYR B 1 200 ? 4.199 3.914 -3.641 1 98.19 200 TYR B CA 1
ATOM 3813 C C . TYR B 1 200 ? 5.32 4.645 -2.91 1 98.19 200 TYR B C 1
ATOM 3815 O O . TYR B 1 200 ? 5.734 5.73 -3.32 1 98.19 200 TYR B O 1
ATOM 3823 N N . SER B 1 201 ? 5.816 4.051 -1.867 1 97.5 201 SER B N 1
ATOM 3824 C CA . SER B 1 201 ? 6.738 4.73 -0.961 1 97.5 201 SER B CA 1
ATOM 3825 C C . SER B 1 201 ? 8.133 4.852 -1.574 1 97.5 201 SER B C 1
ATOM 3827 O O . SER B 1 201 ? 8.898 5.742 -1.209 1 97.5 201 SER B O 1
ATOM 3829 N N . THR B 1 202 ? 8.5 3.971 -2.551 1 97.56 202 THR B N 1
ATOM 3830 C CA . THR B 1 202 ? 9.875 3.916 -3.037 1 97.56 202 THR B CA 1
ATOM 3831 C C . THR B 1 202 ? 9.953 4.383 -4.488 1 97.56 202 THR B C 1
ATOM 3833 O O . THR B 1 202 ? 11.031 4.73 -4.977 1 97.56 202 THR B O 1
ATOM 3836 N N . GLY B 1 203 ? 8.82 4.266 -5.176 1 96.81 203 GLY B N 1
ATOM 3837 C CA . GLY B 1 203 ? 8.812 4.531 -6.605 1 96.81 203 GLY B CA 1
ATOM 3838 C C . GLY B 1 203 ? 9.281 3.346 -7.434 1 96.81 203 GLY B C 1
ATOM 3839 O O . GLY B 1 203 ? 9.297 3.41 -8.664 1 96.81 203 GLY B O 1
ATOM 3840 N N . VAL B 1 204 ? 9.695 2.277 -6.809 1 97.44 204 VAL B N 1
ATOM 3841 C CA . VAL B 1 204 ? 10.148 1.08 -7.512 1 97.44 204 VAL B CA 1
ATOM 3842 C C . VAL B 1 204 ? 8.938 0.238 -7.926 1 97.44 204 VAL B C 1
ATOM 3844 O O . VAL B 1 204 ? 8.109 -0.117 -7.09 1 97.44 204 VAL B O 1
ATOM 3847 N N . LYS B 1 205 ? 8.82 -0.045 -9.203 1 97.06 205 LYS B N 1
ATOM 3848 C CA . LYS B 1 205 ? 7.738 -0.902 -9.68 1 97.06 205 LYS B CA 1
ATOM 3849 C C . LYS B 1 205 ? 8.07 -2.377 -9.469 1 97.06 205 LYS B C 1
ATOM 3851 O O . LYS B 1 205 ? 9.211 -2.797 -9.68 1 97.06 205 LYS B O 1
ATOM 3856 N N . SER B 1 206 ? 7.098 -3.127 -9.102 1 97.19 206 SER B N 1
ATOM 3857 C CA . SER B 1 206 ? 7.312 -4.551 -8.852 1 97.19 206 SER B CA 1
ATOM 3858 C C . SER B 1 206 ? 7.305 -5.344 -10.156 1 97.19 206 SER B C 1
ATOM 3860 O O . SER B 1 206 ? 6.66 -4.938 -11.133 1 97.19 206 SER B O 1
ATOM 3862 N N . VAL B 1 207 ? 8.102 -6.395 -10.125 1 95.12 207 VAL B N 1
ATOM 3863 C CA . VAL B 1 207 ? 7.969 -7.449 -11.125 1 95.12 207 VAL B CA 1
ATOM 3864 C C . VAL B 1 207 ? 7.078 -8.562 -10.578 1 95.12 207 VAL B C 1
ATOM 3866 O O . VAL B 1 207 ? 7.43 -9.219 -9.594 1 95.12 207 VAL B O 1
ATOM 3869 N N . CYS B 1 208 ? 5.988 -8.75 -11.133 1 93.88 208 CYS B N 1
ATOM 3870 C CA . CYS B 1 208 ? 5.098 -9.828 -10.727 1 93.88 208 CYS B CA 1
ATOM 3871 C C . CYS B 1 208 ? 5.457 -11.133 -11.43 1 93.88 208 CYS B C 1
ATOM 3873 O O . CYS B 1 208 ? 5.539 -11.172 -12.664 1 93.88 208 CYS B O 1
ATOM 3875 N N . ILE B 1 209 ? 5.613 -12.227 -10.711 1 94.69 209 ILE B N 1
ATOM 3876 C CA . ILE B 1 209 ? 6.18 -13.461 -11.234 1 94.69 209 ILE B CA 1
ATOM 3877 C C . ILE B 1 209 ? 5.059 -14.438 -11.586 1 94.69 209 ILE B C 1
ATOM 3879 O O . ILE B 1 209 ? 5.098 -15.086 -12.633 1 94.69 209 ILE B O 1
ATOM 3883 N N . GLY B 1 210 ? 4.023 -14.539 -10.891 1 93.75 210 GLY B N 1
ATOM 3884 C CA . GLY B 1 210 ? 2.992 -15.555 -11.055 1 93.75 210 GLY B CA 1
ATOM 3885 C C . GLY B 1 210 ? 2.062 -15.273 -12.227 1 93.75 210 GLY B C 1
ATOM 3886 O O . GLY B 1 210 ? 2.318 -14.367 -13.023 1 93.75 210 GLY B O 1
ATOM 3887 N N . LYS B 1 211 ? 1.054 -16.234 -12.383 1 93.88 211 LYS B N 1
ATOM 3888 C CA . LYS B 1 211 ? 0.003 -16.031 -13.375 1 93.88 211 LYS B CA 1
ATOM 3889 C C . LYS B 1 211 ? -0.719 -14.703 -13.156 1 93.88 211 LYS B C 1
ATOM 3891 O O . LYS B 1 211 ? -0.889 -14.266 -12.023 1 93.88 211 LYS B O 1
ATOM 3896 N N . PRO B 1 212 ? -0.954 -13.984 -14.367 1 94.38 212 PRO B N 1
ATOM 3897 C CA . PRO B 1 212 ? -0.925 -14.359 -15.781 1 94.38 212 PRO B CA 1
ATOM 3898 C C . PRO B 1 212 ? 0.357 -13.906 -16.484 1 94.38 212 PRO B C 1
ATOM 3900 O O . PRO B 1 212 ? 0.386 -13.797 -17.719 1 94.38 212 PRO B O 1
ATOM 3903 N N . ASN B 1 213 ? 1.338 -13.617 -15.727 1 91.44 213 ASN B N 1
ATOM 3904 C CA . ASN B 1 213 ? 2.584 -13.156 -16.328 1 91.44 213 ASN B CA 1
ATOM 3905 C C . ASN B 1 213 ? 3.168 -14.18 -17.281 1 91.44 213 ASN B C 1
ATOM 3907 O O . ASN B 1 213 ? 3.199 -15.375 -16.984 1 91.44 213 ASN B O 1
ATOM 3911 N N . GLU B 1 214 ? 3.65 -13.672 -18.422 1 93.69 214 GLU B N 1
ATOM 3912 C CA . GLU B 1 214 ? 4.184 -14.57 -19.438 1 93.69 214 GLU B CA 1
ATOM 3913 C C . GLU B 1 214 ? 5.395 -15.336 -18.922 1 93.69 214 GLU B C 1
ATOM 3915 O O . GLU B 1 214 ? 5.617 -16.484 -19.297 1 93.69 214 GLU B O 1
ATOM 3920 N N . TYR B 1 215 ? 6.188 -14.703 -18.109 1 89.94 215 TYR B N 1
ATOM 3921 C CA . TYR B 1 215 ? 7.363 -15.359 -17.547 1 89.94 215 TYR B CA 1
ATOM 3922 C C . TYR B 1 215 ? 6.98 -16.656 -16.844 1 89.94 215 TYR B C 1
ATOM 3924 O O . TYR B 1 215 ? 7.688 -17.656 -16.938 1 89.94 215 TYR B O 1
ATOM 3932 N N . PHE B 1 216 ? 5.941 -16.594 -16.156 1 95.12 216 PHE B N 1
ATOM 3933 C CA . PHE B 1 216 ? 5.484 -17.766 -15.414 1 95.12 216 PHE B CA 1
ATOM 3934 C C . PHE B 1 216 ? 5.23 -18.938 -16.375 1 95.12 216 PHE B C 1
ATOM 3936 O O . PHE B 1 216 ? 5.777 -20.016 -16.188 1 95.12 216 PHE B O 1
ATOM 3943 N N . PHE B 1 217 ? 4.484 -18.719 -17.391 1 96.56 217 PHE B N 1
ATOM 3944 C CA . PHE B 1 217 ? 4.082 -19.766 -18.312 1 96.56 217 PHE B CA 1
ATOM 3945 C C . PHE B 1 217 ? 5.277 -20.281 -19.109 1 96.56 217 PHE B C 1
ATOM 3947 O O . PHE B 1 217 ? 5.449 -21.484 -19.281 1 96.56 217 PHE B O 1
ATOM 3954 N N . ARG B 1 218 ? 6.086 -19.391 -19.578 1 94.5 218 ARG B N 1
ATOM 3955 C CA . ARG B 1 218 ? 7.258 -19.781 -20.344 1 94.5 218 ARG B CA 1
ATOM 3956 C C . ARG B 1 218 ? 8.219 -20.625 -19.5 1 94.5 218 ARG B C 1
ATOM 3958 O O . ARG B 1 218 ? 8.82 -21.578 -20 1 94.5 218 ARG B O 1
ATOM 3965 N N . SER B 1 219 ? 8.289 -20.266 -18.281 1 93.19 219 SER B N 1
ATOM 3966 C CA . SER B 1 219 ? 9.203 -20.969 -17.375 1 93.19 219 SER B CA 1
ATOM 3967 C C . SER B 1 219 ? 8.641 -22.312 -16.953 1 93.19 219 SER B C 1
ATOM 3969 O O . SER B 1 219 ? 9.391 -23.234 -16.609 1 93.19 219 SER B O 1
ATOM 3971 N N . ALA B 1 220 ? 7.379 -22.453 -16.938 1 95.75 220 ALA B N 1
ATOM 3972 C CA . ALA B 1 220 ? 6.719 -23.688 -16.484 1 95.75 220 ALA B CA 1
ATOM 3973 C C . ALA B 1 220 ? 6.715 -24.734 -17.594 1 95.75 220 ALA B C 1
ATOM 3975 O O . ALA B 1 220 ? 6.574 -25.922 -17.328 1 95.75 220 ALA B O 1
ATOM 3976 N N . MET B 1 221 ? 6.848 -24.312 -18.781 1 95.44 221 MET B N 1
ATOM 3977 C CA . MET B 1 221 ? 6.785 -25.219 -19.922 1 95.44 221 MET B CA 1
ATOM 3978 C C . MET B 1 221 ? 7.965 -26.188 -19.922 1 95.44 221 MET B C 1
ATOM 3980 O O . MET B 1 221 ? 9.086 -25.812 -19.578 1 95.44 221 MET B O 1
ATOM 3984 N N . PRO B 1 222 ? 7.664 -27.406 -20.312 1 94.62 222 PRO B N 1
ATOM 3985 C CA . PRO B 1 222 ? 8.797 -28.328 -20.5 1 94.62 222 PRO B CA 1
ATOM 3986 C C . PRO B 1 222 ? 9.797 -27.812 -21.531 1 94.62 222 PRO B C 1
ATOM 3988 O O . PRO B 1 222 ? 9.406 -27.219 -22.531 1 94.62 222 PRO B O 1
ATOM 3991 N N . ASP B 1 223 ? 11.031 -28.125 -21.266 1 92.19 223 ASP B N 1
ATOM 3992 C CA . ASP B 1 223 ? 12.102 -27.703 -22.156 1 92.19 223 ASP B CA 1
ATOM 3993 C C . ASP B 1 223 ? 11.883 -28.25 -23.578 1 92.19 223 ASP B C 1
ATOM 3995 O O . ASP B 1 223 ? 11.492 -29.406 -23.734 1 92.19 223 ASP B O 1
ATOM 3999 N N . GLY B 1 224 ? 11.984 -27.391 -24.547 1 93.62 224 GLY B N 1
ATOM 4000 C CA . GLY B 1 224 ? 11.977 -27.844 -25.938 1 93.62 224 GLY B CA 1
ATOM 4001 C C . GLY B 1 224 ? 10.602 -27.75 -26.578 1 93.62 224 GLY B C 1
ATOM 4002 O O . GLY B 1 224 ? 10.477 -27.906 -27.797 1 93.62 224 GLY B O 1
ATOM 4003 N N . LEU B 1 225 ? 9.648 -27.516 -25.797 1 96.25 225 LEU B N 1
ATOM 4004 C CA . LEU B 1 225 ? 8.312 -27.438 -26.375 1 96.25 225 LEU B CA 1
ATOM 4005 C C . LEU B 1 225 ? 7.953 -25.984 -26.719 1 96.25 225 LEU B C 1
ATOM 4007 O O . LEU B 1 225 ? 8.445 -25.062 -26.078 1 96.25 225 LEU B O 1
ATOM 4011 N N . LYS B 1 226 ? 7.152 -25.844 -27.703 1 96.69 226 LYS B N 1
ATOM 4012 C CA . LYS B 1 226 ? 6.59 -24.562 -28.078 1 96.69 226 LYS B CA 1
ATOM 4013 C C . LYS B 1 226 ? 5.234 -24.328 -27.406 1 96.69 226 LYS B C 1
ATOM 4015 O O . LYS B 1 226 ? 4.512 -25.297 -27.125 1 96.69 226 LYS B O 1
ATOM 4020 N N . PRO B 1 227 ? 4.887 -23.078 -27.172 1 97.69 227 PRO B N 1
ATOM 4021 C CA . PRO B 1 227 ? 3.602 -22.797 -26.516 1 97.69 227 PRO B CA 1
ATOM 4022 C C . PRO B 1 227 ? 2.422 -23.453 -27.234 1 97.69 227 PRO B C 1
ATOM 4024 O O . PRO B 1 227 ? 1.482 -23.922 -26.594 1 97.69 227 PRO B O 1
ATOM 4027 N N . GLU B 1 228 ? 2.51 -23.594 -28.531 1 96.69 228 GLU B N 1
ATOM 4028 C CA . GLU B 1 228 ? 1.41 -24.141 -29.328 1 96.69 228 GLU B CA 1
ATOM 4029 C C . GLU B 1 228 ? 1.228 -25.625 -29.062 1 96.69 228 GLU B C 1
ATOM 4031 O O . GLU B 1 228 ? 0.184 -26.203 -29.391 1 96.69 228 GLU B O 1
ATOM 4036 N N . GLU B 1 229 ? 2.254 -26.203 -28.516 1 97.06 229 GLU B N 1
ATOM 4037 C CA . GLU B 1 229 ? 2.207 -27.641 -28.203 1 97.06 229 GLU B CA 1
ATOM 4038 C C . GLU B 1 229 ? 1.703 -27.875 -26.781 1 97.06 229 GLU B C 1
ATOM 4040 O O . GLU B 1 229 ? 1.595 -29.016 -26.328 1 97.06 229 GLU B O 1
ATOM 4045 N N . CYS B 1 230 ? 1.411 -26.812 -26.016 1 97.88 230 CYS B N 1
ATOM 4046 C CA . CYS B 1 230 ? 0.995 -26.891 -24.625 1 97.88 230 CYS B CA 1
ATOM 4047 C C . CYS B 1 230 ? -0.421 -26.344 -24.453 1 97.88 230 CYS B C 1
ATOM 4049 O O . CYS B 1 230 ? -0.873 -25.516 -25.234 1 97.88 230 CYS B O 1
ATOM 4051 N N . VAL B 1 231 ? -1.143 -26.859 -23.453 1 98.31 231 VAL B N 1
ATOM 4052 C CA . VAL B 1 231 ? -2.451 -26.344 -23.078 1 98.31 231 VAL B CA 1
ATOM 4053 C C . VAL B 1 231 ? -2.443 -25.938 -21.609 1 98.31 231 VAL B C 1
ATOM 4055 O O . VAL B 1 231 ? -1.712 -26.516 -20.797 1 98.31 231 VAL B O 1
ATOM 4058 N N . MET B 1 232 ? -3.145 -24.922 -21.281 1 98.81 232 MET B N 1
ATOM 4059 C CA . MET B 1 232 ? -3.422 -24.531 -19.906 1 98.81 232 MET B CA 1
ATOM 4060 C C . MET B 1 232 ? -4.852 -24.875 -19.516 1 98.81 232 MET B C 1
ATOM 4062 O O . MET B 1 232 ? -5.797 -24.547 -20.234 1 98.81 232 MET B O 1
ATOM 4066 N N . ILE B 1 233 ? -5.016 -25.609 -18.5 1 98.75 233 ILE B N 1
ATOM 4067 C CA . ILE B 1 233 ? -6.324 -25.953 -17.953 1 98.75 233 ILE B CA 1
ATOM 4068 C C . ILE B 1 233 ? -6.508 -25.281 -16.594 1 98.75 233 ILE B C 1
ATOM 4070 O O . ILE B 1 233 ? -5.715 -25.5 -15.672 1 98.75 233 ILE B O 1
ATOM 4074 N N . GLY B 1 234 ? -7.488 -24.453 -16.453 1 98.31 234 GLY B N 1
ATOM 4075 C CA . GLY B 1 234 ? -7.676 -23.766 -15.188 1 98.31 234 GLY B CA 1
ATOM 4076 C C . GLY B 1 234 ? -9.07 -23.203 -15.016 1 98.31 234 GLY B C 1
ATOM 4077 O O . GLY B 1 234 ? -9.906 -23.312 -15.906 1 98.31 234 GLY B O 1
ATOM 4078 N N . ASP B 1 235 ? -9.344 -22.562 -13.859 1 97.12 235 ASP B N 1
ATOM 4079 C CA . ASP B 1 235 ? -10.68 -22.078 -13.523 1 97.12 235 ASP B CA 1
ATOM 4080 C C . ASP B 1 235 ? -10.727 -20.562 -13.523 1 97.12 235 ASP B C 1
ATOM 4082 O O . ASP B 1 235 ? -11.75 -19.969 -13.188 1 97.12 235 ASP B O 1
ATOM 4086 N N . ASP B 1 236 ? -9.656 -19.875 -13.875 1 94.94 236 ASP B N 1
ATOM 4087 C CA . ASP B 1 236 ? -9.586 -18.406 -13.938 1 94.94 236 ASP B CA 1
ATOM 4088 C C . ASP B 1 236 ? -9.359 -17.938 -15.375 1 94.94 236 ASP B C 1
ATOM 4090 O O . ASP B 1 236 ? -8.297 -18.172 -15.945 1 94.94 236 ASP B O 1
ATOM 4094 N N . PRO B 1 237 ? -10.344 -17.25 -15.922 1 96.19 237 PRO B N 1
ATOM 4095 C CA . PRO B 1 237 ? -10.18 -16.812 -17.312 1 96.19 237 PRO B CA 1
ATOM 4096 C C . PRO B 1 237 ? -8.953 -15.938 -17.516 1 96.19 237 PRO B C 1
ATOM 4098 O O . PRO B 1 237 ? -8.25 -16.078 -18.531 1 96.19 237 PRO B O 1
ATOM 4101 N N . ASN B 1 238 ? -8.703 -15.086 -16.641 1 93.88 238 ASN B N 1
ATOM 4102 C CA . ASN B 1 238 ? -7.605 -14.141 -16.781 1 93.88 238 ASN B CA 1
ATOM 4103 C C . ASN B 1 238 ? -6.262 -14.789 -16.453 1 93.88 238 ASN B C 1
ATOM 4105 O O . ASN B 1 238 ? -5.383 -14.867 -17.312 1 93.88 238 ASN B O 1
ATOM 4109 N N . ASP B 1 239 ? -6.113 -15.305 -15.211 1 93.81 239 ASP B N 1
ATOM 4110 C CA . ASP B 1 239 ? -4.82 -15.766 -14.727 1 93.81 239 ASP B CA 1
ATOM 4111 C C . ASP B 1 239 ? -4.379 -17.031 -15.453 1 93.81 239 ASP B C 1
ATOM 4113 O O . ASP B 1 239 ? -3.191 -17.219 -15.734 1 93.81 239 ASP B O 1
ATOM 4117 N N . ASP B 1 240 ? -5.316 -17.891 -15.758 1 96.94 240 ASP B N 1
ATOM 4118 C CA . ASP B 1 240 ? -4.973 -19.172 -16.375 1 96.94 240 ASP B CA 1
ATOM 4119 C C . ASP B 1 240 ? -5.031 -19.078 -17.891 1 96.94 240 ASP B C 1
ATOM 4121 O O . ASP B 1 240 ? -4.012 -19.234 -18.562 1 96.94 240 ASP B O 1
ATOM 4125 N N . CYS B 1 241 ? -6.16 -18.703 -18.406 1 97.75 241 CYS B N 1
ATOM 4126 C CA . CYS B 1 241 ? -6.395 -18.875 -19.828 1 97.75 241 CYS B CA 1
ATOM 4127 C C . CYS B 1 241 ? -5.824 -17.719 -20.641 1 97.75 241 CYS B C 1
ATOM 4129 O O . CYS B 1 241 ? -4.957 -17.906 -21.484 1 97.75 241 CYS B O 1
ATOM 4131 N N . PHE B 1 242 ? -6.207 -16.5 -20.344 1 97.31 242 PHE B N 1
ATOM 4132 C CA . PHE B 1 242 ? -5.727 -15.367 -21.125 1 97.31 242 PHE B CA 1
ATOM 4133 C C . PHE B 1 242 ? -4.211 -15.234 -21 1 97.31 242 PHE B C 1
ATOM 4135 O O . PHE B 1 242 ? -3.531 -14.938 -21.984 1 97.31 242 PHE B O 1
ATOM 4142 N N . GLY B 1 243 ? -3.678 -15.484 -19.812 1 96.44 243 GLY B N 1
ATOM 4143 C CA . GLY B 1 243 ? -2.236 -15.453 -19.625 1 96.44 243 GLY B CA 1
ATOM 4144 C C . GLY B 1 243 ? -1.504 -16.453 -20.5 1 96.44 243 GLY B C 1
ATOM 4145 O O . GLY B 1 243 ? -0.538 -16.109 -21.172 1 96.44 243 GLY B O 1
ATOM 4146 N N . ALA B 1 244 ? -1.981 -17.625 -20.5 1 97.94 244 ALA B N 1
ATOM 4147 C CA . ALA B 1 244 ? -1.36 -18.703 -21.281 1 97.94 244 ALA B CA 1
ATOM 4148 C C . ALA B 1 244 ? -1.546 -18.453 -22.781 1 97.94 244 ALA B C 1
ATOM 4150 O O . ALA B 1 244 ? -0.609 -18.625 -23.562 1 97.94 244 ALA B O 1
ATOM 4151 N N . MET B 1 245 ? -2.674 -17.984 -23.156 1 97.94 245 MET B N 1
ATOM 4152 C CA . MET B 1 245 ? -3.002 -17.766 -24.562 1 97.94 245 MET B CA 1
ATOM 4153 C C . MET B 1 245 ? -2.188 -16.609 -25.125 1 97.94 245 MET B C 1
ATOM 4155 O O . MET B 1 245 ? -1.882 -16.594 -26.328 1 97.94 245 MET B O 1
ATOM 4159 N N . ALA B 1 246 ? -1.84 -15.727 -24.312 1 97.19 246 ALA B N 1
ATOM 4160 C CA . ALA B 1 246 ? -1.05 -14.578 -24.75 1 97.19 246 ALA B CA 1
ATOM 4161 C C . ALA B 1 246 ? 0.301 -15.016 -25.312 1 97.19 246 ALA B C 1
ATOM 4163 O O . ALA B 1 246 ? 0.903 -14.312 -26.125 1 97.19 246 ALA B O 1
ATOM 4164 N N . ILE B 1 247 ? 0.761 -16.172 -24.906 1 97.12 247 ILE B N 1
ATOM 4165 C CA . ILE B 1 247 ? 2.064 -16.609 -25.391 1 97.12 247 ILE B CA 1
ATOM 4166 C C . ILE B 1 247 ? 1.883 -17.719 -26.438 1 97.12 247 ILE B C 1
ATOM 4168 O O . ILE B 1 247 ? 2.859 -18.328 -26.875 1 97.12 247 ILE B O 1
ATOM 4172 N N . GLY B 1 248 ? 0.607 -18.094 -26.703 1 97.38 248 GLY B N 1
ATOM 4173 C CA . GLY B 1 248 ? 0.377 -19 -27.812 1 97.38 248 GLY B CA 1
ATOM 4174 C C . GLY B 1 248 ? -0.181 -20.344 -27.391 1 97.38 248 GLY B C 1
ATOM 4175 O O . GLY B 1 248 ? -0.449 -21.203 -28.234 1 97.38 248 GLY B O 1
ATOM 4176 N N . MET B 1 249 ? -0.445 -20.562 -26.125 1 98 249 MET B N 1
ATOM 4177 C CA . MET B 1 249 ? -1.049 -21.797 -25.656 1 98 249 MET B CA 1
ATOM 4178 C C . MET B 1 249 ? -2.551 -21.812 -25.922 1 98 249 MET B C 1
ATOM 4180 O O . MET B 1 249 ? -3.154 -20.75 -26.125 1 98 249 MET B O 1
ATOM 4184 N N . LYS B 1 250 ? -3.107 -22.969 -25.938 1 97.75 250 LYS B N 1
ATOM 4185 C CA . LYS B 1 250 ? -4.555 -23.062 -25.781 1 97.75 250 LYS B CA 1
ATOM 4186 C C . LYS B 1 250 ? -4.953 -22.984 -24.312 1 97.75 250 LYS B C 1
ATOM 4188 O O . LYS B 1 250 ? -4.242 -23.484 -23.438 1 97.75 250 LYS B O 1
ATOM 4193 N N . GLY B 1 251 ? -6 -22.359 -24.031 1 98.56 251 GLY B N 1
ATOM 4194 C CA . GLY B 1 251 ? -6.527 -22.219 -22.688 1 98.56 251 GLY B CA 1
ATOM 4195 C C . GLY B 1 251 ? -7.898 -22.844 -22.516 1 98.56 251 GLY B C 1
ATOM 4196 O O . GLY B 1 251 ? -8.867 -22.422 -23.156 1 98.56 251 GLY B O 1
ATOM 4197 N N . PHE B 1 252 ? -8.039 -23.812 -21.703 1 98.62 252 PHE B N 1
ATOM 4198 C CA . PHE B 1 252 ? -9.297 -24.484 -21.422 1 98.62 252 PHE B CA 1
ATOM 4199 C C . PHE B 1 252 ? -9.789 -24.125 -20.016 1 98.62 252 PHE B C 1
ATOM 4201 O O . PHE B 1 252 ? -9.094 -24.375 -19.031 1 98.62 252 PHE B O 1
ATOM 4208 N N . LEU B 1 253 ? -10.945 -23.562 -19.984 1 98.5 253 LEU B N 1
ATOM 4209 C CA . LEU B 1 253 ? -11.547 -23.047 -18.766 1 98.5 253 LEU B CA 1
ATOM 4210 C C . LEU B 1 253 ? -12.531 -24.047 -18.172 1 98.5 253 LEU B C 1
ATOM 4212 O O . LEU B 1 253 ? -13.328 -24.641 -18.906 1 98.5 253 LEU B O 1
ATOM 4216 N N . VAL B 1 254 ? -12.414 -24.297 -16.859 1 98.19 254 VAL B N 1
ATOM 4217 C CA . VAL B 1 254 ? -13.352 -25.203 -16.203 1 98.19 254 VAL B CA 1
ATOM 4218 C C . VAL B 1 254 ? -14.258 -24.422 -15.266 1 98.19 254 VAL B C 1
ATOM 4220 O O . VAL B 1 254 ? -13.914 -23.312 -14.836 1 98.19 254 VAL B O 1
ATOM 4223 N N . GLU B 1 255 ? -15.367 -24.984 -14.891 1 96.69 255 GLU B N 1
ATOM 4224 C CA . GLU B 1 255 ? -16.438 -24.281 -14.164 1 96.69 255 GLU B CA 1
ATOM 4225 C C . GLU B 1 255 ? -16.406 -24.625 -12.68 1 96.69 255 GLU B C 1
ATOM 4227 O O . GLU B 1 255 ? -17.328 -24.297 -11.945 1 96.69 255 GLU B O 1
ATOM 4232 N N . THR B 1 256 ? -15.414 -25.25 -12.188 1 94.25 256 THR B N 1
ATOM 4233 C CA . THR B 1 256 ? -15.43 -25.875 -10.867 1 94.25 256 THR B CA 1
ATOM 4234 C C . THR B 1 256 ? -14.852 -24.938 -9.82 1 94.25 256 THR B C 1
ATOM 4236 O O . THR B 1 256 ? -14.836 -25.25 -8.625 1 94.25 256 THR B O 1
ATOM 4239 N N . GLY B 1 257 ? -14.406 -23.75 -10.297 1 92.44 257 GLY B N 1
ATOM 4240 C CA . GLY B 1 257 ? -13.789 -22.828 -9.359 1 92.44 257 GLY B CA 1
ATOM 4241 C C . GLY B 1 257 ? -14.258 -21.391 -9.531 1 92.44 257 GLY B C 1
ATOM 4242 O O . GLY B 1 257 ? -15.453 -21.125 -9.516 1 92.44 257 GLY B O 1
ATOM 4243 N N . LYS B 1 258 ? -13.398 -20.438 -9.727 1 86.06 258 LYS B N 1
ATOM 4244 C CA . LYS B 1 258 ? -13.672 -19 -9.781 1 86.06 258 LYS B CA 1
ATOM 4245 C C . LYS B 1 258 ? -14.641 -18.672 -10.906 1 86.06 258 LYS B C 1
ATOM 4247 O O . LYS B 1 258 ? -15.508 -17.797 -10.758 1 86.06 258 LYS B O 1
ATOM 4252 N N . PHE B 1 259 ? -14.422 -19.328 -11.992 1 91.19 259 PHE B N 1
ATOM 4253 C CA . PHE B 1 259 ? -15.312 -19.094 -13.117 1 91.19 259 PHE B CA 1
ATOM 4254 C C . PHE B 1 259 ? -16.656 -19.781 -12.898 1 91.19 259 PHE B C 1
ATOM 4256 O O . PHE B 1 259 ? -16.719 -20.984 -12.711 1 91.19 259 PHE B O 1
ATOM 4263 N N . GLN B 1 260 ? -17.641 -18.938 -12.867 1 91.25 260 GLN B N 1
ATOM 4264 C CA . GLN B 1 260 ? -19.031 -19.391 -12.766 1 91.25 260 GLN B CA 1
ATOM 4265 C C . GLN B 1 260 ? -19.859 -18.859 -13.938 1 91.25 260 GLN B C 1
ATOM 4267 O O . GLN B 1 260 ? -20.234 -17.688 -13.969 1 91.25 260 GLN B O 1
ATOM 4272 N N . PRO B 1 261 ? -20.156 -19.734 -14.75 1 90.5 261 PRO B N 1
ATOM 4273 C CA . PRO B 1 261 ? -20.828 -19.297 -15.977 1 90.5 261 PRO B CA 1
ATOM 4274 C C . PRO B 1 261 ? -22.125 -18.547 -15.688 1 90.5 261 PRO B C 1
ATOM 4276 O O . PRO B 1 261 ? -22.516 -17.672 -16.469 1 90.5 261 PRO B O 1
ATOM 4279 N N . GLU B 1 262 ? -22.781 -18.875 -14.625 1 89.12 262 GLU B N 1
ATOM 4280 C CA . GLU B 1 262 ? -24.062 -18.266 -14.289 1 89.12 262 GLU B CA 1
ATOM 4281 C C . GLU B 1 262 ? -23.906 -16.766 -14.016 1 89.12 262 GLU B C 1
ATOM 4283 O O . GLU B 1 262 ? -24.875 -16.016 -14.062 1 89.12 262 GLU B O 1
ATOM 4288 N N . LEU B 1 263 ? -22.688 -16.328 -13.727 1 84.62 263 LEU B N 1
ATOM 4289 C CA . LEU B 1 263 ? -22.422 -14.93 -13.43 1 84.62 263 LEU B CA 1
ATOM 4290 C C . LEU B 1 263 ? -22.203 -14.133 -14.711 1 84.62 263 LEU B C 1
ATOM 4292 O O . LEU B 1 263 ? -22.078 -12.906 -14.672 1 84.62 263 LEU B O 1
ATOM 4296 N N . TYR B 1 264 ? -22.172 -14.719 -15.789 1 87 264 TYR B N 1
ATOM 4297 C CA . TYR B 1 264 ? -21.922 -14.102 -17.094 1 87 264 TYR B CA 1
ATOM 4298 C C . TYR B 1 264 ? -23.188 -14.125 -17.938 1 87 264 TYR B C 1
ATOM 4300 O O . TYR B 1 264 ? -23.984 -15.062 -17.859 1 87 264 TYR B O 1
ATOM 4308 N N . GLU B 1 265 ? -23.281 -13.07 -18.703 1 86 265 GLU B N 1
ATOM 430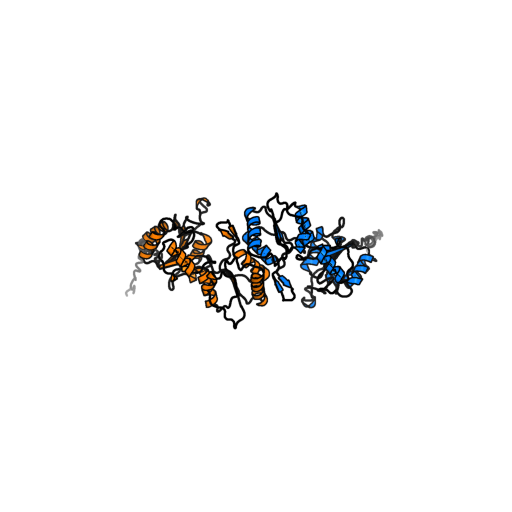9 C CA . GLU B 1 265 ? -24.25 -13.141 -19.797 1 86 265 GLU B CA 1
ATOM 4310 C C . GLU B 1 265 ? -23.766 -14.062 -20.906 1 86 265 GLU B C 1
ATOM 4312 O O . GLU B 1 265 ? -22.562 -14.148 -21.172 1 86 265 GLU B O 1
ATOM 4317 N N . LYS B 1 266 ? -24.719 -14.695 -21.484 1 81.38 266 LYS B N 1
ATOM 4318 C CA . LYS B 1 266 ? -24.391 -15.695 -22.5 1 81.38 266 LYS B CA 1
ATOM 4319 C C . LYS B 1 266 ? -23.469 -15.117 -23.562 1 81.38 266 LYS B C 1
ATOM 4321 O O . LYS B 1 266 ? -22.516 -15.773 -24 1 81.38 266 LYS B O 1
ATOM 4326 N N . ASP B 1 267 ? -23.656 -13.93 -23.938 1 84.31 267 ASP B N 1
ATOM 4327 C CA . ASP B 1 267 ? -22.891 -13.305 -25 1 84.31 267 ASP B CA 1
ATOM 4328 C C . ASP B 1 267 ? -21.609 -12.672 -24.453 1 84.31 267 ASP B C 1
ATOM 4330 O O . ASP B 1 267 ? -20.781 -12.164 -25.219 1 84.31 267 ASP B O 1
ATOM 4334 N N . ALA B 1 268 ? -21.406 -12.828 -23.109 1 89.31 268 ALA B N 1
ATOM 4335 C CA . ALA B 1 268 ? -20.266 -12.156 -22.5 1 89.31 268 ALA B CA 1
ATOM 4336 C C . ALA B 1 268 ? -19.328 -13.164 -21.859 1 89.31 268 ALA B C 1
ATOM 4338 O O . ALA B 1 268 ? -18.578 -12.828 -20.922 1 89.31 268 ALA B O 1
ATOM 4339 N N . LEU B 1 269 ? -19.391 -14.391 -22.422 1 91.38 269 LEU B N 1
ATOM 4340 C CA . LEU B 1 269 ? -18.5 -15.406 -21.906 1 91.38 269 LEU B CA 1
ATOM 4341 C C . LEU B 1 269 ? -17.062 -15.133 -22.328 1 91.38 269 LEU B C 1
ATOM 4343 O O . LEU B 1 269 ? -16.828 -14.555 -23.391 1 91.38 269 LEU B O 1
ATOM 4347 N N . PRO B 1 270 ? -16.078 -15.586 -21.438 1 94.12 270 PRO B N 1
ATOM 4348 C CA . PRO B 1 270 ? -14.68 -15.367 -21.812 1 94.12 270 PRO B CA 1
ATOM 4349 C C . PRO B 1 270 ? -14.305 -16.062 -23.109 1 94.12 270 PRO B C 1
ATOM 4351 O O . PRO B 1 270 ? -14.703 -17.203 -23.344 1 94.12 270 PRO B O 1
ATOM 4354 N N . LYS B 1 271 ? -13.555 -15.375 -23.984 1 95.06 271 LYS B N 1
ATOM 4355 C CA . LYS B 1 271 ? -13.133 -15.906 -25.266 1 95.06 271 LYS B CA 1
ATOM 4356 C C . LYS B 1 271 ? -11.875 -16.766 -25.125 1 95.06 271 LYS B C 1
ATOM 4358 O O . LYS B 1 271 ? -10.781 -16.344 -25.5 1 95.06 271 LYS B O 1
ATOM 4363 N N . VAL B 1 272 ? -12.055 -17.984 -24.672 1 97.81 272 VAL B N 1
ATOM 4364 C CA . VAL B 1 272 ? -10.969 -18.938 -24.469 1 97.81 272 VAL B CA 1
ATOM 4365 C C . VAL B 1 272 ? -11.078 -20.062 -25.5 1 97.81 272 VAL B C 1
ATOM 4367 O O . VAL B 1 272 ? -11.953 -20.031 -26.375 1 97.81 272 VAL B O 1
ATOM 4370 N N . SER B 1 273 ? -10.164 -21.016 -25.516 1 97.38 273 SER B N 1
ATOM 4371 C CA . SER B 1 273 ? -10.125 -22.094 -26.5 1 97.38 273 SER B CA 1
ATOM 4372 C C . SER B 1 273 ? -11.281 -23.062 -26.297 1 97.38 273 SER B C 1
ATOM 4374 O O . SER B 1 273 ? -11.688 -23.75 -27.234 1 97.38 273 SER B O 1
ATOM 4376 N N . GLY B 1 274 ? -11.758 -23.141 -25.062 1 97.62 274 GLY B N 1
ATOM 4377 C CA . GLY B 1 274 ? -12.898 -23.984 -24.703 1 97.62 274 GLY B CA 1
ATOM 4378 C C . GLY B 1 274 ? -13.297 -23.859 -23.25 1 97.62 274 GLY B C 1
ATOM 4379 O O . GLY B 1 274 ? -12.453 -23.609 -22.391 1 97.62 274 GLY B O 1
ATOM 4380 N N . ILE B 1 275 ? -14.555 -24.047 -23.016 1 97.94 275 ILE B N 1
ATOM 4381 C CA . ILE B 1 275 ? -15.094 -24.062 -21.656 1 97.94 275 ILE B CA 1
ATOM 4382 C C . ILE B 1 275 ? -15.703 -25.422 -21.344 1 97.94 275 ILE B C 1
ATOM 4384 O O . ILE B 1 275 ? -16.484 -25.953 -22.141 1 97.94 275 ILE B O 1
ATOM 4388 N N . PHE B 1 276 ? -15.367 -25.984 -20.219 1 98.19 276 PHE B N 1
ATOM 4389 C CA . PHE B 1 276 ? -15.766 -27.344 -19.875 1 98.19 276 PHE B CA 1
ATOM 4390 C C . PHE B 1 276 ? -16.281 -27.391 -18.438 1 98.19 276 PHE B C 1
ATOM 4392 O O . PHE B 1 276 ? -15.914 -26.578 -17.594 1 98.19 276 PHE B O 1
ATOM 4399 N N . LYS B 1 277 ? -17.062 -28.344 -18.141 1 97.56 277 LYS B N 1
ATOM 4400 C CA . LYS B 1 277 ? -17.703 -28.453 -16.828 1 97.56 277 LYS B CA 1
ATOM 4401 C C . LYS B 1 277 ? -16.656 -28.734 -15.742 1 97.56 277 LYS B C 1
ATOM 4403 O O . LYS B 1 277 ? -16.812 -28.281 -14.602 1 97.56 277 LYS B O 1
ATOM 4408 N N . ASN B 1 278 ? -15.672 -29.562 -16.047 1 98.12 278 ASN B N 1
ATOM 4409 C CA . ASN B 1 278 ? -14.625 -29.922 -15.094 1 98.12 278 ASN B CA 1
ATOM 4410 C C . ASN B 1 278 ? -13.383 -30.453 -15.797 1 98.12 278 ASN B C 1
ATOM 4412 O O . ASN B 1 278 ? -13.344 -30.516 -17.031 1 98.12 278 ASN B O 1
ATOM 4416 N N . PHE B 1 279 ? -12.328 -30.781 -15.039 1 98.62 279 PHE B N 1
ATOM 4417 C CA . PHE B 1 279 ? -11.047 -31.25 -15.539 1 98.62 279 PHE B CA 1
ATOM 4418 C C . PHE B 1 279 ? -11.227 -32.531 -16.359 1 98.62 279 PHE B C 1
ATOM 4420 O O . PHE B 1 279 ? -10.617 -32.656 -17.422 1 98.62 279 PHE B O 1
ATOM 4427 N N . GLY B 1 280 ? -12.086 -33.406 -15.953 1 98.25 280 GLY B N 1
ATOM 4428 C CA . GLY B 1 280 ? -12.352 -34.625 -16.688 1 98.25 280 GLY B CA 1
ATOM 4429 C C . GLY B 1 280 ? -12.859 -34.375 -18.094 1 98.25 280 GLY B C 1
ATOM 4430 O O . GLY B 1 280 ? -12.453 -35.062 -19.031 1 98.25 280 GLY B O 1
ATOM 4431 N N . ALA B 1 281 ? -13.719 -33.438 -18.219 1 98.19 281 ALA B N 1
ATOM 4432 C CA . ALA B 1 281 ? -14.281 -33.094 -19.531 1 98.19 281 ALA B CA 1
ATOM 4433 C C . ALA B 1 281 ? -13.195 -32.562 -20.469 1 98.19 281 ALA B C 1
ATOM 4435 O O . ALA B 1 281 ? -13.25 -32.812 -21.672 1 98.19 281 ALA B O 1
ATOM 4436 N N . VAL B 1 282 ? -12.25 -31.828 -19.922 1 98.38 282 VAL B N 1
ATOM 4437 C CA . VAL B 1 282 ? -11.141 -31.344 -20.75 1 98.38 282 VAL B CA 1
ATOM 4438 C C . VAL B 1 282 ? -10.32 -32.531 -21.25 1 98.38 282 VAL B C 1
ATOM 4440 O O . VAL B 1 282 ? -9.938 -32.594 -22.422 1 98.38 282 VAL B O 1
ATOM 4443 N N . VAL B 1 283 ? -10.062 -33.469 -20.344 1 98.12 283 VAL B N 1
ATOM 4444 C CA . VAL B 1 283 ? -9.273 -34.656 -20.703 1 98.12 283 VAL B CA 1
ATOM 4445 C C . VAL B 1 283 ? -9.984 -35.438 -21.781 1 98.12 283 VAL B C 1
ATOM 4447 O O . VAL B 1 283 ? -9.352 -35.938 -22.719 1 98.12 283 VAL B O 1
ATOM 4450 N N . ASP B 1 284 ? -11.328 -35.531 -21.672 1 97.06 284 ASP B N 1
ATOM 4451 C CA . ASP B 1 284 ? -12.109 -36.188 -22.719 1 97.06 284 ASP B CA 1
ATOM 4452 C C . ASP B 1 284 ? -11.898 -35.5 -24.062 1 97.06 284 ASP B C 1
ATOM 4454 O O . ASP B 1 284 ? -11.734 -36.156 -25.078 1 97.06 284 ASP B O 1
ATOM 4458 N N . HIS B 1 285 ? -11.938 -34.281 -24.031 1 96.75 285 HIS B N 1
ATOM 4459 C CA . HIS B 1 285 ? -11.75 -33.469 -25.234 1 96.75 285 HIS B CA 1
ATOM 4460 C C . HIS B 1 285 ? -10.359 -33.688 -25.828 1 96.75 285 HIS B C 1
ATOM 4462 O O . HIS B 1 285 ? -10.227 -33.875 -27.031 1 96.75 285 HIS B O 1
ATOM 4468 N N . LEU B 1 286 ? -9.328 -33.656 -24.969 1 96 286 LEU B N 1
ATOM 4469 C CA . LEU B 1 286 ? -7.953 -33.875 -25.422 1 96 286 LEU B CA 1
ATOM 4470 C C . LEU B 1 286 ? -7.762 -3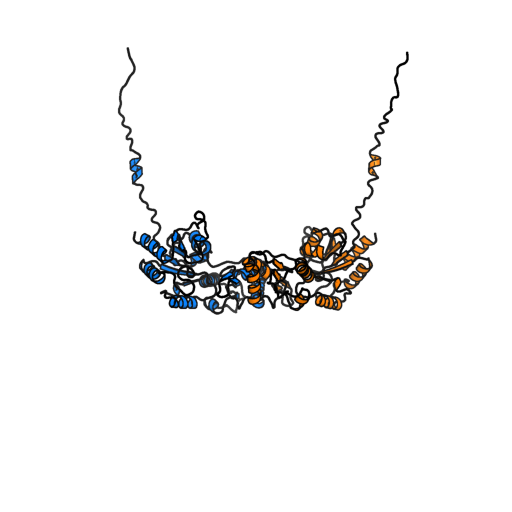5.281 -25.984 1 96 286 LEU B C 1
ATOM 4472 O O . LEU B 1 286 ? -7.023 -35.469 -26.953 1 96 286 LEU B O 1
ATOM 4476 N N . SER B 1 287 ? -8.398 -36.219 -25.344 1 93.94 287 SER B N 1
ATOM 4477 C CA . SER B 1 287 ? -8.336 -37.594 -25.812 1 93.94 287 SER B CA 1
ATOM 4478 C C . SER B 1 287 ? -8.867 -37.719 -27.234 1 93.94 287 SER B C 1
ATOM 4480 O O . SER B 1 287 ? -8.312 -38.438 -28.062 1 93.94 287 SER B O 1
ATOM 4482 N N . GLY B 1 288 ? -9.938 -36.938 -27.5 1 89 288 GLY B N 1
ATOM 4483 C CA . GLY B 1 288 ? -10.492 -36.938 -28.844 1 89 288 GLY B CA 1
ATOM 4484 C C . GLY B 1 288 ? -9.562 -36.312 -29.875 1 89 288 GLY B C 1
ATOM 4485 O O . GLY B 1 288 ? -9.516 -36.75 -31.016 1 89 288 GLY B O 1
ATOM 4486 N N . MET B 1 289 ? -8.828 -35.375 -29.469 1 84.31 289 MET B N 1
ATOM 4487 C CA . MET B 1 289 ? -7.918 -34.625 -30.344 1 84.31 289 MET B CA 1
ATOM 4488 C C . MET B 1 289 ? -6.676 -35.469 -30.656 1 84.31 289 MET B C 1
ATOM 4490 O O . MET B 1 289 ? -6.133 -35.406 -31.75 1 84.31 289 MET B O 1
ATOM 4494 N N . LEU B 1 290 ? -6.211 -36.219 -29.719 1 84.31 290 LEU B N 1
ATOM 4495 C CA . LEU B 1 290 ? -4.941 -36.906 -29.812 1 84.31 290 LEU B CA 1
ATOM 4496 C C . LEU B 1 290 ? -5.137 -38.281 -30.484 1 84.31 290 LEU B C 1
ATOM 4498 O O . LEU B 1 290 ? -4.207 -38.812 -31.078 1 84.31 290 LEU B O 1
ATOM 4502 N N . ASN B 1 291 ? -6.273 -38.844 -30.312 1 72.12 291 ASN B N 1
ATOM 4503 C CA . ASN B 1 291 ? -6.574 -40.125 -30.969 1 72.12 291 ASN B CA 1
ATOM 4504 C C . ASN B 1 291 ? -6.934 -39.938 -32.438 1 72.12 291 ASN B C 1
ATOM 4506 O O . ASN B 1 291 ? -7.09 -40.906 -33.156 1 72.12 291 ASN B O 1
ATOM 4510 N N . GLN B 1 292 ? -6.973 -38.75 -32.969 1 56.94 292 GLN B N 1
ATOM 4511 C CA . GLN B 1 292 ? -7.188 -38.5 -34.375 1 56.94 292 GLN B CA 1
ATOM 4512 C C . GLN B 1 292 ? -5.867 -38.281 -35.094 1 56.94 292 GLN B C 1
ATOM 4514 O O . GLN B 1 292 ? -4.93 -37.719 -34.531 1 56.94 292 GLN B O 1
#

pLDDT: mean 87.68, std 21.14, range [18.67, 98.81]

Radius of gyration: 36.53 Å; Cα contacts (8 Å, |Δi|>4): 1125; chains: 2; bounding box: 53×128×131 Å

Secondary structure (DSSP, 8-state):
-----------------TTHHHH-------------EEEEE-BTTTEETTEEPTTHHHHHHHHHHTT-EEEEEE--SSS-HHHHHHHHHHHT----GGGEEEHHHHHHHHHHHTT--EEEE--HHHHTTSPPP-TTS---EEEE---GGG-BHHHHHHHHHHHHHTTT-SEEEES---SEEEETTEEEE-THHHHHHHHHHH-PPEEE-STT-HHHHHHHSPTT--GGGEEEEES-IIIIIIHHHTTT-EEEEESSSS--GGGS-GGG----SEEESSHHHHHHHHHHHH--/-----------------TTHHHH-------------EEEEE-BTTTEETTEEPTTHHHHHHHHHHTT-EEEEEE--SSS-HHHHHHHHHHHT----GGGEEEHHHHHHHHHHHTT--EEEE--HHHHTTSPPP-TTS---EEEE---GGG-BHHHHHHHHHHHHHTTT-SEEEES---SEEEETTEEEE-THHHHHHHHHHH-PPEEE-STT-HHHHHHHSPTT--GGGEEEEES-IIIIIIHHHTTT-EEEEESSSS--GGGS-GGG----SEEESSHHHHHHHHHHHH--

InterPro domains:
  IPR006355 HAD hydrolase, LHPP/HDHD2 [TIGR01458] (35-286)
  IPR006357 HAD-superfamily hydrolase, subfamily IIA [PF13344] (39-122)
  IPR023214 HAD superfamily [G3DSA:3.40.50.1000] (38-277)
  IPR023214 HAD superfamily [G3DSA:3.40.50.1000] (107-213)
  IPR036412 HAD-like superfamily [SSF56784] (35-267)

Nearest PDB structures (foldseek):
  2ho4-assembly2_B  TM=9.529E-01  e=4.665E-30  Mus musculus
  1vjr-assembly1_A  TM=8.952E-01  e=2.908E-21  Thermotoga maritima
  3qgm-assembly1_B  TM=8.912E-01  e=3.974E-21  Archaeoglobus fulgidus
  1zjj-assembly1_A  TM=8.793E-01  e=2.759E-20  Pyrococcus horikoshii OT3
  2c4n-assembly1_A  TM=8.902E-01  e=5.958E-18  Escherichia coli K-12

Foldseek 3Di:
DDPDDDDDDCPPPPCVDPPVVPPCPVCVVVLLAQAAEEEEEDDLAQAPDLEGDPCSQVLVVLLVVLNHHAAYEYLAQAAALVRVVVSCVSNPHDDDSVSYAYLLLQVQVVCVVVVFQEDEPYDPRSCVNHDDGDPVDDHQEYEHGFHVV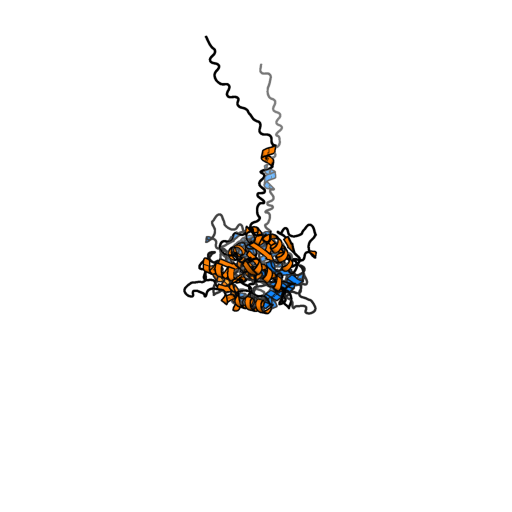QPDPVNLVVRLCNLQVNVQRGAYEYSAQDQWDADPVGIGGGRNVSQVVSCVSRVHHHDHRAFLALSRLVVSDPPPDALSNYEWEEADLGRTFVSSVVRPHAYEHECRGPDPCVVDDPVGDRPGNYYYPGNSRVSVVSVVSSVD/DDDCVDDPPPPVVPPPDPPVVPPPPPCVVVLLAAAAEEEEEDDLAQAPDLEGDPCSQVLVVLLVVLNHHAAYEYLAQAAALVRVVVSCVSSPHDDDSVSYAYLLLQVQVVCVVVVFQEDEPYDPRSCVNHDDGDPVDDHQEYEHGFHVVQPDPVNLVVRLCNLQVNVQRGAYEYSAQDQWDADPVGIGGGRNVSQVVSCVSRVHHHDHRAFLALSRLVVSDPPPDALSNYEWEEADLGRTFVSSVVRPHAYEHECRGPDPCVVDDPVGDRPGNYYYPGNSRVSVVSVVSSVD

Organism: Aedes albopictus (NCBI:txid7160)